Protein 3K4I (pdb70)

Radius of gyration: 25.38 Å; Cα contacts (8 Å, |Δi|>4): 1474; chains: 3; bounding box: 46×67×67 Å

InterPro domains:
  IPR005493 Ribonuclease E inhibitor RraA/RraA-like protein [PF03737] (23-178)
  IPR005493 Ribonuclease E inhibitor RraA/RraA-like protein [cd16841] (24-179)
  IPR036704 Ribonuclease E inhibitor RraA/RraA-like superfamily [SSF89562] (20-188)

Nearest PDB structures (foldseek):
  3k4i-assembly1_B  TM=1.005E+00  e=8.942E-43  Pseudomonas syringae pv. tomato
  3k4i-assembly1_C  TM=9.958E-01  e=3.656E-40  Pseudomonas syringae pv. tomato
  3noj-assembly1_A  TM=9.032E-01  e=1.576E-15  Pseudomonas putida F1
  1j3l-assembly1_A  TM=8.193E-01  e=3.405E-11  Thermus thermophilus
  1vi4-assembly1_A  TM=7.945E-01  e=2.611E-09  Vibrio cholerae

Sequence (603 aa):
FEYTPIAQSVLDECEHLDTASLSDALDSLGIDGGLPGIASQVPGTRCVGIAFTVQYQPVNYIDQVPSGSVIVSSNSGRHDCTVWGDITHFALANGIKGTVIDGVARDIDTVINCNYPLFSRGRFQSAKNRTQLKAVQVPLVIDGITIQPGDLVCDGSGCVVVPQQLAAEVVLRARAVEQTERRIIEAISSGSTLEQARYTPIAQSVLDECEHLDTASLSDALDSLGIDGGLPGIASQVPGTRCVGIAFTVQYQPVNYIDQVPSGSVIVSSNSGRHDCTVWGDITHFALANGIKGTVIDGVARDIDTVINNCNYPLFSRGRFQSAKNRTQLKAVQVPLVIDGITIQPGDLVCDGSGCVVVPQQLAAEVVLRARAVEQTERRIIEAISSGSTLEQARSLSVPFEYTPIAQSVLDECEHLDTASLSDALDSLGIDGGLPGIASQVPGTRCVGIAFTVQYQPVDASANYIDQVPSGSVIVSSNSGRHDCTVWGDITHFALANGIKGTVIDGVARDIDTVINNCNYPLFSRGRFQSAKNRTQLKAVQVPLVIDGITIQPGDLVCDGSGCVVVPQQLAAEVVLRARAVEQTERRIIEAISSGSTLEQARTY

Foldseek 3Di:
DDQAADDVVLQVLCAPFDPVLLQVLCVVVVDGFFFPLFAWLAPPDKFKAFEKEWEKAWPPPVVVDAARYEYEYEDPLEAAAADEEQVCVSCVVHNHQAYTYSHEHENSVNCNVNVGGYTYNYYDHHCVNTMGTDDIQCWDAGPNDIAGGGWIMADRVGDTTHGNVCSSVSSVSSVVVVVLVVQLVVCVVVPHDSVVSD/DDAADVVLQVLCVPFDPVLLQVLCVVVVHGWFQPLWAWLAAPAKFKAFEKEWEKFFPPPLVVDAARYEYEYEPPLDEPAADEEQVCVSCVVHNHQAYTYSYEHENSVNCNVNSGGYIYNYYDHHCVNTMGTDDIQCWDAGPNDIAGGGWIIAHRVHGTTHGRVCSNSSSVSSVVVVVLVVQLVVCVVVPDDSVRSD/DDPDDDDQFADDVVLQVLQVPFDPVLLQVLCVVVVDGFFQPLFAWLAPPDKFKAFEKEWEKAFDDPCVVCVVVDAARYEYEYEDPLEAPAADEAQVCVSCVVHNHQAYTYSYEHENSVNCNVNVGGYIYNYYDHHCVNGMGTDDIQDWDAHPNDIAGGGWIMADRVHDTTHGNVCSSVSSVSSVVVVVLVVQLVVQVVVPDDSVRSVCD

CATH classification: 3.50.30.40 (+1 more: 1.20.5.3070)

Secondary structure (DSSP, 8-state):
-------HHHHHHHTT--HHHHHHHHHHTT---B-TT-EE-STT--B--EEEEEEEEE--GGGGPPTTEEEEEE-TT-SSSBS-----HHHHHHT--EEEEESBBS-HHHHHHTT--EEES-B---STTTEEEEEESS-EEETTEEE-TT---EETTEEB---GGGHHHHHHHHHHHHHHHHHHHHHHHTT--HHHH-/-----HHHHHHHTT--HHHHHHHHHHTT---B-TT-EE-STT--B--EEEEEEEEE--GGGGPPTTEEEEEE-TT-SSSBS-----HHHHHTT--EEEEESBBS-HHHHHHTT--EEES-B---STTTEEEEEESS-EEETTEEE-TT---EETTEEB---GGGHHHHHHHHHHHHHHHHHHHHHHHTT--HHHH-/--SS--------HHHHHHGGG--HHHHHHHHHTTT---B-TT-EE-STT--B--EEEEEEEE------GGGGGPPTTEEEEEESTT-SSSBS-----HHHHHTT--EEEEESBBS-HHHHHHTT--EEES-B---STTT-EEEEESS-EEETTEEE-TT---EETTEEB---GGGHHHHHHHHHHHHHHHHHHHHHHTTT--HHHH---

Structure (mmCIF, N/CA/C/O backbone):
data_3K4I
#
_entry.id   3K4I
#
_cell.length_a   34.442
_cell.length_b   124.857
_cell.length_c   66.912
_cell.angle_alpha   90.000
_cell.angle_beta   97.990
_cell.angle_gamma   90.000
#
_symmetry.space_group_name_H-M   'P 1 21 1'
#
loop_
_entity.id
_entity.type
_entity.pdbx_description
1 polymer 'uncharacterized protein'
2 non-polymer 'CHLORIDE ION'
3 non-polymer 'MAGNESIUM ION'
4 water water
#
loop_
_atom_site.group_PDB
_atom_site.id
_atom_site.type_symbol
_atom_site.label_atom_id
_atom_site.label_alt_id
_atom_site.label_comp_id
_atom_site.label_asym_id
_atom_site.label_entity_id
_atom_site.label_seq_id
_atom_site.pdbx_PDB_ins_code
_atom_site.Cartn_x
_atom_site.Cartn_y
_atom_site.Cartn_z
_atom_site.occupancy
_atom_site.B_iso_or_equiv
_atom_site.auth_seq_id
_atom_site.auth_comp_id
_atom_site.auth_asym_id
_atom_site.auth_atom_id
_atom_site.pdbx_PDB_model_num
ATOM 1 N N . PHE A 1 7 ? 34.550 55.169 76.824 1.00 23.22 7 PHE A N 1
ATOM 2 C CA . PHE A 1 7 ? 33.246 55.321 76.110 1.00 22.59 7 PHE A CA 1
ATOM 3 C C . PHE A 1 7 ? 32.123 54.589 76.850 1.00 22.76 7 PHE A C 1
ATOM 4 O O . PHE A 1 7 ? 32.343 53.510 77.418 1.00 23.25 7 PHE A O 1
ATOM 12 N N . GLU A 1 8 ? 30.921 55.175 76.840 1.00 22.22 8 GLU A N 1
ATOM 13 C CA . GLU A 1 8 ? 29.730 54.466 77.282 1.00 22.05 8 GLU A CA 1
ATOM 14 C C . GLU A 1 8 ? 28.491 54.890 76.493 1.00 20.20 8 GLU A C 1
ATOM 15 O O . GLU A 1 8 ? 28.257 56.084 76.253 1.00 18.97 8 GLU A O 1
ATOM 21 N N . TYR A 1 9 ? 27.702 53.900 76.090 1.00 19.20 9 TYR A N 1
ATOM 22 C CA . TYR A 1 9 ? 26.397 54.192 75.505 1.00 18.30 9 TYR A CA 1
ATOM 23 C C . TYR A 1 9 ? 25.569 54.940 76.529 1.00 16.45 9 TYR A C 1
ATOM 24 O O . TYR A 1 9 ? 25.434 54.507 77.686 1.00 16.77 9 TYR A O 1
ATOM 33 N N . THR A 1 10 ? 25.054 56.084 76.097 1.00 14.30 10 THR A N 1
ATOM 34 C CA . THR A 1 10 ? 24.393 57.046 76.969 1.00 13.12 10 THR A CA 1
ATOM 35 C C . THR A 1 10 ? 23.085 57.454 76.329 1.00 12.71 10 THR A C 1
ATOM 36 O O . THR A 1 10 ? 23.089 58.063 75.248 1.00 13.73 10 THR A O 1
ATOM 40 N N . PRO A 1 11 ? 21.951 57.125 76.975 1.00 12.11 11 PRO A N 1
ATOM 41 C CA . PRO A 1 11 ? 20.689 57.603 76.403 1.00 12.37 11 PRO A CA 1
ATOM 42 C C . PRO A 1 11 ? 20.545 59.111 76.610 1.00 12.14 11 PRO A C 1
ATOM 43 O O . PRO A 1 11 ? 21.175 59.688 77.526 1.00 12.84 11 PRO A O 1
ATOM 47 N N . ILE A 1 12 ? 19.753 59.746 75.751 1.00 10.60 12 ILE A N 1
ATOM 48 C CA . ILE A 1 12 ? 19.566 61.183 75.824 1.00 10.12 12 ILE A CA 1
ATOM 49 C C . ILE A 1 12 ? 18.079 61.459 76.036 1.00 10.57 12 ILE A C 1
ATOM 50 O O . ILE A 1 12 ? 17.237 61.017 75.255 1.00 10.99 12 ILE A O 1
ATOM 55 N N . ALA A 1 13 ? 17.767 62.195 77.089 1.00 10.84 13 ALA A N 1
ATOM 56 C CA . ALA A 1 13 ? 16.379 62.549 77.385 1.00 9.54 13 ALA A CA 1
ATOM 57 C C . ALA A 1 13 ? 15.695 63.281 76.250 1.00 9.12 13 ALA A C 1
ATOM 58 O O . ALA A 1 13 ? 16.281 64.134 75.571 1.00 7.23 13 ALA A O 1
ATOM 60 N N . GLN A 1 14 ? 14.418 62.947 76.057 1.00 10.60 14 GLN A N 1
ATOM 61 C CA . GLN A 1 14 ? 13.626 63.605 75.035 1.00 11.04 14 GLN A CA 1
ATOM 62 C C . GLN A 1 14 ? 13.628 65.113 75.228 1.00 9.99 14 GLN A C 1
ATOM 63 O O . GLN A 1 14 ? 13.695 65.855 74.265 1.00 10.29 14 GLN A O 1
ATOM 69 N N . SER A 1 15 ? 13.614 65.582 76.475 1.00 10.09 15 SER A N 1
ATOM 70 C CA . SER A 1 15 ? 13.590 67.024 76.673 1.00 10.86 15 SER A CA 1
ATOM 71 C C . SER A 1 15 ? 14.872 67.711 76.177 1.00 10.97 15 SER A C 1
ATOM 72 O O . SER A 1 15 ? 14.813 68.840 75.714 1.00 12.31 15 SER A O 1
ATOM 75 N N . VAL A 1 16 ? 16.006 67.017 76.242 1.00 11.71 16 VAL A N 1
ATOM 76 C CA . VAL A 1 16 ? 17.260 67.500 75.628 1.00 10.50 16 VAL A CA 1
ATOM 77 C C . VAL A 1 16 ? 17.161 67.583 74.095 1.00 10.44 16 VAL A C 1
ATOM 78 O O . VAL A 1 16 ? 17.495 68.611 73.497 1.00 9.86 16 VAL A O 1
ATOM 82 N N . LEU A 1 17 ? 16.684 66.516 73.451 1.00 11.43 17 LEU A N 1
ATOM 83 C CA . LEU A 1 17 ? 16.344 66.569 72.013 1.00 12.77 17 LEU A CA 1
ATOM 84 C C . LEU A 1 17 ? 15.372 67.711 71.645 1.00 13.49 17 LEU A C 1
ATOM 85 O O . LEU A 1 17 ? 15.581 68.422 70.653 1.00 14.08 17 LEU A O 1
ATOM 90 N N . ASP A 1 18 ? 14.321 67.908 72.439 1.00 13.79 18 ASP A N 1
ATOM 91 C CA . ASP A 1 18 ? 13.376 68.981 72.158 1.00 15.10 18 ASP A CA 1
ATOM 92 C C . ASP A 1 18 ? 14.047 70.344 72.288 1.00 15.34 18 ASP A C 1
ATOM 93 O O . ASP A 1 18 ? 13.839 71.236 71.471 1.00 15.21 18 ASP A O 1
ATOM 98 N N . GLU A 1 19 ? 14.864 70.510 73.321 1.00 16.04 19 GLU A N 1
ATOM 99 C CA . GLU A 1 19 ? 15.596 71.764 73.483 1.00 17.44 19 GLU A CA 1
ATOM 100 C C . GLU A 1 19 ? 16.596 72.014 72.346 1.00 17.58 19 GLU A C 1
ATOM 101 O O . GLU A 1 19 ? 16.938 73.164 72.027 1.00 18.14 19 GLU A O 1
ATOM 107 N N . CYS A 1 20 ? 17.030 70.933 71.716 1.00 16.56 20 CYS A N 1
ATOM 108 C CA . CYS A 1 20 ? 18.028 71.017 70.665 1.00 17.08 20 CYS A CA 1
ATOM 109 C C . CYS A 1 20 ? 17.311 71.325 69.346 1.00 18.01 20 CYS A C 1
ATOM 110 O O . CYS A 1 20 ? 17.919 71.811 68.392 1.00 17.72 20 CYS A O 1
ATOM 113 N N . GLU A 1 21 ? 15.996 71.106 69.329 1.00 19.33 21 GLU A N 1
ATOM 114 C CA . GLU A 1 21 ? 15.178 71.224 68.119 1.00 21.61 21 GLU A CA 1
ATOM 115 C C . GLU A 1 21 ? 15.475 72.450 67.274 1.00 22.37 21 GLU A C 1
ATOM 116 O O . GLU A 1 21 ? 15.583 72.323 66.064 1.00 24.26 21 GLU A O 1
ATOM 122 N N . HIS A 1 22 ? 15.594 73.623 67.888 1.00 22.13 22 HIS A N 1
ATOM 123 C CA . HIS A 1 22 ? 15.844 74.849 67.116 1.00 22.90 22 HIS A CA 1
ATOM 124 C C . HIS A 1 22 ? 17.300 75.362 67.089 1.00 21.59 22 HIS A C 1
ATOM 125 O O . HIS A 1 22 ? 17.595 76.358 66.408 1.00 21.92 22 HIS A O 1
ATOM 132 N N . LEU A 1 23 ? 18.205 74.688 67.795 1.00 19.45 23 LEU A N 1
ATOM 133 C CA . LEU A 1 23 ? 19.584 75.164 67.907 1.00 17.05 23 LEU A CA 1
ATOM 134 C C . LEU A 1 23 ? 20.379 75.050 66.597 1.00 16.06 23 LEU A C 1
ATOM 135 O O . LEU A 1 23 ? 20.362 74.021 65.922 1.00 16.34 23 LEU A O 1
ATOM 140 N N . ASP A 1 24 ? 21.091 76.107 66.249 1.00 14.64 24 ASP A N 1
ATOM 141 C CA . ASP A 1 24 ? 21.915 76.078 65.039 1.00 13.96 24 ASP A CA 1
ATOM 142 C C . ASP A 1 24 ? 23.155 75.218 65.254 1.00 12.06 24 ASP A C 1
ATOM 143 O O . ASP A 1 24 ? 23.639 75.088 66.381 1.00 11.35 24 ASP A O 1
ATOM 148 N N . THR A 1 25 ? 23.651 74.653 64.158 1.00 10.50 25 THR A N 1
ATOM 149 C CA . THR A 1 25 ? 24.886 73.859 64.191 1.00 9.37 25 THR A CA 1
ATOM 150 C C . THR A 1 25 ? 26.065 74.701 64.670 1.00 8.98 25 THR A C 1
ATOM 151 O O . THR A 1 25 ? 26.958 74.174 65.310 1.00 8.71 25 THR A O 1
ATOM 155 N N . ALA A 1 26 ? 26.082 76.000 64.363 1.00 9.79 26 ALA A N 1
ATOM 156 C CA . ALA A 1 26 ? 27.176 76.866 64.853 1.00 10.01 26 ALA A CA 1
ATOM 157 C C . ALA A 1 26 ? 27.255 76.864 66.389 1.00 9.01 26 ALA A C 1
ATOM 158 O O . ALA A 1 26 ? 28.347 76.816 66.975 1.00 8.75 26 ALA A O 1
ATOM 160 N N . SER A 1 27 ? 26.098 76.928 67.035 1.00 8.40 27 SER A N 1
ATOM 161 C CA . SER A 1 27 ? 26.020 76.967 68.495 1.00 8.05 27 SER A CA 1
ATOM 162 C C . SER A 1 27 ? 26.504 75.640 69.093 1.00 7.98 27 SER A C 1
ATOM 163 O O . SER A 1 27 ? 27.210 75.614 70.119 1.00 6.37 27 SER A O 1
ATOM 166 N N . LEU A 1 28 ? 26.112 74.537 68.464 1.00 8.38 28 LEU A N 1
ATOM 167 C CA . LEU A 1 28 ? 26.538 73.225 68.944 1.00 8.66 28 LEU A CA 1
ATOM 168 C C . LEU A 1 28 ? 28.050 73.033 68.749 1.00 8.56 28 LEU A C 1
ATOM 169 O O . LEU A 1 28 ? 28.729 72.478 69.610 1.00 8.25 28 LEU A O 1
ATOM 174 N N . SER A 1 29 ? 28.575 73.511 67.635 1.00 7.64 29 SER A N 1
ATOM 175 C CA . SER A 1 29 ? 30.024 73.419 67.385 1.00 8.11 29 SER A CA 1
ATOM 176 C C . SER A 1 29 ? 30.788 74.264 68.388 1.00 7.86 29 SER A C 1
ATOM 177 O O . SER A 1 29 ? 31.845 73.829 68.889 1.00 9.09 29 SER A O 1
ATOM 180 N N . ASP A 1 30 ? 30.274 75.463 68.701 1.00 7.87 30 ASP A N 1
ATOM 181 C CA . ASP A 1 30 ? 30.949 76.359 69.678 1.00 7.61 30 ASP A CA 1
ATOM 182 C C . ASP A 1 30 ? 30.985 75.720 71.068 1.00 8.02 30 ASP A C 1
ATOM 183 O O . ASP A 1 30 ? 31.978 75.813 71.799 1.00 6.51 30 ASP A O 1
ATOM 188 N N . ALA A 1 31 ? 29.888 75.060 71.427 1.00 7.64 31 ALA A N 1
ATOM 189 C CA . ALA A 1 31 ? 29.790 74.333 72.682 1.00 8.08 31 ALA A CA 1
ATOM 190 C C . ALA A 1 31 ? 30.773 73.177 72.714 1.00 8.57 31 ALA A C 1
ATOM 191 O O . ALA A 1 31 ? 31.495 72.979 73.703 1.00 9.31 31 ALA A O 1
ATOM 193 N N . LEU A 1 32 ? 30.804 72.411 71.633 1.00 9.25 32 LEU A N 1
ATOM 194 C CA . LEU A 1 32 ? 31.773 71.327 71.514 1.00 10.35 32 LEU A CA 1
ATOM 195 C C . LEU A 1 32 ? 33.194 71.823 71.645 1.00 10.65 32 LEU A C 1
ATOM 196 O O . LEU A 1 32 ? 33.998 71.208 72.356 1.00 10.99 32 LEU A O 1
ATOM 201 N N . ASP A 1 33 ? 33.508 72.929 70.970 1.00 11.28 33 ASP A N 1
ATOM 202 C CA . ASP A 1 33 ? 34.841 73.524 71.058 1.00 12.60 33 ASP A CA 1
ATOM 203 C C . ASP A 1 33 ? 35.241 73.829 72.499 1.00 12.55 33 ASP A C 1
ATOM 204 O O . ASP A 1 33 ? 36.426 73.680 72.873 1.00 13.28 33 ASP A O 1
ATOM 209 N N . SER A 1 34 ? 34.265 74.262 73.297 1.00 11.87 34 SER A N 1
ATOM 210 C CA . SER A 1 34 ? 34.518 74.593 74.702 1.00 13.83 34 SER A CA 1
ATOM 211 C C . SER A 1 34 ? 34.956 73.373 75.506 1.00 14.21 34 SER A C 1
ATOM 212 O O . SER A 1 34 ? 35.578 73.512 76.559 1.00 14.70 34 SER A O 1
ATOM 215 N N . LEU A 1 35 ? 34.630 72.191 74.983 1.00 14.31 35 LEU A N 1
ATOM 216 C CA . LEU A 1 35 ? 35.078 70.913 75.543 1.00 15.27 35 LEU A CA 1
ATOM 217 C C . LEU A 1 35 ? 36.294 70.321 74.826 1.00 16.09 35 LEU A C 1
ATOM 218 O O . LEU A 1 35 ? 36.721 69.220 75.157 1.00 16.67 35 LEU A O 1
ATOM 223 N N . GLY A 1 36 ? 36.841 71.057 73.858 1.00 16.02 36 GLY A N 1
ATOM 224 C CA . GLY A 1 36 ? 37.995 70.624 73.053 1.00 15.93 36 GLY A CA 1
ATOM 225 C C . GLY A 1 36 ? 37.681 69.605 71.973 1.00 15.65 36 GLY A C 1
ATOM 226 O O . GLY A 1 36 ? 38.557 68.848 71.550 1.00 16.61 36 GLY A O 1
ATOM 227 N N . ILE A 1 37 ? 36.430 69.578 71.513 1.00 14.16 37 ILE A N 1
ATOM 228 C CA . ILE A 1 37 ? 35.983 68.559 70.569 1.00 13.60 37 ILE A CA 1
ATOM 229 C C . ILE A 1 37 ? 35.590 69.184 69.211 1.00 12.88 37 ILE A C 1
ATOM 230 O O . ILE A 1 37 ? 34.882 70.205 69.171 1.00 13.48 37 ILE A O 1
ATOM 235 N N . ASP A 1 38 ? 36.113 68.599 68.129 1.00 11.51 38 ASP A N 1
ATOM 236 C CA . ASP A 1 38 ? 35.701 68.909 66.739 1.00 11.90 38 ASP A CA 1
ATOM 237 C C . ASP A 1 38 ? 34.497 68.044 66.383 1.00 11.29 38 ASP A C 1
ATOM 238 O O . ASP A 1 38 ? 34.565 66.816 66.508 1.00 11.28 38 ASP A O 1
ATOM 243 N N . GLY A 1 39 ? 33.415 68.662 65.913 1.00 9.67 39 GLY A N 1
ATOM 244 C CA . GLY A 1 39 ? 32.244 67.866 65.525 1.00 10.01 39 GLY A CA 1
ATOM 245 C C . GLY A 1 39 ? 31.776 67.989 64.081 1.00 10.59 39 GLY A C 1
ATOM 246 O O . GLY A 1 39 ? 30.889 67.252 63.655 1.00 10.81 39 GLY A O 1
ATOM 247 N N . GLY A 1 40 ? 32.338 68.942 63.341 1.00 10.92 40 GLY A N 1
ATOM 248 C CA . GLY A 1 40 ? 31.854 69.241 62.007 1.00 10.21 40 GLY A CA 1
ATOM 249 C C . GLY A 1 40 ? 32.271 68.197 60.991 1.00 9.35 40 GLY A C 1
ATOM 250 O O . GLY A 1 40 ? 33.367 67.673 61.055 1.00 9.35 40 GLY A O 1
ATOM 251 N N . LEU A 1 41 ? 31.404 67.942 60.023 1.00 8.26 41 LEU A N 1
ATOM 252 C CA . LEU A 1 41 ? 31.697 67.030 58.904 1.00 8.47 41 LEU A CA 1
ATOM 253 C C . LEU A 1 41 ? 31.809 67.815 57.602 1.00 8.76 41 LEU A C 1
ATOM 254 O O . LEU A 1 41 ? 30.819 67.965 56.845 1.00 7.40 41 LEU A O 1
ATOM 259 N N . PRO A 1 42 ? 33.009 68.327 57.313 1.00 9.40 42 PRO A N 1
ATOM 260 C CA . PRO A 1 42 ? 33.141 69.190 56.140 1.00 11.08 42 PRO A CA 1
ATOM 261 C C . PRO A 1 42 ? 32.774 68.497 54.830 1.00 11.86 42 PRO A C 1
ATOM 262 O O . PRO A 1 42 ? 33.057 67.303 54.630 1.00 12.33 42 PRO A O 1
ATOM 266 N N . GLY A 1 43 ? 32.079 69.227 53.965 1.00 12.10 43 GLY A N 1
ATOM 267 C CA . GLY A 1 43 ? 31.706 68.654 52.669 1.00 12.19 43 GLY A CA 1
ATOM 268 C C . GLY A 1 43 ? 30.374 67.922 52.653 1.00 13.25 43 GLY A C 1
ATOM 269 O O . GLY A 1 43 ? 29.831 67.675 51.572 1.00 13.30 43 GLY A O 1
ATOM 270 N N . ILE A 1 44 ? 29.857 67.551 53.830 1.00 12.08 44 ILE A N 1
ATOM 271 C CA . ILE A 1 44 ? 28.515 66.948 53.902 1.00 11.99 44 ILE A CA 1
ATOM 272 C C . ILE A 1 44 ? 27.465 68.052 53.936 1.00 11.94 44 ILE A C 1
ATOM 273 O O . ILE A 1 44 ? 27.132 68.562 54.999 1.00 12.70 44 ILE A O 1
ATOM 278 N N . ALA A 1 45 ? 26.919 68.370 52.769 1.00 9.84 45 ALA A N 1
ATOM 279 C CA . ALA A 1 45 ? 26.141 69.592 52.577 1.00 8.53 45 ALA A CA 1
ATOM 280 C C . ALA A 1 45 ? 24.648 69.327 52.570 1.00 8.03 45 ALA A C 1
ATOM 281 O O . ALA A 1 45 ? 24.207 68.284 52.113 1.00 6.57 45 ALA A O 1
ATOM 283 N N . SER A 1 46 ? 23.884 70.304 53.046 1.00 6.95 46 SER A N 1
ATOM 284 C CA . SER A 1 46 ? 22.434 70.219 52.992 1.00 7.35 46 SER A CA 1
ATOM 285 C C . SER A 1 46 ? 21.990 70.179 51.538 1.00 8.31 46 SER A C 1
ATOM 286 O O . SER A 1 46 ? 22.449 70.995 50.718 1.00 8.65 46 SER A O 1
ATOM 289 N N . GLN A 1 47 ? 21.110 69.232 51.226 1.00 8.35 47 GLN A N 1
ATOM 290 C CA . GLN A 1 47 ? 20.639 69.058 49.848 1.00 7.42 47 GLN A CA 1
ATOM 291 C C . GLN A 1 47 ? 19.233 69.576 49.630 1.00 7.12 47 GLN A C 1
ATOM 292 O O . GLN A 1 47 ? 18.796 69.686 48.487 1.00 7.49 47 GLN A O 1
ATOM 298 N N . VAL A 1 48 ? 18.531 69.899 50.714 1.00 7.03 48 VAL A N 1
ATOM 299 C CA . VAL A 1 48 ? 17.112 70.322 50.618 1.00 6.94 48 VAL A CA 1
ATOM 300 C C . VAL A 1 48 ? 17.030 71.682 51.325 1.00 7.36 48 VAL A C 1
ATOM 301 O O . VAL A 1 48 ? 17.004 71.748 52.557 1.00 8.32 48 VAL A O 1
ATOM 305 N N . PRO A 1 49 ? 17.054 72.774 50.555 1.00 8.62 49 PRO A N 1
ATOM 306 C CA . PRO A 1 49 ? 16.965 74.094 51.172 1.00 9.40 49 PRO A CA 1
ATOM 307 C C . PRO A 1 49 ? 15.923 74.209 52.280 1.00 9.85 49 PRO A C 1
ATOM 308 O O . PRO A 1 49 ? 14.779 73.755 52.125 1.00 9.66 49 PRO A O 1
ATOM 312 N N . GLY A 1 50 ? 16.330 74.830 53.390 1.00 10.52 50 GLY A N 1
ATOM 313 C CA . GLY A 1 50 ? 15.434 75.162 54.495 1.00 10.85 50 GLY A CA 1
ATOM 314 C C . GLY A 1 50 ? 15.152 74.038 55.480 1.00 10.41 50 GLY A C 1
ATOM 315 O O . GLY A 1 50 ? 14.302 74.177 56.374 1.00 9.52 50 GLY A O 1
ATOM 316 N N . THR A 1 51 ? 15.838 72.908 55.320 1.00 8.91 51 THR A N 1
ATOM 317 C CA . THR A 1 51 ? 15.583 71.779 56.205 1.00 7.94 51 THR A CA 1
ATOM 318 C C . THR A 1 51 ? 16.662 71.684 57.293 1.00 8.43 51 THR A C 1
ATOM 319 O O . THR A 1 51 ? 17.730 72.280 57.197 1.00 8.68 51 THR A O 1
ATOM 323 N N . ARG A 1 52 ? 16.340 70.912 58.318 1.00 9.11 52 ARG A N 1
ATOM 324 C CA . ARG A 1 52 ? 17.244 70.656 59.442 1.00 9.09 52 ARG A CA 1
ATOM 325 C C . ARG A 1 52 ? 16.771 69.407 60.143 1.00 8.44 52 ARG A C 1
ATOM 326 O O . ARG A 1 52 ? 15.595 69.005 60.025 1.00 9.53 52 ARG A O 1
ATOM 334 N N . CYS A 1 53 ? 17.660 68.792 60.906 1.00 7.58 53 CYS A N 1
ATOM 335 C CA . CYS A 1 53 ? 17.223 67.674 61.734 1.00 7.73 53 CYS A CA 1
ATOM 336 C C . CYS A 1 53 ? 18.034 67.542 62.981 1.00 7.87 53 CYS A C 1
ATOM 337 O O . CYS A 1 53 ? 19.178 68.004 63.032 1.00 8.24 53 CYS A O 1
ATOM 340 N N . VAL A 1 54 ? 17.428 66.898 63.969 1.00 7.71 54 VAL A N 1
ATOM 341 C CA . VAL A 1 54 ? 18.087 66.568 65.225 1.00 8.09 54 VAL A CA 1
ATOM 342 C C . VAL A 1 54 ? 17.663 65.132 65.506 1.00 8.21 54 VAL A C 1
ATOM 343 O O . VAL A 1 54 ? 16.467 64.776 65.413 1.00 9.45 54 VAL A O 1
ATOM 347 N N . GLY A 1 55 ? 18.626 64.290 65.869 1.00 4.95 55 GLY A N 1
ATOM 348 C CA . GLY A 1 55 ? 18.261 62.942 66.287 1.00 5.27 55 GLY A CA 1
ATOM 349 C C . GLY A 1 55 ? 19.453 62.095 66.599 1.00 6.07 55 GLY A C 1
ATOM 350 O O . GLY A 1 55 ? 20.585 62.608 66.606 1.00 7.73 55 GLY A O 1
ATOM 351 N N . ILE A 1 56 ? 19.185 60.809 66.812 1.00 5.40 56 ILE A N 1
ATOM 352 C CA . ILE A 1 56 ? 20.184 59.866 67.322 1.00 7.31 56 ILE A CA 1
ATOM 353 C C . ILE A 1 56 ? 20.797 59.098 66.170 1.00 7.65 56 ILE A C 1
ATOM 354 O O . ILE A 1 56 ? 20.100 58.517 65.375 1.00 8.30 56 ILE A O 1
ATOM 359 N N . ALA A 1 57 ? 22.130 59.070 66.094 1.00 6.55 57 ALA A N 1
ATOM 360 C CA . ALA A 1 57 ? 22.774 58.430 64.972 1.00 6.12 57 ALA A CA 1
ATOM 361 C C . ALA A 1 57 ? 22.508 56.923 64.956 1.00 5.25 57 ALA A C 1
ATOM 362 O O . ALA A 1 57 ? 22.769 56.227 65.931 1.00 6.53 57 ALA A O 1
ATOM 364 N N . PHE A 1 58 ? 21.984 56.456 63.833 1.00 4.70 58 PHE A N 1
ATOM 365 C CA . PHE A 1 58 ? 21.963 55.046 63.481 1.00 3.84 58 PHE A CA 1
ATOM 366 C C . PHE A 1 58 ? 22.924 54.906 62.319 1.00 5.68 58 PHE A C 1
ATOM 367 O O . PHE A 1 58 ? 22.716 55.482 61.231 1.00 6.61 58 PHE A O 1
ATOM 375 N N . THR A 1 59 ? 24.001 54.159 62.525 1.00 4.71 59 THR A N 1
ATOM 376 C CA . THR A 1 59 ? 25.071 54.133 61.550 1.00 4.25 59 THR A CA 1
ATOM 377 C C . THR A 1 59 ? 24.968 52.967 60.574 1.00 4.42 59 THR A C 1
ATOM 378 O O . THR A 1 59 ? 24.570 51.861 60.929 1.00 4.96 59 THR A O 1
ATOM 382 N N . VAL A 1 60 ? 25.375 53.226 59.343 1.00 4.87 60 VAL A N 1
ATOM 383 C CA . VAL A 1 60 ? 25.332 52.227 58.278 1.00 5.38 60 VAL A CA 1
ATOM 384 C C . VAL A 1 60 ? 26.627 52.343 57.482 1.00 5.66 60 VAL A C 1
ATOM 385 O O . VAL A 1 60 ? 26.938 53.410 56.999 1.00 6.10 60 VAL A O 1
ATOM 389 N N . GLN A 1 61 ? 27.368 51.243 57.377 1.00 5.56 61 GLN A N 1
ATOM 390 C CA . GLN A 1 61 ? 28.614 51.221 56.629 1.00 5.73 61 GLN A CA 1
ATOM 391 C C . GLN A 1 61 ? 28.435 50.369 55.380 1.00 4.90 61 GLN A C 1
ATOM 392 O O . GLN A 1 61 ? 28.087 49.17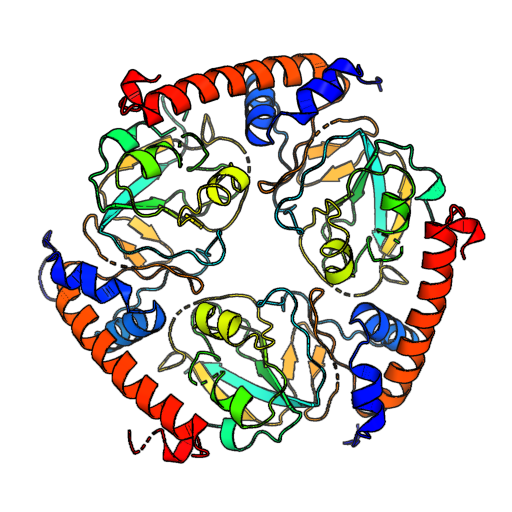9 55.462 1.00 5.35 61 GLN A O 1
ATOM 398 N N . TYR A 1 62 ? 28.726 50.964 54.231 1.00 5.01 62 TYR A N 1
ATOM 399 C CA . TYR A 1 62 ? 28.797 50.229 52.966 1.00 5.76 62 TYR A CA 1
ATOM 400 C C . TYR A 1 62 ? 30.225 49.913 52.577 1.00 5.70 62 TYR A C 1
ATOM 401 O O . TYR A 1 62 ? 31.170 50.525 53.069 1.00 6.81 62 TYR A O 1
ATOM 410 N N . GLN A 1 63 ? 30.380 48.948 51.680 1.00 5.77 63 GLN A N 1
ATOM 411 C CA . GLN A 1 63 ? 31.703 48.625 51.153 1.00 6.01 63 GLN A CA 1
ATOM 412 C C . GLN A 1 63 ? 31.598 48.222 49.676 1.00 6.47 63 GLN A C 1
ATOM 413 O O . GLN A 1 63 ? 30.491 47.895 49.190 1.00 5.64 63 GLN A O 1
ATOM 419 N N . PRO A 1 64 ? 32.732 48.235 48.951 1.00 7.22 64 PRO A N 1
ATOM 420 C CA . PRO A 1 64 ? 32.582 47.882 47.541 1.00 8.36 64 PRO A CA 1
ATOM 421 C C . PRO A 1 64 ? 32.123 46.438 47.366 1.00 9.52 64 PRO A C 1
ATOM 422 O O . PRO A 1 64 ? 32.260 45.620 48.271 1.00 8.84 64 PRO A O 1
ATOM 426 N N . VAL A 1 65 ? 31.516 46.147 46.225 1.00 11.38 65 VAL A N 1
ATOM 427 C CA . VAL A 1 65 ? 31.111 44.782 45.924 1.00 14.03 65 VAL A CA 1
ATOM 428 C C . VAL A 1 65 ? 32.365 43.966 45.610 1.00 15.88 65 VAL A C 1
ATOM 429 O O . VAL A 1 65 ? 32.531 42.846 46.106 1.00 17.44 65 VAL A O 1
ATOM 433 N N . ASN A 1 76 ? 15.952 46.009 53.296 1.00 24.18 76 ASN A N 1
ATOM 434 C CA . ASN A 1 76 ? 17.319 46.068 53.843 1.00 22.58 76 ASN A CA 1
ATOM 435 C C . ASN A 1 76 ? 17.351 46.494 55.322 1.00 20.43 76 ASN A C 1
ATOM 436 O O . ASN A 1 76 ? 16.403 46.232 56.080 1.00 21.88 76 ASN A O 1
ATOM 441 N N . TYR A 1 77 ? 18.420 47.177 55.710 1.00 16.66 77 TYR A N 1
ATOM 442 C CA . TYR A 1 77 ? 18.662 47.558 57.103 1.00 13.37 77 TYR A CA 1
ATOM 443 C C . TYR A 1 77 ? 17.580 48.459 57.722 1.00 11.01 77 TYR A C 1
ATOM 444 O O . TYR A 1 77 ? 17.455 48.536 58.953 1.00 10.53 77 TYR A O 1
ATOM 453 N N . ILE A 1 78 ? 16.848 49.173 56.878 1.00 10.44 78 ILE A N 1
ATOM 454 C CA . ILE A 1 78 ? 16.064 50.326 57.371 1.00 9.99 78 ILE A CA 1
ATOM 455 C C . ILE A 1 78 ? 14.930 49.905 58.326 1.00 9.21 78 ILE A C 1
ATOM 456 O O . ILE A 1 78 ? 14.508 50.691 59.174 1.00 8.40 78 ILE A O 1
ATOM 461 N N . ASP A 1 79 ? 14.506 48.646 58.234 1.00 9.54 79 ASP A N 1
ATOM 462 C CA . ASP A 1 79 ? 13.481 48.133 59.144 1.00 10.70 79 ASP A CA 1
ATOM 463 C C . ASP A 1 79 ? 13.923 48.123 60.600 1.00 10.39 79 ASP A C 1
ATOM 464 O O . ASP A 1 79 ? 13.086 48.093 61.517 1.00 10.20 79 ASP A O 1
ATOM 469 N N . GLN A 1 80 ? 15.240 48.135 60.800 1.00 9.83 80 GLN A N 1
ATOM 470 C CA . GLN A 1 80 ? 15.829 48.137 62.131 1.00 10.85 80 GLN A CA 1
ATOM 471 C C . GLN A 1 80 ? 16.063 49.528 62.730 1.00 9.85 80 GLN A C 1
ATOM 472 O O . GLN A 1 80 ? 16.477 49.626 63.894 1.00 9.36 80 GLN A O 1
ATOM 478 N N . VAL A 1 81 ? 15.789 50.594 61.974 1.00 7.76 81 VAL A N 1
ATOM 479 C CA . VAL A 1 81 ? 16.095 51.939 62.456 1.00 8.06 81 VAL A CA 1
ATOM 480 C C . VAL A 1 81 ? 14.966 52.476 63.367 1.00 9.22 81 VAL A C 1
ATOM 481 O O . VAL A 1 81 ? 13.815 52.601 62.919 1.00 8.89 81 VAL A O 1
ATOM 485 N N . PRO A 1 82 ? 15.278 52.778 64.641 1.00 9.71 82 PRO A N 1
ATOM 486 C CA . PRO A 1 82 ? 14.252 53.295 65.556 1.00 10.38 82 PRO A CA 1
ATOM 487 C C . PRO A 1 82 ? 13.758 54.675 65.165 1.00 10.63 82 PRO A C 1
ATOM 488 O O . PRO A 1 82 ? 14.524 55.483 64.650 1.00 9.39 82 PRO A O 1
ATOM 492 N N . SER A 1 83 ? 12.474 54.949 65.408 1.00 11.06 83 SER A N 1
ATOM 493 C CA . SER A 1 83 ? 11.972 56.323 65.313 1.00 10.94 83 SER A CA 1
ATOM 494 C C . SER A 1 83 ? 12.893 57.280 66.085 1.00 10.12 83 SER A C 1
ATOM 495 O O . SER A 1 83 ? 13.397 56.935 67.158 1.00 10.54 83 SER A O 1
ATOM 498 N N . GLY A 1 84 ? 13.097 58.472 65.535 1.00 8.45 84 GLY A N 1
ATOM 499 C CA . GLY A 1 84 ? 13.906 59.501 66.189 1.00 7.95 84 GLY A CA 1
ATOM 500 C C . GLY A 1 84 ? 15.352 59.456 65.762 1.00 7.42 84 GLY A C 1
ATOM 501 O O . GLY A 1 84 ? 16.157 60.331 66.144 1.00 9.05 84 GLY A O 1
ATOM 502 N N . SER A 1 85 ? 15.685 58.461 64.951 1.00 6.02 85 SER A N 1
ATOM 503 C CA . SER A 1 85 ? 17.039 58.335 64.418 1.00 5.62 85 SER A CA 1
ATOM 504 C C . SER A 1 85 ? 17.354 59.344 63.324 1.00 5.94 85 SER A C 1
ATOM 505 O O . SER A 1 85 ? 16.481 59.793 62.583 1.00 7.46 85 SER A O 1
ATOM 508 N N . VAL A 1 86 ? 18.641 59.678 63.231 1.00 4.30 86 VAL A N 1
ATOM 509 C CA . VAL A 1 86 ? 19.203 60.257 62.012 1.00 5.61 86 VAL A CA 1
ATOM 510 C C . VAL A 1 86 ? 20.104 59.161 61.455 1.00 6.42 86 VAL A C 1
ATOM 511 O O . VAL A 1 86 ? 21.033 58.682 62.155 1.00 7.50 86 VAL A O 1
ATOM 515 N N . ILE A 1 87 ? 19.809 58.711 60.244 1.00 4.74 87 ILE A N 1
ATOM 516 C CA . ILE A 1 87 ? 20.635 57.676 59.616 1.00 4.56 87 ILE A CA 1
ATOM 517 C C . ILE A 1 87 ? 21.924 58.317 59.112 1.00 4.89 87 ILE A C 1
ATOM 518 O O . ILE A 1 87 ? 21.902 59.340 58.410 1.00 5.25 87 ILE A O 1
ATOM 523 N N . VAL A 1 88 ? 23.059 57.737 59.500 1.00 5.38 88 VAL A N 1
ATOM 524 C CA . VAL A 1 88 ? 24.342 58.226 59.018 1.00 3.97 88 VAL A CA 1
ATOM 525 C C . VAL A 1 88 ? 24.953 57.090 58.191 1.00 4.22 88 VAL A C 1
ATOM 526 O O . VAL A 1 88 ? 25.304 56.036 58.734 1.00 5.67 88 VAL A O 1
ATOM 530 N N . SER A 1 89 ? 25.022 57.294 56.878 1.00 3.90 89 SER A N 1
ATOM 531 C CA . SER A 1 89 ? 25.495 56.263 55.952 1.00 4.87 89 SER A CA 1
ATOM 532 C C . SER A 1 89 ? 26.860 56.594 55.365 1.00 6.43 89 SER A C 1
ATOM 533 O O . SER A 1 89 ? 27.083 57.658 54.788 1.00 6.71 89 SER A O 1
ATOM 536 N N . SER A 1 90 ? 27.798 55.669 55.541 1.00 7.06 90 SER A N 1
ATOM 537 C CA . SER A 1 90 ? 29.134 55.858 55.052 1.00 6.07 90 SER A CA 1
ATOM 538 C C . SER A 1 90 ? 29.326 55.029 53.795 1.00 4.13 90 SER A C 1
ATOM 539 O O . SER A 1 90 ? 29.112 53.818 53.811 1.00 5.13 90 SER A O 1
ATOM 542 N N . ASN A 1 91 ? 29.747 55.676 52.714 1.00 3.75 91 ASN A N 1
ATOM 543 C CA . ASN A 1 91 ? 29.922 54.989 51.435 1.00 4.32 91 ASN A CA 1
ATOM 544 C C . ASN A 1 91 ? 31.197 55.433 50.788 1.00 4.64 91 ASN A C 1
ATOM 545 O O . ASN A 1 91 ? 31.239 55.654 49.572 1.00 6.77 91 ASN A O 1
ATOM 550 N N . SER A 1 92 ? 32.237 55.567 51.616 1.00 6.97 92 SER A N 1
ATOM 551 C CA . SER A 1 92 ? 33.569 55.941 51.132 1.00 8.02 92 SER A CA 1
ATOM 552 C C . SER A 1 92 ? 33.604 57.221 50.243 1.00 8.52 92 SER A C 1
ATOM 553 O O . SER A 1 92 ? 34.524 57.411 49.405 1.00 8.66 92 SER A O 1
ATOM 556 N N . GLY A 1 93 ? 32.611 58.100 50.425 1.00 7.93 93 GLY A N 1
ATOM 557 C CA . GLY A 1 93 ? 32.567 59.382 49.709 1.00 7.71 93 GLY A CA 1
ATOM 558 C C . GLY A 1 93 ? 32.362 59.188 48.217 1.00 8.34 93 GLY A C 1
ATOM 559 O O . GLY A 1 93 ? 32.642 60.086 47.403 1.00 9.37 93 GLY A O 1
ATOM 560 N N . ARG A 1 94 ? 31.876 58.015 47.842 1.00 7.83 94 ARG A N 1
ATOM 561 C CA . ARG A 1 94 ? 31.717 57.653 46.432 1.00 8.54 94 ARG A CA 1
ATOM 562 C C . ARG A 1 94 ? 30.703 58.522 45.694 1.00 8.92 94 ARG A C 1
ATOM 563 O O . ARG A 1 94 ? 29.732 58.948 46.258 1.00 9.26 94 ARG A O 1
ATOM 571 N N . HIS A 1 95 ? 30.992 58.793 44.432 1.00 10.81 95 HIS A N 1
ATOM 572 C CA . HIS A 1 95 ? 30.144 59.638 43.612 1.00 11.51 95 HIS A CA 1
ATOM 573 C C . HIS A 1 95 ? 29.512 58.842 42.462 1.00 11.87 95 HIS A C 1
ATOM 574 O O . HIS A 1 95 ? 28.802 59.418 41.652 1.00 13.61 95 HIS A O 1
ATOM 581 N N . ASP A 1 96 ? 29.774 57.540 42.399 1.00 10.28 96 ASP A N 1
ATOM 582 C CA . ASP A 1 96 ? 29.359 56.697 41.266 1.00 10.06 96 ASP A CA 1
ATOM 583 C C . ASP A 1 96 ? 28.085 55.878 41.536 1.00 9.47 96 ASP A C 1
ATOM 584 O O . ASP A 1 96 ? 27.568 55.213 40.646 1.00 8.95 96 ASP A O 1
ATOM 589 N N . CYS A 1 97 ? 27.593 55.944 42.767 1.00 8.35 97 CYS A N 1
ATOM 590 C CA . CYS A 1 97 ? 26.395 55.186 43.174 1.00 7.05 97 CYS A CA 1
ATOM 591 C C . CYS A 1 97 ? 25.796 55.886 44.382 1.00 6.96 97 CYS A C 1
ATOM 592 O O . CYS A 1 97 ? 26.479 56.672 45.051 1.00 7.43 97 CYS A O 1
ATOM 595 N N . THR A 1 98 ? 24.512 55.636 44.624 1.00 6.90 98 THR A N 1
ATOM 596 C CA . THR A 1 98 ? 23.747 56.361 45.647 1.00 6.12 98 THR A CA 1
ATOM 597 C C . THR A 1 98 ? 23.259 55.363 46.712 1.00 6.26 98 THR A C 1
ATOM 598 O O . THR A 1 98 ? 23.019 54.190 46.399 1.00 6.72 98 THR A O 1
ATOM 602 N N . VAL A 1 99 ? 23.128 55.835 47.952 1.00 6.79 99 VAL A N 1
ATOM 603 C CA . VAL A 1 99 ? 22.673 54.996 49.085 1.00 6.31 99 VAL A CA 1
ATOM 604 C C . VAL A 1 99 ? 21.410 55.578 49.763 1.00 6.55 99 VAL A C 1
ATOM 605 O O . VAL A 1 99 ? 21.105 55.283 50.917 1.00 6.78 99 VAL A O 1
ATOM 609 N N . TRP A 1 100 ? 20.660 56.394 49.010 1.00 6.29 100 TRP A N 1
ATOM 610 C CA . TRP A 1 100 ? 19.376 56.938 49.489 1.00 5.36 100 TRP A CA 1
ATOM 611 C C . TRP A 1 100 ? 18.600 57.336 48.287 1.00 5.81 100 TRP A C 1
ATOM 612 O O . TRP A 1 100 ? 19.167 57.913 47.359 1.00 5.82 100 TRP A O 1
ATOM 623 N N . GLY A 1 101 ? 17.278 57.116 48.325 1.00 5.72 101 GLY A N 1
ATOM 624 C CA . GLY A 1 101 ? 16.482 57.542 47.208 1.00 4.67 101 GLY A CA 1
ATOM 625 C C . GLY A 1 101 ? 15.017 57.570 47.635 1.00 5.02 101 GLY A C 1
ATOM 626 O O . GLY A 1 101 ? 14.708 57.706 48.821 1.00 6.15 101 GLY A O 1
ATOM 627 N N . ASP A 1 102 ? 14.121 57.425 46.666 1.00 6.08 102 ASP A N 1
ATOM 628 C CA . ASP A 1 102 ? 12.711 57.709 46.940 1.00 6.52 102 ASP A CA 1
ATOM 629 C C . ASP A 1 102 ? 12.024 56.741 47.897 1.00 6.14 102 ASP A C 1
ATOM 630 O O . ASP A 1 102 ? 11.288 57.170 48.776 1.00 5.10 102 ASP A O 1
ATOM 635 N N . ILE A 1 103 ? 12.311 55.453 47.745 1.00 7.01 103 ILE A N 1
ATOM 636 C CA . ILE A 1 103 ? 11.703 54.414 48.586 1.00 7.32 103 ILE A CA 1
ATOM 637 C C . ILE A 1 103 ? 12.098 54.668 50.044 1.00 6.37 103 ILE A C 1
ATOM 638 O O . ILE A 1 103 ? 11.252 54.702 50.942 1.00 5.92 103 ILE A O 1
ATOM 651 N N . THR A 1 105 ? 13.095 57.453 51.418 1.00 4.34 105 THR A N 1
ATOM 652 C CA . THR A 1 105 ? 12.537 58.711 51.876 1.00 3.85 105 THR A CA 1
ATOM 653 C C . THR A 1 105 ? 11.123 58.519 52.389 1.00 5.26 105 THR A C 1
ATOM 654 O O . THR A 1 105 ? 10.806 58.931 53.510 1.00 4.64 105 THR A O 1
ATOM 658 N N . HIS A 1 106 ? 10.314 57.844 51.586 1.00 5.93 106 HIS A N 1
ATOM 659 C CA . HIS A 1 106 ? 8.925 57.552 51.985 1.00 6.76 106 HIS A CA 1
ATOM 660 C C . HIS A 1 106 ? 8.882 56.623 53.193 1.00 5.47 106 HIS A C 1
ATOM 661 O O . HIS A 1 106 ? 8.017 56.790 54.072 1.00 5.53 106 HIS A O 1
ATOM 668 N N . PHE A 1 107 ? 9.848 55.700 53.282 1.00 5.37 107 PHE A N 1
ATOM 669 C CA . PHE A 1 107 ? 9.995 54.896 54.513 1.00 5.63 107 PHE A CA 1
ATOM 670 C C . PHE A 1 107 ? 10.262 55.772 55.764 1.00 4.67 107 PHE A C 1
ATOM 671 O O . PHE A 1 107 ? 9.645 55.625 56.848 1.00 2.61 107 PHE A O 1
ATOM 679 N N . ALA A 1 108 ? 11.226 56.672 55.650 1.00 4.58 108 ALA A N 1
ATOM 680 C CA . ALA A 1 108 ? 11.568 57.524 56.780 1.00 6.45 108 ALA A CA 1
ATOM 681 C C . ALA A 1 108 ? 10.383 58.379 57.217 1.00 6.98 108 ALA A C 1
ATOM 682 O O . ALA A 1 108 ? 10.100 58.512 58.414 1.00 6.73 108 ALA A O 1
ATOM 684 N N . LEU A 1 109 ? 9.632 58.885 56.254 1.00 7.23 109 LEU A N 1
ATOM 685 C CA . LEU A 1 109 ? 8.479 59.714 56.606 1.00 8.96 109 LEU A CA 1
ATOM 686 C C . LEU A 1 109 ? 7.379 58.905 57.325 1.00 9.43 109 LEU A C 1
ATOM 687 O O . LEU A 1 109 ? 6.603 59.473 58.111 1.00 10.12 109 LEU A O 1
ATOM 692 N N . ALA A 1 110 ? 7.299 57.602 57.044 1.00 8.58 110 ALA A N 1
ATOM 693 C CA . ALA A 1 110 ? 6.259 56.737 57.660 1.00 7.98 110 ALA A CA 1
ATOM 694 C C . ALA A 1 110 ? 6.691 56.143 59.013 1.00 8.60 110 ALA A C 1
ATOM 695 O O . ALA A 1 110 ? 5.897 55.530 59.737 1.00 8.77 110 ALA A O 1
ATOM 697 N N . ASN A 1 111 ? 7.969 56.304 59.349 1.00 8.16 111 ASN A N 1
ATOM 698 C CA . ASN A 1 111 ? 8.547 55.557 60.469 1.00 8.65 111 ASN A CA 1
ATOM 699 C C . ASN A 1 111 ? 9.354 56.425 61.432 1.00 9.56 111 ASN A C 1
ATOM 700 O O . ASN A 1 111 ? 10.158 55.935 62.244 1.00 10.45 111 ASN A O 1
ATOM 705 N N . GLY A 1 112 ? 9.138 57.732 61.333 1.00 8.38 112 GLY A N 1
ATOM 706 C CA . GLY A 1 112 ? 9.666 58.661 62.322 1.00 7.87 112 GLY A CA 1
ATOM 707 C C . GLY A 1 112 ? 11.164 58.842 62.260 1.00 8.28 112 GLY A C 1
ATOM 708 O O . GLY A 1 112 ? 11.769 59.257 63.238 1.00 8.61 112 GLY A O 1
ATOM 709 N N . ILE A 1 113 ? 11.746 58.573 61.099 1.00 6.86 113 ILE A N 1
ATOM 710 C CA . ILE A 1 113 ? 13.174 58.855 60.877 1.00 6.92 113 ILE A CA 1
ATOM 711 C C . ILE A 1 113 ? 13.342 60.339 60.484 1.00 7.67 113 ILE A C 1
ATOM 712 O O . ILE A 1 113 ? 12.619 60.864 59.593 1.00 7.64 113 ILE A O 1
ATOM 717 N N . LYS A 1 114 ? 14.262 61.006 61.190 1.00 6.75 114 LYS A N 1
ATOM 718 C CA . LYS A 1 114 ? 14.418 62.469 61.197 1.00 8.03 114 LYS A CA 1
ATOM 719 C C . LYS A 1 114 ? 15.279 63.048 60.080 1.00 7.27 114 LYS A C 1
ATOM 720 O O . LYS A 1 114 ? 15.131 64.222 59.722 1.00 6.77 114 LYS A O 1
ATOM 726 N N . GLY A 1 115 ? 16.213 62.256 59.553 1.00 6.65 115 GLY A N 1
ATOM 727 C CA . GLY A 1 115 ? 17.015 62.721 58.413 1.00 6.22 115 GLY A CA 1
ATOM 728 C C . GLY A 1 115 ? 18.118 61.715 58.088 1.00 6.20 115 GLY A C 1
ATOM 729 O O . GLY A 1 115 ? 18.280 60.703 58.774 1.00 6.23 115 GLY A O 1
ATOM 730 N N . THR A 1 116 ? 18.826 61.988 57.000 1.00 5.43 116 THR A N 1
ATOM 731 C CA . THR A 1 116 ? 19.878 61.118 56.520 1.00 6.13 116 THR A CA 1
ATOM 732 C C . THR A 1 116 ? 21.107 61.955 56.177 1.00 5.80 116 THR A C 1
ATOM 733 O O . THR A 1 116 ? 20.990 62.980 55.508 1.00 6.59 116 THR A O 1
ATOM 737 N N . VAL A 1 117 ? 22.275 61.487 56.646 1.00 5.23 117 VAL A N 1
ATOM 738 C CA . VAL A 1 117 ? 23.569 62.145 56.471 1.00 5.41 117 VAL A CA 1
ATOM 739 C C . VAL A 1 117 ? 24.420 61.081 55.747 1.00 6.05 117 VAL A C 1
ATOM 740 O O . VAL A 1 117 ? 24.510 59.939 56.200 1.00 6.11 117 VAL A O 1
ATOM 744 N N . ILE A 1 118 ? 24.990 61.441 54.606 1.00 5.45 118 ILE A N 1
ATOM 745 C CA . ILE A 1 118 ? 25.679 60.474 53.733 1.00 4.72 118 ILE A CA 1
ATOM 746 C C . ILE A 1 118 ? 27.081 60.942 53.406 1.00 4.94 118 ILE A C 1
ATOM 747 O O . ILE A 1 118 ? 27.270 62.037 52.846 1.00 5.53 118 ILE A O 1
ATOM 752 N N . ASP A 1 119 ? 28.053 60.091 53.739 1.00 5.60 119 ASP A N 1
ATOM 753 C CA . ASP A 1 119 ? 29.400 60.196 53.181 1.00 5.32 119 ASP A CA 1
ATOM 754 C C . ASP A 1 119 ? 29.400 59.511 51.797 1.00 5.34 119 ASP A C 1
ATOM 755 O O . ASP A 1 119 ? 29.809 58.353 51.643 1.00 6.34 119 ASP A O 1
ATOM 760 N N . GLY A 1 120 ? 28.880 60.247 50.809 1.00 5.17 120 GLY A N 1
ATOM 761 C CA . GLY A 1 120 ? 28.589 59.756 49.458 1.00 5.19 120 GLY A CA 1
ATOM 762 C C . GLY A 1 120 ? 27.396 60.583 48.948 1.00 5.77 120 GLY A C 1
ATOM 763 O O . GLY A 1 120 ? 27.196 61.725 49.373 1.00 6.32 120 GLY A O 1
ATOM 764 N N . VAL A 1 121 ? 26.622 59.992 48.060 1.00 4.49 121 VAL A N 1
ATOM 765 C CA . VAL A 1 121 ? 25.585 60.752 47.327 1.00 5.87 121 VAL A CA 1
ATOM 766 C C . VAL A 1 121 ? 24.240 60.061 47.370 1.00 5.79 121 VAL A C 1
ATOM 767 O O . VAL A 1 121 ? 24.150 58.900 47.707 1.00 6.36 121 VAL A O 1
ATOM 771 N N . ALA A 1 122 ? 23.192 60.814 47.025 1.00 5.95 122 ALA A N 1
ATOM 772 C CA . ALA A 1 122 ? 21.807 60.353 47.060 1.00 4.89 122 ALA A CA 1
ATOM 773 C C . ALA A 1 122 ? 21.150 60.573 45.703 1.00 4.70 122 ALA A C 1
ATOM 774 O O . ALA A 1 122 ? 21.568 61.430 44.944 1.00 5.57 122 ALA A O 1
ATOM 776 N N . ARG A 1 123 ? 20.082 59.820 45.443 1.00 4.58 123 ARG A N 1
ATOM 777 C CA . ARG A 1 123 ? 19.280 60.015 44.234 1.00 4.28 123 ARG A CA 1
ATOM 778 C C . ARG A 1 123 ? 17.863 60.437 44.551 1.00 4.47 123 ARG A C 1
ATOM 779 O O . ARG A 1 123 ? 17.529 60.608 45.698 1.00 4.60 123 ARG A O 1
ATOM 787 N N . ASP A 1 124 ? 17.062 60.614 43.504 1.00 6.22 124 ASP A N 1
ATOM 788 C CA . ASP A 1 124 ? 15.663 61.042 43.644 1.00 7.24 124 ASP A CA 1
ATOM 789 C C . ASP A 1 124 ? 15.529 62.337 44.441 1.00 7.47 124 ASP A C 1
ATOM 790 O O . ASP A 1 124 ? 14.639 62.478 45.294 1.00 7.22 124 ASP A O 1
ATOM 795 N N . ILE A 1 125 ? 16.392 63.293 44.113 1.00 7.63 125 ILE A N 1
ATOM 796 C CA . ILE A 1 125 ? 16.482 64.553 44.820 1.00 8.34 125 ILE A CA 1
ATOM 797 C C . ILE A 1 125 ? 15.186 65.349 44.698 1.00 7.25 125 ILE A C 1
ATOM 798 O O . ILE A 1 125 ? 14.786 66.031 45.637 1.00 7.17 125 ILE A O 1
ATOM 803 N N . ASP A 1 126 ? 14.519 65.223 43.558 1.00 7.35 126 ASP A N 1
ATOM 804 C CA . ASP A 1 126 ? 13.264 65.934 43.359 1.00 10.22 126 ASP A CA 1
ATOM 805 C C . ASP A 1 126 ? 12.178 65.423 44.322 1.00 9.08 126 ASP A C 1
ATOM 806 O O . ASP A 1 126 ? 11.453 66.216 44.897 1.00 9.00 126 ASP A O 1
ATOM 811 N N . THR A 1 127 ? 12.121 64.107 44.539 1.00 8.54 127 THR A N 1
ATOM 812 C CA . THR A 1 127 ? 11.205 63.532 45.546 1.00 8.91 127 THR A CA 1
ATOM 813 C C . THR A 1 127 ? 11.609 63.961 46.947 1.00 7.78 127 THR A C 1
ATOM 814 O O . THR A 1 127 ? 10.767 64.287 47.778 1.00 7.94 127 THR A O 1
ATOM 818 N N . VAL A 1 128 ? 12.915 63.933 47.233 1.00 7.27 128 VAL A N 1
ATOM 819 C CA . VAL A 1 128 ? 13.348 64.292 48.543 1.00 6.37 128 VAL A CA 1
ATOM 820 C C . VAL A 1 128 ? 12.991 65.749 48.854 1.00 7.05 128 VAL A C 1
ATOM 821 O O . VAL A 1 128 ? 12.489 66.048 49.945 1.00 7.83 128 VAL A O 1
ATOM 825 N N . ILE A 1 129 ? 13.207 66.647 47.886 1.00 6.22 129 ILE A N 1
ATOM 826 C CA . ILE A 1 129 ? 12.815 68.040 48.041 1.00 5.95 129 ILE A CA 1
ATOM 827 C C . ILE A 1 129 ? 11.305 68.165 48.238 1.00 6.84 129 ILE A C 1
ATOM 828 O O . ILE A 1 129 ? 10.856 68.917 49.112 1.00 5.60 129 ILE A O 1
ATOM 833 N N . ASN A 1 130 ? 10.533 67.410 47.456 1.00 7.67 130 ASN A N 1
ATOM 834 C CA . ASN A 1 130 ? 9.058 67.521 47.516 1.00 9.78 130 ASN A CA 1
ATOM 835 C C . ASN A 1 130 ? 8.505 67.025 48.852 1.00 9.29 130 ASN A C 1
ATOM 836 O O . ASN A 1 130 ? 7.501 67.554 49.348 1.00 9.79 130 ASN A O 1
ATOM 841 N N . CYS A 1 131 ? 9.152 66.000 49.417 1.00 8.25 131 CYS A N 1
ATOM 842 C CA . CYS A 1 131 ? 8.806 65.454 50.745 1.00 8.03 131 CYS A CA 1
ATOM 843 C C . CYS A 1 131 ? 9.375 66.287 51.899 1.00 7.42 131 CYS A C 1
ATOM 844 O O . CYS A 1 131 ? 9.092 65.992 53.068 1.00 7.09 131 CYS A O 1
ATOM 847 N N . ASN A 1 132 ? 10.162 67.316 51.556 1.00 7.74 132 ASN A N 1
ATOM 848 C CA . ASN A 1 132 ? 10.853 68.187 52.509 1.00 7.74 132 ASN A CA 1
ATOM 849 C C . ASN A 1 132 ? 11.651 67.356 53.527 1.00 7.66 132 ASN A C 1
ATOM 850 O O . ASN A 1 132 ? 11.610 67.633 54.717 1.00 7.55 132 ASN A O 1
ATOM 855 N N . TYR A 1 133 ? 12.341 66.327 53.035 1.00 6.48 133 TYR A N 1
ATOM 856 C CA . TYR A 1 133 ? 13.072 65.418 53.924 1.00 4.75 133 TYR A CA 1
ATOM 857 C C . TYR A 1 133 ? 14.511 65.923 54.146 1.00 5.15 133 TYR A C 1
ATOM 858 O O . TYR A 1 133 ? 15.174 66.288 53.189 1.00 5.74 133 TYR A O 1
ATOM 867 N N . PRO A 1 134 ? 14.960 66.010 55.419 1.00 5.71 134 PRO A N 1
ATOM 868 C CA . PRO A 1 134 ? 16.310 66.576 55.662 1.00 6.43 134 PRO A CA 1
ATOM 869 C C . PRO A 1 134 ? 17.425 65.621 55.240 1.00 7.63 134 PRO A C 1
ATOM 870 O O . PRO A 1 134 ? 17.761 64.658 55.957 1.00 7.82 134 PRO A O 1
ATOM 874 N N . LEU A 1 135 ? 17.978 65.889 54.059 1.00 7.9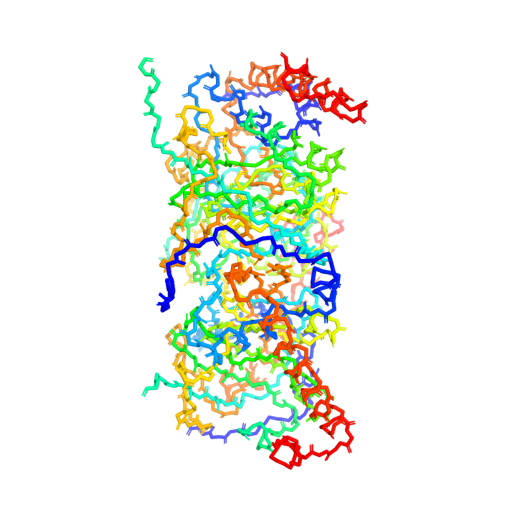4 135 LEU A N 1
ATOM 875 C CA . LEU A 1 135 ? 19.032 65.061 53.492 1.00 8.51 135 LEU A CA 1
ATOM 876 C C . LEU A 1 135 ? 20.346 65.823 53.362 1.00 7.36 135 LEU A C 1
ATOM 877 O O . LEU A 1 135 ? 20.374 66.937 52.817 1.00 7.41 135 LEU A O 1
ATOM 882 N N . PHE A 1 136 ? 21.448 65.227 53.828 1.00 7.27 136 PHE A N 1
ATOM 883 C CA . PHE A 1 136 ? 22.756 65.867 53.779 1.00 7.25 136 PHE A CA 1
ATOM 884 C C . PHE A 1 136 ? 23.749 64.885 53.177 1.00 6.27 136 PHE A C 1
ATOM 885 O O . PHE A 1 136 ? 23.751 63.726 53.540 1.00 6.02 136 PHE A O 1
ATOM 893 N N . SER A 1 137 ? 24.500 65.333 52.175 1.00 5.94 137 SER A N 1
ATOM 894 C CA . SER A 1 137 ? 25.372 64.421 51.429 1.00 5.40 137 SER A CA 1
ATOM 895 C C . SER A 1 137 ? 26.475 65.194 50.702 1.00 6.16 137 SER A C 1
ATOM 896 O O . SER A 1 137 ? 26.501 66.426 50.749 1.00 7.59 137 SER A O 1
ATOM 899 N N . ARG A 1 138 ? 27.336 64.472 49.992 1.00 6.51 138 ARG A N 1
ATOM 900 C CA . ARG A 1 138 ? 28.401 65.102 49.202 1.00 7.80 138 ARG A CA 1
ATOM 901 C C . ARG A 1 138 ? 27.875 65.417 47.792 1.00 8.34 138 ARG A C 1
ATOM 902 O O . ARG A 1 138 ? 28.620 65.782 46.883 1.00 8.17 138 ARG A O 1
ATOM 910 N N . GLY A 1 139 ? 26.571 65.252 47.612 1.00 7.32 139 GLY A N 1
ATOM 911 C CA . GLY A 1 139 ? 25.964 65.549 46.336 1.00 7.11 139 GLY A CA 1
ATOM 912 C C . GLY A 1 139 ? 24.838 64.632 45.893 1.00 6.73 139 GLY A C 1
ATOM 913 O O . GLY A 1 139 ? 24.275 63.867 46.668 1.00 6.86 139 GLY A O 1
ATOM 914 N N . ARG A 1 140 ? 24.603 64.707 44.596 1.00 5.88 140 ARG A N 1
ATOM 915 C CA . ARG A 1 140 ? 23.425 64.139 43.963 1.00 6.54 140 ARG A CA 1
ATOM 916 C C . ARG A 1 140 ? 23.855 63.331 42.742 1.00 6.04 140 ARG A C 1
ATOM 917 O O . ARG A 1 140 ? 24.733 63.749 41.954 1.00 7.49 140 ARG A O 1
ATOM 925 N N . PHE A 1 141 ? 23.246 62.159 42.583 1.00 6.06 141 PHE A N 1
ATOM 926 C CA . PHE A 1 141 ? 23.512 61.327 41.404 1.00 5.72 141 PHE A CA 1
ATOM 927 C C . PHE A 1 141 ? 22.323 60.397 41.219 1.00 5.12 141 PHE A C 1
ATOM 928 O O . PHE A 1 141 ? 21.354 60.526 41.943 1.00 4.41 141 PHE A O 1
ATOM 944 N N . GLN A 1 143 ? 22.721 56.767 39.842 1.00 3.77 143 GLN A N 1
ATOM 945 C CA . GLN A 1 143 ? 23.034 55.341 39.689 1.00 4.40 143 GLN A CA 1
ATOM 946 C C . GLN A 1 143 ? 22.808 54.572 40.973 1.00 4.01 143 GLN A C 1
ATOM 947 O O . GLN A 1 143 ? 23.174 55.021 42.078 1.00 4.73 143 GLN A O 1
ATOM 953 N N . SER A 1 144 ? 22.121 53.443 40.835 1.00 4.73 144 SER A N 1
ATOM 954 C CA . SER A 1 144 ? 21.801 52.579 41.980 1.00 6.16 144 SER A CA 1
ATOM 955 C C . SER A 1 144 ? 23.014 51.982 42.692 1.00 5.82 144 SER A C 1
ATOM 956 O O . SER A 1 144 ? 24.038 51.746 42.069 1.00 6.12 144 SER A O 1
ATOM 959 N N . ALA A 1 145 ? 22.837 51.666 43.974 1.00 7.36 145 ALA A N 1
ATOM 960 C CA . ALA A 1 145 ? 23.831 50.875 44.730 1.00 8.82 145 ALA A CA 1
ATOM 961 C C . ALA A 1 145 ? 24.004 49.458 44.184 1.00 9.53 145 ALA A C 1
ATOM 962 O O . ALA A 1 145 ? 25.060 48.831 44.365 1.00 8.84 145 ALA A O 1
ATOM 964 N N . LYS A 1 146 ? 22.953 48.935 43.551 1.00 9.60 146 LYS A N 1
ATOM 965 C CA . LYS A 1 146 ? 22.969 47.555 43.071 1.00 11.27 146 LYS A CA 1
ATOM 966 C C . LYS A 1 146 ? 24.202 47.257 42.219 1.00 10.15 146 LYS A C 1
ATOM 967 O O . LYS A 1 146 ? 24.511 47.954 41.235 1.00 9.27 146 LYS A O 1
ATOM 973 N N . ASN A 1 147 ? 24.907 46.213 42.637 1.00 10.52 147 ASN A N 1
ATOM 974 C CA . ASN A 1 147 ? 26.100 45.717 41.965 1.00 12.35 147 ASN A CA 1
ATOM 975 C C . ASN A 1 147 ? 27.239 46.742 41.930 1.00 11.60 147 ASN A C 1
ATOM 976 O O . ASN A 1 147 ? 28.162 46.609 41.127 1.00 12.15 147 ASN A O 1
ATOM 981 N N . ARG A 1 148 ? 27.164 47.765 42.791 1.00 9.67 148 ARG A N 1
ATOM 982 C CA . ARG A 1 148 ? 28.231 48.791 42.919 1.00 8.15 148 ARG A CA 1
ATOM 983 C C . ARG A 1 148 ? 28.727 48.906 44.351 1.00 8.69 148 ARG A C 1
ATOM 984 O O . ARG A 1 148 ? 29.943 48.980 44.595 1.00 9.13 148 ARG A O 1
ATOM 992 N N . THR A 1 149 ? 27.800 48.917 45.300 1.00 7.94 149 THR A N 1
ATOM 993 C CA . THR A 1 149 ? 28.209 48.980 46.709 1.00 7.55 149 THR A CA 1
ATOM 994 C C . THR A 1 149 ? 27.288 48.092 47.550 1.00 8.84 149 THR A C 1
ATOM 995 O O . THR A 1 149 ? 26.115 47.852 47.183 1.00 10.01 149 THR A O 1
ATOM 999 N N . GLN A 1 150 ? 27.802 47.563 48.657 1.00 8.33 150 GLN A N 1
ATOM 1000 C CA . GLN A 1 150 ? 26.980 46.626 49.429 1.00 8.01 150 GLN A CA 1
ATOM 1001 C C . GLN A 1 150 ? 27.044 46.956 50.905 1.00 7.60 150 GLN A C 1
ATOM 1002 O O . GLN A 1 150 ? 28.031 47.534 51.376 1.00 7.26 150 GLN A O 1
ATOM 1008 N N . LEU A 1 151 ? 25.979 46.621 51.633 1.00 7.53 151 LEU A N 1
ATOM 1009 C CA . LEU A 1 151 ? 25.970 46.803 53.096 1.00 8.35 151 LEU A CA 1
ATOM 1010 C C . LEU A 1 151 ? 27.035 45.948 53.772 1.00 7.57 151 LEU A C 1
ATOM 1011 O O . LEU A 1 151 ? 27.083 44.741 53.532 1.00 8.67 151 LEU A O 1
ATOM 1016 N N . LYS A 1 152 ? 27.870 46.580 54.612 1.00 7.28 152 LYS A N 1
ATOM 1017 C CA . LYS A 1 152 ? 28.897 45.890 55.373 1.00 7.66 152 LYS A CA 1
ATOM 1018 C C . LYS A 1 152 ? 28.396 45.569 56.781 1.00 7.22 152 LYS A C 1
ATOM 1019 O O . LYS A 1 152 ? 28.432 44.415 57.215 1.00 7.41 152 LYS A O 1
ATOM 1025 N N . ALA A 1 153 ? 27.877 46.585 57.467 1.00 7.50 153 ALA A N 1
ATOM 1026 C CA . ALA A 1 153 ? 27.435 46.450 58.847 1.00 8.73 153 ALA A CA 1
ATOM 1027 C C . ALA A 1 153 ? 26.605 47.669 59.257 1.00 8.11 153 ALA A C 1
ATOM 1028 O O . ALA A 1 153 ? 26.708 48.748 58.639 1.00 8.48 153 ALA A O 1
ATOM 1030 N N . VAL A 1 154 ? 25.768 47.492 60.280 1.00 7.20 154 VAL A N 1
ATOM 1031 C CA . VAL A 1 154 ? 25.072 48.620 60.914 1.00 6.90 154 VAL A CA 1
ATOM 1032 C C . VAL A 1 154 ? 25.440 48.733 62.396 1.00 5.87 154 VAL A C 1
ATOM 1033 O O . VAL A 1 154 ? 25.916 47.767 63.008 1.00 6.17 154 VAL A O 1
ATOM 1037 N N . GLN A 1 155 ? 25.229 49.931 62.950 1.00 5.34 155 GLN A N 1
ATOM 1038 C CA . GLN A 1 155 ? 25.458 50.225 64.364 1.00 6.12 155 GLN A CA 1
ATOM 1039 C C . GLN A 1 155 ? 26.876 49.866 64.735 1.00 6.45 155 GLN A C 1
ATOM 1040 O O . GLN A 1 155 ? 27.114 49.254 65.777 1.00 7.32 155 GLN A O 1
ATOM 1046 N N . VAL A 1 156 ? 27.791 50.234 63.844 1.00 6.45 156 VAL A N 1
ATOM 1047 C CA . VAL A 1 156 ? 29.231 50.189 64.100 1.00 6.79 156 VAL A CA 1
ATOM 1048 C C . VAL A 1 156 ? 29.770 51.619 64.067 1.00 6.69 156 VAL A C 1
ATOM 1049 O O . VAL A 1 156 ? 29.145 52.525 63.519 1.00 6.28 156 VAL A O 1
ATOM 1053 N N . PRO A 1 157 ? 30.946 51.853 64.659 1.00 6.72 157 PRO A N 1
ATOM 1054 C CA . PRO A 1 157 ? 31.553 53.191 64.511 1.00 6.66 157 PRO A CA 1
ATOM 1055 C C . PRO A 1 157 ? 31.933 53.504 63.059 1.00 7.27 157 PRO A C 1
ATOM 1056 O O . PRO A 1 157 ? 32.364 52.604 62.335 1.00 8.88 157 PRO A O 1
ATOM 1060 N N . LEU A 1 158 ? 31.723 54.753 62.648 1.00 6.42 158 LEU A N 1
ATOM 1061 C CA . LEU A 1 158 ? 32.048 55.228 61.314 1.00 6.23 158 LEU A CA 1
ATOM 1062 C C . LEU A 1 158 ? 33.118 56.280 61.478 1.00 6.13 158 LEU A C 1
ATOM 1063 O O . LEU A 1 158 ? 33.247 56.873 62.556 1.00 6.04 158 LEU A O 1
ATOM 1068 N N . VAL A 1 159 ? 33.870 56.498 60.403 1.00 6.98 159 VAL A N 1
ATOM 1069 C CA . VAL A 1 159 ? 34.852 57.581 60.327 1.00 6.76 159 VAL A CA 1
ATOM 1070 C C . VAL A 1 159 ? 34.555 58.390 59.088 1.00 6.53 159 VAL A C 1
ATOM 1071 O O . VAL A 1 159 ? 34.633 57.869 57.965 1.00 5.74 159 VAL A O 1
ATOM 1075 N N . ILE A 1 160 ? 34.186 59.659 59.308 1.00 7.53 160 ILE A N 1
ATOM 1076 C CA . ILE A 1 160 ? 33.916 60.615 58.236 1.00 8.18 160 ILE A CA 1
ATOM 1077 C C . ILE A 1 160 ? 34.728 61.865 58.486 1.00 9.03 160 ILE A C 1
ATOM 1078 O O . ILE A 1 160 ? 34.582 62.494 59.535 1.00 7.78 160 ILE A O 1
ATOM 1083 N N . ASP A 1 161 ? 35.570 62.220 57.516 1.00 10.77 161 ASP A N 1
ATOM 1084 C CA . ASP A 1 161 ? 36.440 63.410 57.653 1.00 12.20 161 ASP A CA 1
ATOM 1085 C C . ASP A 1 161 ? 37.268 63.390 58.958 1.00 12.46 161 ASP A C 1
ATOM 1086 O O . ASP A 1 161 ? 37.405 64.434 59.629 1.00 12.39 161 ASP A O 1
ATOM 1091 N N . GLY A 1 162 ? 37.783 62.217 59.343 1.00 11.52 162 GLY A N 1
ATOM 1092 C CA . GLY A 1 162 ? 38.532 62.090 60.595 1.00 11.55 162 GLY A CA 1
ATOM 1093 C C . GLY A 1 162 ? 37.743 62.120 61.909 1.00 12.15 162 GLY A C 1
ATOM 1094 O O . GLY A 1 162 ? 38.326 62.070 62.993 1.00 13.09 162 GLY A O 1
ATOM 1095 N N . ILE A 1 163 ? 36.415 62.208 61.815 1.00 10.44 163 ILE A N 1
ATOM 1096 C CA . ILE A 1 163 ? 35.520 62.276 62.975 1.00 11.14 163 ILE A CA 1
ATOM 1097 C C . ILE A 1 163 ? 34.885 60.903 63.159 1.00 10.57 163 ILE A C 1
ATOM 1098 O O . ILE A 1 163 ? 34.312 60.347 62.213 1.00 10.88 163 ILE A O 1
ATOM 1103 N N . THR A 1 164 ? 34.990 60.352 64.358 1.00 9.66 164 THR A N 1
ATOM 1104 C CA . THR A 1 164 ? 34.353 59.067 64.614 1.00 10.27 164 THR A CA 1
ATOM 1105 C C . THR A 1 164 ? 32.923 59.308 65.060 1.00 10.55 164 THR A C 1
ATOM 1106 O O . THR A 1 164 ? 32.661 60.185 65.912 1.00 11.32 164 THR A O 1
ATOM 1110 N N . ILE A 1 165 ? 31.992 58.573 64.454 1.00 8.09 165 ILE A N 1
ATOM 1111 C CA . ILE A 1 165 ? 30.591 58.653 64.822 1.00 7.10 165 ILE A CA 1
ATOM 1112 C C . ILE A 1 165 ? 30.158 57.324 65.455 1.00 5.75 165 ILE A C 1
ATOM 1113 O O . ILE A 1 165 ? 30.302 56.266 64.831 1.00 6.59 165 ILE A O 1
ATOM 1118 N N . GLN A 1 166 ? 29.679 57.379 66.701 1.00 6.13 166 GLN A N 1
ATOM 1119 C CA . GLN A 1 166 ? 29.256 56.170 67.403 1.00 6.33 166 GLN A CA 1
ATOM 1120 C C . GLN A 1 166 ? 27.730 56.069 67.279 1.00 6.49 166 GLN A C 1
ATOM 1121 O O . GLN A 1 166 ? 27.052 57.096 67.328 1.00 7.40 166 GLN A O 1
ATOM 1127 N N . PRO A 1 167 ? 27.197 54.845 67.155 1.00 6.49 167 PRO A N 1
ATOM 1128 C CA . PRO A 1 167 ? 25.732 54.744 67.209 1.00 6.65 167 PRO A CA 1
ATOM 1129 C C . PRO A 1 167 ? 25.250 55.326 68.520 1.00 7.08 167 PRO A C 1
ATOM 1130 O O . PRO A 1 167 ? 25.851 55.065 69.551 1.00 7.00 167 PRO A O 1
ATOM 1134 N N . GLY A 1 168 ? 24.151 56.087 68.496 1.00 6.49 168 GLY A N 1
ATOM 1135 C CA . GLY A 1 168 ? 23.694 56.773 69.709 1.00 6.98 168 GLY A CA 1
ATOM 1136 C C . GLY A 1 168 ? 24.152 58.220 69.839 1.00 7.55 168 GLY A C 1
ATOM 1137 O O . GLY A 1 168 ? 23.649 58.950 70.679 1.00 8.28 168 GLY A O 1
ATOM 1138 N N . ASP A 1 169 ? 25.109 58.655 69.016 1.00 8.16 169 ASP A N 1
ATOM 1139 C CA . ASP A 1 169 ? 25.573 60.065 69.065 1.00 6.87 169 ASP A CA 1
ATOM 1140 C C . ASP A 1 169 ? 24.464 61.019 68.627 1.00 7.22 169 ASP A C 1
ATOM 1141 O O . ASP A 1 169 ? 23.537 60.616 67.914 1.00 7.08 169 ASP A O 1
ATOM 1146 N N . LEU A 1 170 ? 24.548 62.265 69.080 1.00 6.96 170 LEU A N 1
ATOM 1147 C CA . LEU A 1 170 ? 23.528 63.261 68.725 1.00 7.53 170 LEU A CA 1
ATOM 1148 C C . LEU A 1 170 ? 23.975 63.952 67.434 1.00 7.99 170 LEU A C 1
ATOM 1149 O O . LEU A 1 170 ? 25.068 64.552 67.367 1.00 8.39 170 LEU A O 1
ATOM 1162 N N . VAL A 1 172 ? 23.123 66.814 64.561 1.00 7.07 172 VAL A N 1
ATOM 1163 C CA . VAL A 1 172 ? 22.361 68.053 64.286 1.00 7.70 172 VAL A CA 1
ATOM 1164 C C . VAL A 1 172 ? 22.847 68.619 62.975 1.00 7.78 172 VAL A C 1
ATOM 1165 O O . VAL A 1 172 ? 24.051 68.885 62.795 1.00 7.55 172 VAL A O 1
ATOM 1169 N N . CYS A 1 173 ? 21.911 68.806 62.053 1.00 8.17 173 CYS A N 1
ATOM 1170 C CA . CYS A 1 173 ? 22.247 69.276 60.723 1.00 7.95 173 CYS A CA 1
ATOM 1171 C C . CYS A 1 173 ? 21.317 70.398 60.269 1.00 7.48 173 CYS A C 1
ATOM 1172 O O . CYS A 1 173 ? 20.136 70.381 60.579 1.00 8.27 173 CYS A O 1
ATOM 1175 N N . ASP A 1 174 ? 21.877 71.360 59.539 1.00 7.32 174 ASP A N 1
ATOM 1176 C CA . ASP A 1 174 ? 21.117 72.475 58.974 1.00 8.70 174 ASP A CA 1
ATOM 1177 C C . ASP A 1 174 ? 21.791 73.006 57.722 1.00 9.19 174 ASP A C 1
ATOM 1178 O O . ASP A 1 174 ? 22.637 72.318 57.137 1.00 8.50 174 ASP A O 1
ATOM 1183 N N . GLY A 1 175 ? 21.478 74.242 57.319 1.00 8.16 175 GLY A N 1
ATOM 1184 C CA . GLY A 1 175 ? 22.042 74.781 56.088 1.00 8.32 175 GLY A CA 1
ATOM 1185 C C . GLY A 1 175 ? 23.563 74.887 56.083 1.00 8.93 175 GLY A C 1
ATOM 1186 O O . GLY A 1 175 ? 24.204 74.913 55.019 1.00 9.08 175 GLY A O 1
ATOM 1187 N N . SER A 1 176 ? 24.123 74.949 57.280 1.00 8.63 176 SER A N 1
ATOM 1188 C CA . SER A 1 176 ? 25.575 75.100 57.446 1.00 9.44 176 SER A CA 1
ATOM 1189 C C . SER A 1 176 ? 26.289 73.747 57.472 1.00 10.21 176 SER A C 1
ATOM 1190 O O . SER A 1 176 ? 27.539 73.680 57.474 1.00 11.86 176 SER A O 1
ATOM 1193 N N . GLY A 1 177 ? 25.512 72.673 57.488 1.00 8.82 177 GLY A N 1
ATOM 1194 C CA . GLY A 1 177 ? 26.084 71.326 57.460 1.00 8.54 177 GLY A CA 1
ATOM 1195 C C . GLY A 1 177 ? 25.725 70.481 58.673 1.00 8.42 177 GLY A C 1
ATOM 1196 O O . GLY A 1 177 ? 24.698 70.707 59.310 1.00 7.99 177 GLY A O 1
ATOM 1197 N N . CYS A 1 178 ? 26.578 69.486 58.967 1.00 7.29 178 CYS A N 1
ATOM 1198 C CA . CYS A 1 178 ? 26.321 68.454 59.971 1.00 7.13 178 CYS A CA 1
ATOM 1199 C C . CYS A 1 178 ? 27.347 68.445 61.095 1.00 7.84 178 CYS A C 1
ATOM 1200 O O . CYS A 1 178 ? 28.565 68.489 60.839 1.00 8.40 178 CYS A O 1
ATOM 1203 N N . VAL A 1 179 ? 26.830 68.317 62.318 1.00 8.05 179 VAL A N 1
ATOM 1204 C CA . VAL A 1 179 ? 27.664 68.256 63.529 1.00 7.17 179 VAL A CA 1
ATOM 1205 C C . VAL A 1 179 ? 27.402 66.944 64.280 1.00 7.20 179 VAL A C 1
ATOM 1206 O O . VAL A 1 179 ? 26.222 66.531 64.438 1.00 8.04 179 VAL A O 1
ATOM 1210 N N . VAL A 1 180 ? 28.490 66.287 64.720 1.00 5.43 180 VAL A N 1
ATOM 1211 C CA . VAL A 1 180 ? 28.430 65.049 65.519 1.00 6.57 180 VAL A CA 1
ATOM 1212 C C . VAL A 1 180 ? 28.713 65.405 66.974 1.00 7.37 180 VAL A C 1
ATOM 1213 O O . VAL A 1 180 ? 29.778 65.956 67.269 1.00 8.82 180 VAL A O 1
ATOM 1217 N N . VAL A 1 181 ? 27.751 65.125 67.854 1.00 6.04 181 VAL A N 1
ATOM 1218 C CA . VAL A 1 181 ? 27.878 65.387 69.287 1.00 6.78 181 VAL A CA 1
ATOM 1219 C C . VAL A 1 181 ? 27.982 64.070 70.051 1.00 5.85 181 VAL A C 1
ATOM 1220 O O . VAL A 1 181 ? 27.033 63.275 70.068 1.00 5.69 181 VAL A O 1
ATOM 1224 N N . PRO A 1 182 ? 29.151 63.809 70.691 1.00 7.06 182 PRO A N 1
ATOM 1225 C CA . PRO A 1 182 ? 29.285 62.520 71.357 1.00 7.40 182 PRO A CA 1
ATOM 1226 C C . PRO A 1 182 ? 28.230 62.370 72.436 1.00 7.42 182 PRO A C 1
ATOM 1227 O O . PRO A 1 182 ? 28.008 63.298 73.243 1.00 7.69 182 PRO A O 1
ATOM 1231 N N . GLN A 1 183 ? 27.574 61.214 72.447 1.00 7.70 183 GLN A N 1
ATOM 1232 C CA . GLN A 1 183 ? 26.413 61.010 73.316 1.00 7.65 183 GLN A CA 1
ATOM 1233 C C . GLN A 1 183 ? 26.694 61.253 74.804 1.00 7.95 183 GLN A C 1
ATOM 1234 O O . GLN A 1 183 ? 25.822 61.715 75.510 1.00 7.56 183 GLN A O 1
ATOM 1240 N N . GLN A 1 184 ? 27.900 60.932 75.285 1.00 8.65 184 GLN A N 1
ATOM 1241 C CA . GLN A 1 184 ? 28.184 61.174 76.687 1.00 9.20 184 GLN A CA 1
ATOM 1242 C C . GLN A 1 184 ? 28.253 62.648 77.059 1.00 9.36 184 GLN A C 1
ATOM 1243 O O . GLN A 1 184 ? 28.106 62.989 78.241 1.00 10.74 184 GLN A O 1
ATOM 1249 N N . LEU A 1 185 ? 28.491 63.505 76.074 1.00 8.22 185 LEU A N 1
ATOM 1250 C CA . LEU A 1 185 ? 28.579 64.940 76.309 1.00 8.57 185 LEU A CA 1
ATOM 1251 C C . LEU A 1 185 ? 27.340 65.682 75.827 1.00 6.76 185 LEU A C 1
ATOM 1252 O O . LEU A 1 185 ? 27.239 66.933 75.902 1.00 5.73 185 LEU A O 1
ATOM 1257 N N . ALA A 1 186 ? 26.368 64.925 75.333 1.00 6.65 186 ALA A N 1
ATOM 1258 C CA . ALA A 1 186 ? 25.272 65.578 74.587 1.00 6.50 186 ALA A CA 1
ATOM 1259 C C . ALA A 1 186 ? 24.465 66.586 75.415 1.00 5.36 186 ALA A C 1
ATOM 1260 O O . ALA A 1 186 ? 24.185 67.693 74.954 1.00 4.85 186 ALA A O 1
ATOM 1262 N N . ALA A 1 187 ? 24.087 66.206 76.631 1.00 5.53 187 ALA A N 1
ATOM 1263 C CA . ALA A 1 187 ? 23.290 67.075 77.473 1.00 6.24 187 ALA A CA 1
ATOM 1264 C C . ALA A 1 187 ? 24.077 68.343 77.806 1.00 6.56 187 ALA A C 1
ATOM 1265 O O . ALA A 1 187 ? 23.540 69.452 77.707 1.00 6.93 187 ALA A O 1
ATOM 1267 N N . GLU A 1 188 ? 25.373 68.175 78.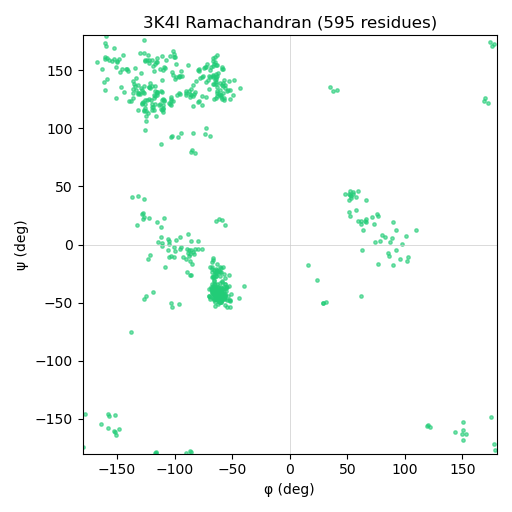112 1.00 6.38 188 GLU A N 1
ATOM 1268 C CA . GLU A 1 188 ? 26.212 69.329 78.421 1.00 6.58 188 GLU A CA 1
ATOM 1269 C C . GLU A 1 188 ? 26.325 70.280 77.199 1.00 6.33 188 GLU A C 1
ATOM 1270 O O . GLU A 1 188 ? 26.161 71.497 77.322 1.00 6.45 188 GLU A O 1
ATOM 1276 N N . VAL A 1 189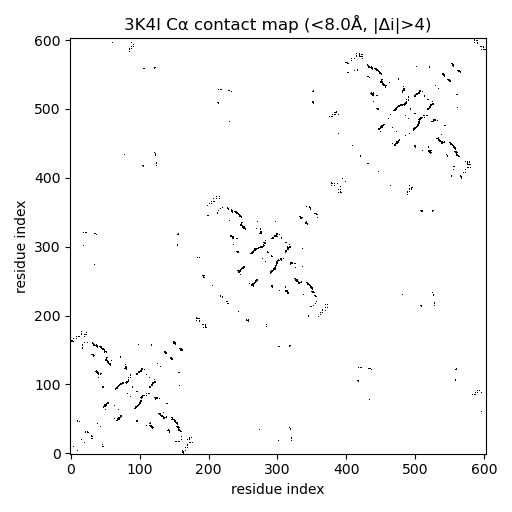 ? 26.592 69.715 76.034 1.00 6.00 189 VAL A N 1
ATOM 1277 C CA . VAL A 1 189 ? 26.757 70.481 74.812 1.00 6.07 189 VAL A CA 1
ATOM 1278 C C . VAL A 1 189 ? 25.479 71.248 74.448 1.00 5.23 189 VAL A C 1
ATOM 1279 O O . VAL A 1 189 ? 25.518 72.409 74.073 1.00 6.12 189 VAL A O 1
ATOM 1283 N N . VAL A 1 190 ? 24.339 70.602 74.598 1.00 4.43 190 VAL A N 1
ATOM 1284 C CA . VAL A 1 190 ? 23.092 71.294 74.317 1.00 5.04 190 VAL A CA 1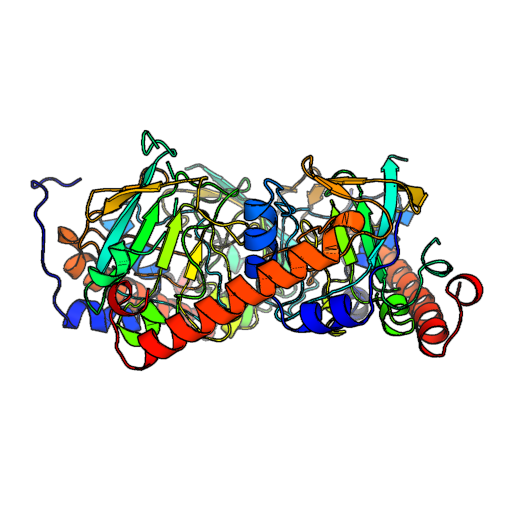
ATOM 1285 C C . VAL A 1 190 ? 22.894 72.464 75.285 1.00 6.92 190 VAL A C 1
ATOM 1286 O O . VAL A 1 190 ? 22.585 73.557 74.845 1.00 7.49 190 VAL A O 1
ATOM 1290 N N . LEU A 1 191 ? 23.151 72.270 76.580 1.00 6.75 191 LEU A N 1
ATOM 1291 C CA . LEU A 1 191 ? 22.959 73.377 77.510 1.00 7.55 191 LEU A CA 1
ATOM 1292 C C . LEU A 1 191 ? 23.899 74.550 77.160 1.00 8.12 191 LEU A C 1
ATOM 1293 O O . LEU A 1 191 ? 23.493 75.719 77.185 1.00 7.82 191 LEU A O 1
ATOM 1298 N N . ARG A 1 192 ? 25.163 74.235 76.861 1.00 7.62 192 ARG A N 1
ATOM 1299 C CA . ARG A 1 192 ? 26.143 75.276 76.507 1.00 8.31 192 ARG A CA 1
ATOM 1300 C C . ARG A 1 192 ? 25.769 75.966 75.194 1.00 9.07 192 ARG A C 1
ATOM 1301 O O . ARG A 1 192 ? 25.910 77.186 75.069 1.00 10.09 192 ARG A O 1
ATOM 1309 N N . ALA A 1 193 ? 25.287 75.188 74.232 1.00 7.81 193 ALA A N 1
ATOM 1310 C CA . ALA A 1 193 ? 24.878 75.740 72.938 1.00 7.06 193 ALA A CA 1
ATOM 1311 C C . ALA A 1 193 ? 23.724 76.739 73.116 1.00 7.36 193 ALA A C 1
ATOM 1312 O O . ALA A 1 193 ? 23.713 77.783 72.468 1.00 7.30 193 ALA A O 1
ATOM 1314 N N . ARG A 1 194 ? 22.781 76.420 74.009 1.00 7.60 194 ARG A N 1
ATOM 1315 C CA . ARG A 1 194 ? 21.656 77.320 74.310 1.00 9.74 194 ARG A CA 1
ATOM 1316 C C . ARG A 1 194 ? 22.181 78.621 74.893 1.00 9.61 194 ARG A C 1
ATOM 1317 O O . ARG A 1 194 ? 21.685 79.695 74.537 1.00 9.56 194 ARG A O 1
ATOM 1325 N N . ALA A 1 195 ? 23.197 78.503 75.763 1.00 9.55 195 ALA A N 1
ATOM 1326 C CA . ALA A 1 195 ? 23.869 79.666 76.360 1.00 10.67 195 ALA A CA 1
ATOM 1327 C C . ALA A 1 195 ? 24.520 80.529 75.293 1.00 11.01 195 ALA A C 1
ATOM 1328 O O . ALA A 1 195 ? 24.391 81.758 75.322 1.00 12.35 195 ALA A O 1
ATOM 1330 N N . VAL A 1 196 ? 25.249 79.894 74.374 1.00 10.33 196 VAL A N 1
ATOM 1331 C CA . VAL A 1 196 ? 25.817 80.597 73.215 1.00 10.00 196 VAL A CA 1
ATOM 1332 C C . VAL A 1 196 ? 24.767 81.410 72.433 1.00 10.87 196 VAL A C 1
ATOM 1333 O O . VAL A 1 196 ? 24.990 82.577 72.115 1.00 11.67 196 VAL A O 1
ATOM 1337 N N . GLU A 1 197 ? 23.623 80.806 72.135 1.00 11.40 197 GLU A N 1
ATOM 1338 C CA . GLU A 1 197 ? 22.609 81.500 71.332 1.00 12.61 197 GLU A CA 1
ATOM 1339 C C . GLU A 1 197 ? 21.983 82.672 72.080 1.00 13.36 197 GLU A C 1
ATOM 1340 O O . GLU A 1 197 ? 21.658 83.693 71.484 1.00 14.14 197 GLU A O 1
ATOM 1346 N N . GLN A 1 198 ? 21.795 82.505 73.388 1.00 14.36 198 GLN A N 1
ATOM 1347 C CA . GLN A 1 198 ? 21.195 83.543 74.218 1.00 15.98 198 GLN A CA 1
ATOM 1348 C C . GLN A 1 198 ? 22.143 84.735 74.267 1.00 15.51 198 GLN A C 1
ATOM 1349 O O . GLN A 1 198 ? 21.715 85.868 74.099 1.00 15.34 198 GLN A O 1
ATOM 1355 N N . THR A 1 199 ? 23.430 84.463 74.487 1.00 15.34 199 THR A N 1
ATOM 1356 C CA . THR A 1 199 ? 24.470 85.500 74.443 1.00 15.47 199 THR A CA 1
ATOM 1357 C C . THR A 1 199 ? 24.483 86.243 73.102 1.00 15.32 199 THR A C 1
ATOM 1358 O O . THR A 1 199 ? 24.531 87.491 73.060 1.00 15.50 199 THR A O 1
ATOM 1362 N N . GLU A 1 200 ? 24.434 85.481 72.012 1.00 14.71 200 GLU A N 1
ATOM 1363 C CA . GLU A 1 200 ? 24.451 86.043 70.670 1.00 16.31 200 GLU A CA 1
ATOM 1364 C C . GLU A 1 200 ? 23.198 86.841 70.361 1.00 17.03 200 GLU A C 1
ATOM 1365 O O . GLU A 1 200 ? 23.269 87.852 69.653 1.00 16.42 200 GLU A O 1
ATOM 1371 N N . ARG A 1 201 ? 22.056 86.389 70.883 1.00 18.32 201 ARG A N 1
ATOM 1372 C CA . ARG A 1 201 ? 20.794 87.132 70.714 1.00 19.74 201 ARG A CA 1
ATOM 1373 C C . ARG A 1 201 ? 20.913 88.543 71.273 1.00 19.28 201 ARG A C 1
ATOM 1374 O O . ARG A 1 201 ? 20.463 89.503 70.647 1.00 19.71 201 ARG A O 1
ATOM 1382 N N . ARG A 1 202 ? 21.533 88.671 72.441 1.00 18.49 202 ARG A N 1
ATOM 1383 C CA . ARG A 1 202 ? 21.700 89.984 73.072 1.00 18.16 202 ARG A CA 1
ATOM 1384 C C . ARG A 1 202 ? 22.613 90.884 72.251 1.00 16.33 202 ARG A C 1
ATOM 1385 O O . ARG A 1 202 ? 22.389 92.096 72.161 1.00 15.61 202 ARG A O 1
ATOM 1393 N N . ILE A 1 203 ? 23.639 90.281 71.644 1.00 15.61 203 ILE A N 1
ATOM 1394 C CA . ILE A 1 203 ? 24.571 91.025 70.807 1.00 15.45 203 ILE A CA 1
ATOM 1395 C C . ILE A 1 203 ? 23.886 91.487 69.530 1.00 15.17 203 ILE A C 1
ATOM 1396 O O . ILE A 1 203 ? 24.008 92.656 69.149 1.00 14.93 203 ILE A O 1
ATOM 1401 N N . ILE A 1 204 ? 23.157 90.575 68.889 1.00 14.79 204 ILE A N 1
ATOM 1402 C CA . ILE A 1 204 ? 22.473 90.872 67.623 1.00 16.24 204 ILE A CA 1
ATOM 1403 C C . ILE A 1 204 ? 21.446 91.987 67.818 1.00 16.95 204 ILE A C 1
ATOM 1404 O O . ILE A 1 204 ? 21.295 92.871 66.958 1.00 16.20 204 ILE A O 1
ATOM 1409 N N . GLU A 1 205 ? 20.760 91.955 68.959 1.00 17.78 205 GLU A N 1
ATOM 1410 C CA . GLU A 1 205 ? 19.728 92.959 69.240 1.00 19.27 205 GLU A CA 1
ATOM 1411 C C . GLU A 1 205 ? 20.322 94.338 69.501 1.00 18.84 205 GLU A C 1
ATOM 1412 O O . GLU A 1 205 ? 19.763 95.340 69.069 1.00 19.55 205 GLU A O 1
ATOM 1418 N N . ALA A 1 206 ? 21.459 94.379 70.189 1.00 18.23 206 ALA A N 1
ATOM 1419 C CA . ALA A 1 206 ? 22.231 95.613 70.349 1.00 18.00 206 ALA A CA 1
ATOM 1420 C C . ALA A 1 206 ? 22.685 96.176 68.992 1.00 18.25 206 ALA A C 1
ATOM 1421 O O . ALA A 1 206 ? 22.557 97.381 68.722 1.00 17.98 206 ALA A O 1
ATOM 1423 N N . ILE A 1 207 ? 23.218 95.294 68.148 1.00 18.25 207 ILE A N 1
ATOM 1424 C CA . ILE A 1 207 ? 23.674 95.662 66.804 1.00 18.31 207 ILE A CA 1
ATOM 1425 C C . ILE A 1 207 ? 22.527 96.217 65.957 1.00 19.20 207 ILE A C 1
ATOM 1426 O O . ILE A 1 207 ? 22.679 97.247 65.299 1.00 18.65 207 ILE A O 1
ATOM 1431 N N . SER A 1 208 ? 21.383 95.537 65.996 1.00 20.73 208 SER A N 1
ATOM 1432 C CA . SER A 1 208 ? 20.256 95.865 65.126 1.00 22.21 208 SER A CA 1
ATOM 1433 C C . SER A 1 208 ? 19.630 97.217 65.469 1.00 23.35 208 SER A C 1
ATOM 1434 O O . SER A 1 208 ? 19.003 97.843 64.616 1.00 24.37 208 SER A O 1
ATOM 1437 N N . SER A 1 209 ? 19.814 97.661 66.710 1.00 23.77 209 SER A N 1
ATOM 1438 C CA . SER A 1 209 ? 19.317 98.965 67.154 1.00 23.96 209 SER A CA 1
ATOM 1439 C C . SER A 1 209 ? 20.371 100.081 67.077 1.00 23.70 209 SER A C 1
ATOM 1440 O O . SER A 1 209 ? 20.125 101.209 67.514 1.00 24.51 209 SER A O 1
ATOM 1443 N N . GLY A 1 210 ? 21.536 99.770 66.513 1.00 22.85 210 GLY A N 1
ATOM 1444 C CA . GLY A 1 210 ? 22.523 100.797 66.172 1.00 22.40 210 GLY A CA 1
ATOM 1445 C C . GLY A 1 210 ? 23.798 100.838 66.998 1.00 21.55 210 GLY A C 1
ATOM 1446 O O . GLY A 1 210 ? 24.554 101.801 66.920 1.00 21.89 210 GLY A O 1
ATOM 1447 N N . SER A 1 211 ? 24.051 99.798 67.786 1.00 20.31 211 SER A N 1
ATOM 1448 C CA . SER A 1 211 ? 25.265 99.746 68.597 1.00 19.38 211 SER A CA 1
ATOM 1449 C C . SER A 1 211 ? 26.466 99.311 67.755 1.00 18.57 211 SER A C 1
ATOM 1450 O O . SER A 1 211 ? 26.309 98.586 66.788 1.00 18.12 211 SER A O 1
ATOM 1453 N N . THR A 1 212 ? 27.663 99.776 68.109 1.00 18.40 212 THR A N 1
ATOM 1454 C CA . THR A 1 212 ? 28.892 99.222 67.533 1.00 18.66 212 THR A CA 1
ATOM 1455 C C . THR A 1 212 ? 29.025 97.765 67.968 1.00 18.78 212 THR A C 1
ATOM 1456 O O . THR A 1 212 ? 28.383 97.350 68.930 1.00 18.71 212 THR A O 1
ATOM 1460 N N . LEU A 1 213 ? 29.840 96.982 67.265 1.00 19.27 213 LEU A N 1
ATOM 1461 C CA . LEU A 1 213 ? 30.074 95.601 67.682 1.00 19.81 213 LEU A CA 1
ATOM 1462 C C . LEU A 1 213 ? 30.787 95.577 69.038 1.00 20.55 213 LEU A C 1
ATOM 1463 O O . LEU A 1 213 ? 30.478 94.743 69.890 1.00 19.86 213 LEU A O 1
ATOM 1468 N N . GLU A 1 214 ? 31.718 96.513 69.230 1.00 21.82 214 GLU A N 1
ATOM 1469 C CA . GLU A 1 214 ? 32.430 96.679 70.499 1.00 23.72 214 GLU A CA 1
ATOM 1470 C C . GLU A 1 214 ? 31.475 96.845 71.691 1.00 24.55 214 GLU A C 1
ATOM 1471 O O . GLU A 1 214 ? 31.567 96.096 72.666 1.00 25.12 214 GLU A O 1
ATOM 1477 N N . GLN A 1 215 ? 30.555 97.808 71.601 1.00 25.16 215 GLN A N 1
ATOM 1478 C CA . GLN A 1 215 ? 29.557 98.052 72.657 1.00 26.39 215 GLN A CA 1
ATOM 1479 C C . GLN A 1 215 ? 28.643 96.847 72.849 1.00 26.99 215 GLN A C 1
ATOM 1480 O O . GLN A 1 215 ? 28.272 96.529 73.977 1.00 26.27 215 GLN A O 1
ATOM 1486 N N . ALA A 1 216 ? 28.273 96.201 71.741 1.00 28.34 216 ALA A N 1
ATOM 1487 C CA . ALA A 1 216 ? 27.324 95.083 71.764 1.00 30.35 216 ALA A CA 1
ATOM 1488 C C . ALA A 1 216 ? 27.871 93.868 72.508 1.00 32.85 216 ALA A C 1
ATOM 1489 O O . ALA A 1 216 ? 27.108 93.142 73.152 1.00 32.77 216 ALA A O 1
ATOM 1491 N N . ARG A 1 217 ? 29.183 93.653 72.420 1.00 35.59 217 ARG A N 1
ATOM 1492 C CA . ARG A 1 217 ? 29.842 92.578 73.166 1.00 38.93 217 ARG A CA 1
ATOM 1493 C C . ARG A 1 217 ? 29.847 92.855 74.674 1.00 42.10 217 ARG A C 1
ATOM 1494 O O . ARG A 1 217 ? 29.990 91.932 75.476 1.00 42.31 217 ARG A O 1
ATOM 1510 N N . TYR B 1 9 ? 46.109 103.810 44.815 1.00 31.98 9 TYR B N 1
ATOM 1511 C CA . TYR B 1 9 ? 44.866 103.920 45.630 1.00 31.30 9 TYR B CA 1
ATOM 1512 C C . TYR B 1 9 ? 44.061 105.120 45.165 1.00 29.23 9 TYR B C 1
ATOM 1513 O O . TYR B 1 9 ? 44.554 106.249 45.150 1.00 29.59 9 TYR B O 1
ATOM 1522 N N . THR B 1 10 ? 42.823 104.862 44.757 1.00 26.51 10 THR B N 1
ATOM 1523 C CA . THR B 1 10 ? 42.043 105.859 44.050 1.00 24.07 10 THR B CA 1
ATOM 1524 C C . THR B 1 10 ? 40.564 105.640 44.319 1.00 20.96 10 THR B C 1
ATOM 1525 O O . THR B 1 10 ? 40.071 104.529 44.110 1.00 18.69 10 THR B O 1
ATOM 1529 N N . PRO B 1 11 ? 39.846 106.693 44.782 1.00 20.14 11 PRO B N 1
ATOM 1530 C CA . PRO B 1 11 ? 38.401 106.529 44.903 1.00 19.54 11 PRO B CA 1
ATOM 1531 C C . PRO B 1 11 ? 37.816 106.284 43.529 1.00 19.03 11 PRO B C 1
ATOM 1532 O O . PRO B 1 11 ? 38.473 106.540 42.513 1.00 20.46 11 PRO B O 1
ATOM 1536 N N . ILE B 1 12 ? 36.596 105.781 43.506 1.00 16.80 12 ILE B N 1
ATOM 1537 C CA . ILE B 1 12 ? 35.884 105.529 42.274 1.00 16.14 12 ILE B CA 1
ATOM 1538 C C . ILE B 1 12 ? 34.732 106.522 42.194 1.00 15.54 12 ILE B C 1
ATOM 1539 O O . ILE B 1 12 ? 34.091 106.817 43.206 1.00 14.49 12 ILE B O 1
ATOM 1544 N N . ALA B 1 13 ? 34.465 107.024 40.994 1.00 15.07 13 ALA B N 1
ATOM 1545 C CA . ALA B 1 13 ? 33.363 107.972 40.797 1.00 14.40 13 ALA B CA 1
ATOM 1546 C C . ALA B 1 13 ? 32.015 107.336 41.101 1.00 12.95 13 ALA B C 1
ATOM 1547 O O . ALA B 1 13 ? 31.764 106.172 40.764 1.00 11.86 13 ALA B O 1
ATOM 1549 N N . GLN B 1 14 ? 31.140 108.097 41.745 1.00 13.85 14 GLN B N 1
ATOM 1550 C CA . GLN B 1 14 ? 29.823 107.550 42.075 1.00 14.97 14 GLN B CA 1
ATOM 1551 C C . GLN B 1 14 ? 29.081 107.107 40.824 1.00 14.79 14 GLN B C 1
ATOM 1552 O O . GLN B 1 14 ? 28.403 106.086 40.841 1.00 15.04 14 GLN B O 1
ATOM 1558 N N . SER B 1 15 ? 29.181 107.897 39.758 1.00 15.61 15 SER B N 1
ATOM 1559 C CA . SER B 1 15 ? 28.526 107.536 38.492 1.00 17.28 15 SER B CA 1
ATOM 1560 C C . SER B 1 15 ? 29.013 106.188 37.946 1.00 17.92 15 SER B C 1
ATOM 1561 O O . SER B 1 15 ? 28.258 105.479 37.277 1.00 19.44 15 SER B O 1
ATOM 1564 N N . VAL B 1 16 ? 30.275 105.849 38.211 1.00 16.98 16 VAL B N 1
ATOM 1565 C CA . VAL B 1 16 ? 30.832 104.557 37.815 1.00 15.93 16 VAL B CA 1
ATOM 1566 C C . VAL B 1 16 ? 30.206 103.444 38.661 1.00 15.99 16 VAL B C 1
ATOM 1567 O O . VAL B 1 16 ? 29.793 102.398 38.143 1.00 15.36 16 VAL B O 1
ATOM 1571 N N . LEU B 1 17 ? 30.100 103.683 39.964 1.00 16.61 17 LEU B N 1
ATOM 1572 C CA . LEU B 1 17 ? 29.390 102.748 40.832 1.00 17.61 17 LEU B CA 1
ATOM 1573 C C . LEU B 1 17 ? 27.913 102.571 40.416 1.00 18.75 17 LEU B C 1
ATOM 1574 O O . LEU B 1 17 ? 27.385 101.464 40.466 1.00 19.44 17 LEU B O 1
ATOM 1579 N N . ASP B 1 18 ? 27.271 103.650 39.982 1.00 19.69 18 ASP B N 1
ATOM 1580 C CA . ASP B 1 18 ? 25.840 103.619 39.653 1.00 20.84 18 ASP B CA 1
ATOM 1581 C C . ASP B 1 18 ? 25.558 102.811 38.390 1.00 21.52 18 ASP B C 1
ATOM 1582 O O . ASP B 1 18 ? 24.620 102.007 38.356 1.00 21.08 18 ASP B O 1
ATOM 1587 N N . GLU B 1 19 ? 26.384 103.025 37.368 1.00 22.88 19 GLU B N 1
ATOM 1588 C CA . GLU B 1 19 ? 26.303 102.284 36.117 1.00 24.69 19 GLU B CA 1
ATOM 1589 C C . GLU B 1 19 ? 26.508 100.795 36.363 1.00 24.96 19 GLU B C 1
ATOM 1590 O O . GLU B 1 19 ? 25.851 99.942 35.756 1.00 24.69 19 GLU B O 1
ATOM 1596 N N . CYS B 1 20 ? 27.422 100.500 37.282 1.00 25.63 20 CYS B N 1
ATOM 1597 C CA . CYS B 1 20 ? 27.818 99.149 37.605 1.00 27.11 20 CYS B CA 1
ATOM 1598 C C . CYS B 1 20 ? 26.688 98.373 38.257 1.00 28.17 20 CYS B C 1
ATOM 1599 O O . CYS B 1 20 ? 26.614 97.144 38.155 1.00 27.75 20 CYS B O 1
ATOM 1602 N N . GLU B 1 21 ? 25.792 99.107 38.919 1.00 29.80 21 GLU B N 1
ATOM 1603 C CA . GLU B 1 21 ? 24.636 98.524 39.578 1.00 31.79 21 GLU B CA 1
ATOM 1604 C C . GLU B 1 21 ? 23.732 97.784 38.584 1.00 33.23 21 GLU B C 1
ATOM 1605 O O . GLU B 1 21 ? 22.996 96.878 38.972 1.00 34.33 21 GLU B O 1
ATOM 1611 N N . HIS B 1 22 ? 23.796 98.154 37.306 1.00 33.65 22 HIS B N 1
ATOM 1612 C CA . HIS B 1 22 ? 23.030 97.439 36.280 1.00 33.95 22 HIS B CA 1
ATOM 1613 C C . HIS B 1 22 ? 23.888 96.593 35.313 1.00 31.21 22 HIS B C 1
ATOM 1614 O O . HIS B 1 22 ? 23.462 96.287 34.189 1.00 31.96 22 HIS B O 1
ATOM 1621 N N . LEU B 1 23 ? 25.086 96.219 35.767 1.00 27.33 23 LEU B N 1
ATOM 1622 C CA . LEU B 1 23 ? 25.980 95.338 35.002 1.00 23.64 23 LEU B CA 1
ATOM 1623 C C . LEU B 1 23 ? 26.152 93.956 35.623 1.00 22.53 23 LEU B C 1
ATOM 1624 O O . LEU B 1 23 ? 25.893 93.757 36.801 1.00 23.60 23 LEU B O 1
ATOM 1629 N N . ASP B 1 24 ? 26.625 93.013 34.812 1.00 21.31 24 ASP B N 1
ATOM 1630 C CA . ASP B 1 24 ? 26.738 91.597 35.171 1.00 20.41 24 ASP B CA 1
ATOM 1631 C C . ASP B 1 24 ? 28.202 91.279 35.378 1.00 15.29 24 ASP B C 1
ATOM 1632 O O . ASP B 1 24 ? 29.075 91.979 34.866 1.00 13.10 24 ASP B O 1
ATOM 1637 N N . THR B 1 25 ? 28.471 90.208 36.111 1.00 12.62 25 THR B N 1
ATOM 1638 C CA . THR B 1 25 ? 29.842 89.698 36.153 1.00 11.34 25 THR B CA 1
ATOM 1639 C C . THR B 1 25 ? 30.353 89.328 34.749 1.00 11.64 25 THR B C 1
ATOM 1640 O O . THR B 1 25 ? 31.549 89.424 34.484 1.00 11.53 25 THR B O 1
ATOM 1644 N N . ALA B 1 26 ? 29.472 88.867 33.859 1.00 11.08 26 ALA B N 1
ATOM 1645 C CA . ALA B 1 26 ? 29.928 88.511 32.512 1.00 11.23 26 ALA B CA 1
ATOM 1646 C C . ALA B 1 26 ? 30.388 89.749 31.748 1.00 12.00 26 ALA B C 1
ATOM 1647 O O . ALA B 1 26 ? 31.400 89.695 31.054 1.00 12.47 26 ALA B O 1
ATOM 1649 N N . SER B 1 27 ? 29.628 90.847 31.866 1.00 11.84 27 SER B N 1
ATOM 1650 C CA . SER B 1 27 ? 29.940 92.091 31.148 1.00 12.38 27 SER B CA 1
ATOM 1651 C C . SER B 1 27 ? 31.263 92.660 31.623 1.00 12.73 27 SER B C 1
ATOM 1652 O O . SER B 1 27 ? 32.098 93.073 30.808 1.00 12.04 27 SER B O 1
ATOM 1655 N N . LEU B 1 28 ? 31.448 92.644 32.934 1.00 12.65 28 LEU B N 1
ATOM 1656 C CA . LEU B 1 28 ? 32.692 93.150 33.532 1.00 12.57 28 LEU B CA 1
ATOM 1657 C C . LEU B 1 28 ? 33.894 92.280 33.183 1.00 10.91 28 LEU B C 1
ATOM 1658 O O . LEU B 1 28 ? 34.971 92.801 32.873 1.00 10.17 28 LEU B O 1
ATOM 1663 N N . SER B 1 29 ? 33.711 90.957 33.184 1.00 10.59 29 SER B N 1
ATOM 1664 C CA . SER B 1 29 ? 34.799 90.052 32.808 1.00 9.83 29 SER B CA 1
ATOM 1665 C C . SER B 1 29 ? 35.183 90.246 31.345 1.00 9.81 29 SER B C 1
ATOM 1666 O O . SER B 1 29 ? 36.362 90.255 31.007 1.00 7.94 29 SER B O 1
ATOM 1669 N N . ASP B 1 30 ? 34.180 90.398 30.470 1.00 9.72 30 ASP B N 1
ATOM 1670 C CA . ASP B 1 30 ? 34.473 90.609 29.051 1.00 11.32 30 ASP B CA 1
ATOM 1671 C C . ASP B 1 30 ? 35.240 91.914 28.844 1.00 10.55 30 ASP B C 1
ATOM 1672 O O . ASP B 1 30 ? 36.163 91.994 28.030 1.00 10.68 30 ASP B O 1
ATOM 1677 N N . ALA B 1 31 ? 34.873 92.916 29.633 1.00 11.42 31 ALA B N 1
ATOM 1678 C CA . ALA B 1 31 ? 35.545 94.200 29.588 1.00 10.64 31 ALA B CA 1
ATOM 1679 C C . ALA B 1 31 ? 36.995 94.065 30.060 1.00 10.76 31 ALA B C 1
ATOM 1680 O O . ALA B 1 31 ? 37.915 94.539 29.369 1.00 10.87 31 ALA B O 1
ATOM 1682 N N . LEU B 1 32 ? 37.208 93.386 31.189 1.00 10.95 32 LEU B N 1
ATOM 1683 C CA . LEU B 1 32 ? 38.578 93.106 31.683 1.00 10.35 32 LEU B CA 1
ATOM 1684 C C . LEU B 1 32 ? 39.421 92.340 30.661 1.00 10.26 32 LEU B C 1
ATOM 1685 O O . LEU B 1 32 ? 40.579 92.689 30.442 1.00 9.95 32 LEU B O 1
ATOM 1690 N N . ASP B 1 33 ? 38.856 91.290 30.055 1.00 10.10 33 ASP B N 1
ATOM 1691 C CA . ASP B 1 33 ? 39.548 90.554 28.990 1.00 11.35 33 ASP B CA 1
ATOM 1692 C C . ASP B 1 33 ? 40.082 91.442 27.880 1.00 11.78 33 ASP B C 1
ATOM 1693 O O . ASP B 1 33 ? 41.242 91.267 27.411 1.00 11.08 33 ASP B O 1
ATOM 1698 N N . SER B 1 34 ? 39.252 92.404 27.476 1.00 13.13 34 SER B N 1
ATOM 1699 C CA . SER B 1 34 ? 39.611 93.349 26.403 1.00 14.46 34 SER B CA 1
ATOM 1700 C C . SER B 1 34 ? 40.814 94.227 26.782 1.00 15.41 34 SER B C 1
ATOM 1701 O O . SER B 1 34 ? 41.462 94.827 25.898 1.00 15.51 34 SER B O 1
ATOM 1704 N N . LEU B 1 35 ? 41.124 94.276 28.080 1.00 14.57 35 LEU B N 1
ATOM 1705 C CA . LEU B 1 35 ? 42.263 95.045 28.578 1.00 15.18 35 LEU B CA 1
ATOM 1706 C C . LEU B 1 35 ? 43.405 94.118 28.979 1.00 16.87 35 LEU B C 1
ATOM 1707 O O . LEU B 1 35 ? 44.428 94.567 29.503 1.00 18.31 35 LEU B O 1
ATOM 1712 N N . GLY B 1 36 ? 43.213 92.825 28.721 1.00 16.70 36 GLY B N 1
ATOM 1713 C CA . GLY B 1 36 ? 44.187 91.784 29.060 1.00 16.98 36 GLY B CA 1
ATOM 1714 C C . GLY B 1 36 ? 44.246 91.412 30.533 1.00 18.13 36 GLY B C 1
ATOM 1715 O O . GLY B 1 36 ? 45.267 90.931 31.012 1.00 18.68 36 GLY B O 1
ATOM 1716 N N . ILE B 1 37 ? 43.148 91.614 31.256 1.00 18.30 37 ILE B N 1
ATOM 1717 C CA . ILE B 1 37 ? 43.104 91.347 32.697 1.00 18.71 37 ILE B CA 1
ATOM 1718 C C . ILE B 1 37 ? 42.097 90.234 33.031 1.00 18.40 37 ILE B C 1
ATOM 1719 O O . ILE B 1 37 ? 40.970 90.261 32.551 1.00 17.99 37 ILE B O 1
ATOM 1724 N N . ASP B 1 38 ? 42.510 89.258 33.843 1.00 19.60 38 ASP B N 1
ATOM 1725 C CA . ASP B 1 38 ? 41.577 88.279 34.402 1.00 21.21 38 ASP B CA 1
ATOM 1726 C C . ASP B 1 38 ? 40.947 88.831 35.684 1.00 20.53 38 ASP B C 1
ATOM 1727 O O . ASP B 1 38 ? 41.648 89.259 36.591 1.00 20.73 38 ASP B O 1
ATOM 1732 N N . GLY B 1 39 ? 39.623 88.791 35.775 1.00 20.05 39 GLY B N 1
ATOM 1733 C CA . GLY B 1 39 ? 38.966 89.349 36.944 1.00 19.52 39 GLY B CA 1
ATOM 1734 C C . GLY B 1 39 ? 38.370 88.324 37.873 1.00 17.43 39 GLY B C 1
ATOM 1735 O O . GLY B 1 39 ? 38.117 88.627 39.044 1.00 17.15 39 GLY B O 1
ATOM 1736 N N . GLY B 1 40 ? 38.148 87.113 37.362 1.00 15.95 40 GLY B N 1
ATOM 1737 C CA . GLY B 1 40 ? 37.299 86.157 38.052 1.00 15.12 40 GLY B CA 1
ATOM 1738 C C . GLY B 1 40 ? 37.975 85.515 39.227 1.00 14.96 40 GLY B C 1
ATOM 1739 O O . GLY B 1 40 ? 39.165 85.273 39.174 1.00 15.70 40 GLY B O 1
ATOM 1740 N N . LEU B 1 41 ? 37.211 85.254 40.288 1.00 14.98 41 LEU B N 1
ATOM 1741 C CA . LEU B 1 41 ? 37.706 84.508 41.444 1.00 15.68 41 LEU B CA 1
ATOM 1742 C C . LEU B 1 41 ? 37.174 83.074 41.416 1.00 15.61 41 LEU B C 1
ATOM 1743 O O . LEU B 1 41 ? 36.072 82.799 41.925 1.00 15.49 41 LEU B O 1
ATOM 1748 N N . PRO B 1 42 ? 37.947 82.143 40.807 1.00 16.86 42 PRO B N 1
ATOM 1749 C CA . PRO B 1 42 ? 37.386 80.798 40.679 1.00 16.85 42 PRO B CA 1
ATOM 1750 C C . PRO B 1 42 ? 37.149 80.141 42.037 1.00 15.80 42 PRO B C 1
ATOM 1751 O O . PRO B 1 42 ? 37.933 80.322 42.984 1.00 14.94 42 PRO B O 1
ATOM 1755 N N . GLY B 1 43 ? 36.046 79.408 42.122 1.00 15.60 43 GLY B N 1
ATOM 1756 C CA . GLY B 1 43 ? 35.721 78.638 43.307 1.00 15.32 43 GLY B CA 1
ATOM 1757 C C . GLY B 1 43 ? 34.994 79.431 44.375 1.00 15.40 43 GLY B C 1
ATOM 1758 O O . GLY B 1 43 ? 34.543 78.857 45.363 1.00 15.49 43 GLY B O 1
ATOM 1759 N N . ILE B 1 44 ? 34.867 80.748 44.187 1.00 15.19 44 ILE B N 1
ATOM 1760 C CA . ILE B 1 44 ? 34.132 81.558 45.158 1.00 14.80 44 ILE B CA 1
ATOM 1761 C C . ILE B 1 44 ? 32.682 81.779 44.694 1.00 15.00 44 ILE B C 1
ATOM 1762 O O . ILE B 1 44 ? 32.374 82.735 43.967 1.00 16.47 44 ILE B O 1
ATOM 1767 N N . ALA B 1 45 ? 31.811 80.891 45.150 1.00 13.66 45 ALA B N 1
ATOM 1768 C CA . ALA B 1 45 ? 30.436 80.795 44.656 1.00 13.02 45 ALA B CA 1
ATOM 1769 C C . ALA B 1 45 ? 29.412 81.568 45.465 1.00 13.03 45 ALA B C 1
ATOM 1770 O O . ALA B 1 45 ? 29.518 81.691 46.693 1.00 13.38 45 ALA B O 1
ATOM 1772 N N . SER B 1 46 ? 28.376 82.021 44.777 1.00 11.77 46 SER B N 1
ATOM 1773 C CA . SER B 1 46 ? 27.217 82.607 45.444 1.00 11.97 46 SER B CA 1
ATOM 1774 C C . SER B 1 46 ? 26.616 81.578 46.374 1.00 12.42 46 SER B C 1
ATOM 1775 O O . SER B 1 46 ? 26.359 80.463 45.966 1.00 12.96 46 SER B O 1
ATOM 1778 N N . GLN B 1 47 ? 26.393 81.950 47.628 1.00 12.77 47 GLN B N 1
ATOM 1779 C CA . GLN B 1 47 ? 25.778 81.030 48.582 1.00 12.27 47 GLN B CA 1
ATOM 1780 C C . GLN B 1 47 ? 24.302 81.343 48.831 1.00 12.68 47 GLN B C 1
ATOM 1781 O O . GLN B 1 47 ? 23.600 80.569 49.475 1.00 12.28 47 GLN B O 1
ATOM 1787 N N . VAL B 1 48 ? 23.839 82.486 48.329 1.00 11.93 48 VAL B N 1
ATOM 1788 C CA . VAL B 1 48 ? 22.456 82.910 48.561 1.00 12.07 48 VAL B CA 1
ATOM 1789 C C . VAL B 1 48 ? 21.762 83.180 47.228 1.00 13.28 48 VAL B C 1
ATOM 1790 O O . VAL B 1 48 ? 22.031 84.194 46.585 1.00 13.03 48 VAL B O 1
ATOM 1794 N N . PRO B 1 49 ? 20.857 82.277 46.812 1.00 14.84 49 PRO B N 1
ATOM 1795 C CA . PRO B 1 49 ? 20.253 82.407 45.490 1.00 15.59 49 PRO B CA 1
ATOM 1796 C C . PRO B 1 49 ? 19.613 83.771 45.274 1.00 15.82 49 PRO B C 1
ATOM 1797 O O . PRO B 1 49 ? 18.878 84.273 46.135 1.00 16.15 49 PRO B O 1
ATOM 1801 N N . GLY B 1 50 ? 19.924 84.374 44.129 1.00 15.48 50 GLY B N 1
ATOM 1802 C CA . GLY B 1 50 ? 19.256 85.605 43.705 1.00 14.97 50 GLY B CA 1
ATOM 1803 C C . GLY B 1 50 ? 19.940 86.864 44.207 1.00 14.98 50 GLY B C 1
ATOM 1804 O O . GLY B 1 50 ? 19.435 87.971 44.005 1.00 14.82 50 GLY B O 1
ATOM 1805 N N . THR B 1 51 ? 21.092 86.717 44.856 1.00 13.04 51 THR B N 1
ATOM 1806 C CA . THR B 1 51 ? 21.754 87.914 45.388 1.00 12.11 51 THR B CA 1
ATOM 1807 C C . THR B 1 51 ? 22.872 88.424 44.483 1.00 12.25 51 THR B C 1
ATOM 1808 O O . THR B 1 51 ? 23.445 87.681 43.682 1.00 12.66 51 THR B O 1
ATOM 1812 N N . ARG B 1 52 ? 23.158 89.721 44.615 1.00 12.35 52 ARG B N 1
ATOM 1813 C CA . ARG B 1 52 ? 24.278 90.346 43.923 1.00 13.28 52 ARG B CA 1
ATOM 1814 C C . ARG B 1 52 ? 24.781 91.498 44.783 1.00 13.59 52 ARG B C 1
ATOM 1815 O O . ARG B 1 52 ? 24.039 92.018 45.651 1.00 14.02 52 ARG B O 1
ATOM 1823 N N . CYS B 1 53 ? 26.033 91.880 44.561 1.00 12.85 53 CYS B N 1
ATOM 1824 C CA . CYS B 1 53 ? 26.590 93.085 45.179 1.00 12.17 53 CYS B CA 1
ATOM 1825 C C . CYS B 1 53 ? 27.623 93.786 44.296 1.00 12.31 53 CYS B C 1
ATOM 1826 O O . CYS B 1 53 ? 28.295 93.162 43.480 1.00 11.32 53 CYS B O 1
ATOM 1829 N N . VAL B 1 54 ? 27.654 95.108 44.454 1.00 13.24 54 VAL B N 1
ATOM 1830 C CA . VAL B 1 54 ? 28.641 95.998 43.857 1.00 13.12 54 VAL B CA 1
ATOM 1831 C C . VAL B 1 54 ? 29.135 96.884 44.982 1.00 13.02 54 VAL B C 1
ATOM 1832 O O . VAL B 1 54 ? 28.336 97.481 45.726 1.00 13.53 54 VAL B O 1
ATOM 1836 N N . GLY B 1 55 ? 30.448 96.993 45.128 1.00 12.18 55 GLY B N 1
ATOM 1837 C CA . GLY B 1 55 ? 30.985 97.860 46.181 1.00 12.81 55 GLY B CA 1
ATOM 1838 C C . GLY B 1 55 ? 32.491 97.836 46.224 1.00 13.68 55 GLY B C 1
ATOM 1839 O O . GLY B 1 55 ? 33.116 97.181 45.408 1.00 14.77 55 GLY B O 1
ATOM 1840 N N . ILE B 1 56 ? 33.054 98.545 47.201 1.00 13.27 56 ILE B N 1
ATOM 1841 C CA . ILE B 1 56 ? 34.495 98.763 47.339 1.00 13.03 56 ILE B CA 1
ATOM 1842 C C . ILE B 1 56 ? 35.110 97.754 48.282 1.00 13.60 56 ILE B C 1
ATOM 1843 O O . ILE B 1 56 ? 34.649 97.597 49.418 1.00 14.20 56 ILE B O 1
ATOM 1848 N N . ALA B 1 57 ? 36.180 97.104 47.831 1.00 13.89 57 ALA B N 1
ATOM 1849 C CA . ALA B 1 57 ? 36.814 96.051 48.602 1.00 13.65 57 ALA B CA 1
ATOM 1850 C C . ALA B 1 57 ? 37.381 96.626 49.889 1.00 13.75 57 ALA B C 1
ATOM 1851 O O . ALA B 1 57 ? 38.109 97.618 49.862 1.00 12.53 57 ALA B O 1
ATOM 1853 N N . PHE B 1 58 ? 36.978 96.026 51.007 1.00 14.28 58 PHE B N 1
ATOM 1854 C CA . PHE B 1 58 ? 37.618 96.209 52.294 1.00 14.22 58 PHE B CA 1
ATOM 1855 C C . PHE B 1 58 ? 38.198 94.830 52.579 1.00 13.96 58 PHE B C 1
ATOM 1856 O O . PHE B 1 58 ? 37.455 93.847 52.637 1.00 14.00 58 PHE B O 1
ATOM 1864 N N . THR B 1 59 ? 39.524 94.756 52.743 1.00 13.22 59 THR B N 1
ATOM 1865 C CA . THR B 1 59 ? 40.223 93.470 52.764 1.00 13.27 59 THR B CA 1
ATOM 1866 C C . THR B 1 59 ? 40.580 93.015 54.179 1.00 13.37 59 THR B C 1
ATOM 1867 O O . THR B 1 59 ? 40.869 93.830 55.055 1.00 13.86 59 THR B O 1
ATOM 1871 N N . VAL B 1 60 ? 40.543 91.703 54.383 1.00 14.08 60 VAL B N 1
ATOM 1872 C CA . VAL B 1 60 ? 40.797 91.093 55.682 1.00 14.47 60 VAL B CA 1
ATOM 1873 C C . VAL B 1 60 ? 41.637 89.833 55.457 1.00 14.07 60 VAL B C 1
ATOM 1874 O O . VAL B 1 60 ? 41.251 88.951 54.693 1.00 14.04 60 VAL B O 1
ATOM 1878 N N . GLN B 1 61 ? 42.803 89.774 56.104 1.00 13.91 61 GLN B N 1
ATOM 1879 C CA . GLN B 1 61 ? 43.694 88.635 55.985 1.00 13.90 61 GLN B CA 1
ATOM 1880 C C . GLN B 1 61 ? 43.713 87.876 57.304 1.00 13.89 61 GLN B C 1
ATOM 1881 O O . GLN B 1 61 ? 43.942 88.464 58.351 1.00 13.38 61 GLN B O 1
ATOM 1887 N N . TYR B 1 62 ? 43.429 86.578 57.240 1.00 15.05 62 TYR B N 1
ATOM 1888 C CA . TYR B 1 62 ? 43.516 85.710 58.409 1.00 16.15 62 TYR B CA 1
ATOM 1889 C C . TYR B 1 62 ? 44.765 84.873 58.308 1.00 17.66 62 TYR B C 1
ATOM 1890 O O . TYR B 1 62 ? 45.354 84.760 57.232 1.00 17.72 62 TYR B O 1
ATOM 1899 N N . GLN B 1 63 ? 45.176 84.310 59.438 1.00 19.46 63 GLN B N 1
ATOM 1900 C CA . GLN B 1 63 ? 46.307 83.393 59.477 1.00 21.98 63 GLN B CA 1
ATOM 1901 C C . GLN B 1 63 ? 46.078 82.305 60.523 1.00 23.40 63 GLN B C 1
ATOM 1902 O O . GLN B 1 63 ? 45.399 82.558 61.526 1.00 23.60 63 GLN B O 1
ATOM 1908 N N . PRO B 1 64 ? 46.652 81.100 60.305 1.00 24.88 64 PRO B N 1
ATOM 1909 C CA . PRO B 1 64 ? 46.454 80.020 61.282 1.00 25.48 64 PRO B CA 1
ATOM 1910 C C . PRO B 1 64 ? 46.947 80.417 62.675 1.00 25.95 64 PRO B C 1
ATOM 1911 O O . PRO B 1 64 ? 47.870 81.229 62.796 1.00 26.26 64 PRO B O 1
ATOM 1915 N N . VAL B 1 65 ? 46.326 79.849 63.708 1.00 26.27 65 VAL B N 1
ATOM 1916 C CA . VAL B 1 65 ? 46.619 80.211 65.101 1.00 27.26 65 VAL B CA 1
ATOM 1917 C C . VAL B 1 65 ? 48.033 79.811 65.512 1.00 28.16 65 VAL B C 1
ATOM 1918 O O . VAL B 1 65 ? 48.707 80.562 66.216 1.00 28.78 65 VAL B O 1
ATOM 1922 N N . ASN B 1 76 ? 35.439 92.920 66.616 1.00 28.27 76 ASN B N 1
ATOM 1923 C CA . ASN B 1 76 ? 36.583 92.756 65.729 1.00 27.47 76 ASN B CA 1
ATOM 1924 C C . ASN B 1 76 ? 36.742 93.934 64.753 1.00 25.58 76 ASN B C 1
ATOM 1925 O O . ASN B 1 76 ? 36.421 95.088 65.087 1.00 25.84 76 ASN B O 1
ATOM 1930 N N . TYR B 1 77 ? 37.218 93.629 63.547 1.00 22.81 77 TYR B N 1
ATOM 1931 C CA . TYR B 1 77 ? 37.538 94.626 62.533 1.00 20.66 77 TYR B CA 1
ATOM 1932 C C . TYR B 1 77 ? 36.320 95.339 61.943 1.00 19.78 77 TYR B C 1
ATOM 1933 O O . TYR B 1 77 ? 36.454 96.411 61.351 1.00 19.32 77 TYR B O 1
ATOM 1942 N N . ILE B 1 78 ? 35.142 94.741 62.094 1.00 18.96 78 ILE B N 1
ATOM 1943 C CA . ILE B 1 78 ? 33.980 95.155 61.305 1.00 18.73 78 ILE B CA 1
ATOM 1944 C C . ILE B 1 78 ? 33.533 96.593 61.599 1.00 18.91 78 ILE B C 1
ATOM 1945 O O . ILE B 1 78 ? 32.983 97.261 60.730 1.00 18.60 78 ILE B O 1
ATOM 1950 N N . ASP B 1 79 ? 33.819 97.066 62.811 1.00 19.60 79 ASP B N 1
ATOM 1951 C CA . ASP B 1 79 ? 33.522 98.441 63.226 1.00 20.27 79 ASP B CA 1
ATOM 1952 C C . ASP B 1 79 ? 34.213 99.515 62.379 1.00 20.94 79 ASP B C 1
ATOM 1953 O O . ASP B 1 79 ? 33.774 100.674 62.363 1.00 21.26 79 ASP B O 1
ATOM 1958 N N . GLN B 1 80 ? 35.285 99.122 61.686 1.00 20.67 80 GLN B N 1
ATOM 1959 C CA . GLN B 1 80 ? 36.074 100.015 60.833 1.00 20.79 80 GLN B CA 1
ATOM 1960 C C . GLN B 1 80 ? 35.576 100.075 59.383 1.00 18.81 80 GLN B C 1
ATOM 1961 O O . GLN B 1 80 ? 35.988 100.949 58.615 1.00 18.06 80 GLN B O 1
ATOM 1967 N N . VAL B 1 81 ? 34.695 99.153 59.001 1.00 17.97 81 VAL B N 1
ATOM 1968 C CA . VAL B 1 81 ? 34.333 99.016 57.593 1.00 17.49 81 VAL B CA 1
ATOM 1969 C C . VAL B 1 81 ? 33.373 100.111 57.142 1.00 17.10 81 VAL B C 1
ATOM 1970 O O . VAL B 1 81 ? 32.277 100.218 57.681 1.00 17.58 81 VAL B O 1
ATOM 1974 N N . PRO B 1 82 ? 33.778 100.916 56.137 1.00 17.27 82 P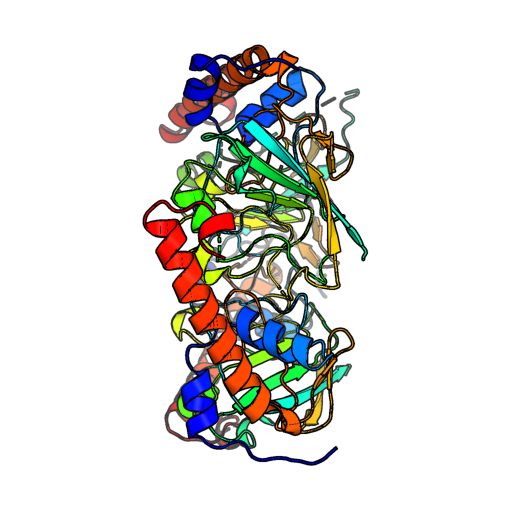RO B N 1
ATOM 1975 C CA . PRO B 1 82 ? 32.892 101.957 55.621 1.00 17.79 82 PRO B CA 1
ATOM 1976 C C . PRO B 1 82 ? 31.604 101.429 54.995 1.00 17.76 82 PRO B C 1
ATOM 1977 O O . PRO B 1 82 ? 31.574 100.340 54.420 1.00 17.99 82 PRO B O 1
ATOM 1981 N N . SER B 1 83 ? 30.539 102.210 55.118 1.00 17.89 83 SER B N 1
ATOM 1982 C CA . SER B 1 83 ? 29.335 101.986 54.333 1.00 17.39 83 SER B CA 1
ATOM 1983 C C . SER B 1 83 ? 29.698 101.902 52.839 1.00 16.73 83 SER B C 1
ATOM 1984 O O . SER B 1 83 ? 30.552 102.664 52.353 1.00 16.99 83 SER B O 1
ATOM 1987 N N . GLY B 1 84 ? 29.038 100.987 52.132 1.00 15.36 84 GLY B N 1
ATOM 1988 C CA . GLY B 1 84 ? 29.249 100.740 50.694 1.00 14.66 84 GLY B CA 1
ATOM 1989 C C . GLY B 1 84 ? 30.365 99.745 50.399 1.00 14.11 84 GLY B C 1
ATOM 1990 O O . GLY B 1 84 ? 30.689 99.469 49.220 1.00 14.34 84 GLY B O 1
ATOM 1991 N N . SER B 1 85 ? 30.962 99.195 51.453 1.00 14.20 85 SER B N 1
ATOM 1992 C CA . SER B 1 85 ? 32.047 98.228 51.278 1.00 13.70 85 SER B CA 1
ATOM 1993 C C . SER B 1 85 ? 31.514 96.836 50.931 1.00 13.00 85 SER B C 1
ATOM 1994 O O . SER B 1 85 ? 30.382 96.477 51.276 1.00 13.22 85 SER B O 1
ATOM 1997 N N . VAL B 1 86 ? 32.334 96.089 50.203 1.00 11.96 86 VAL B N 1
ATOM 1998 C CA . VAL B 1 86 ? 32.192 94.640 50.073 1.00 11.94 86 VAL B CA 1
ATOM 1999 C C . VAL B 1 86 ? 33.410 94.094 50.802 1.00 11.83 86 VAL B C 1
ATOM 2000 O O . VAL B 1 86 ? 34.542 94.385 50.425 1.00 13.00 86 VAL B O 1
ATOM 2004 N N . ILE B 1 87 ? 33.166 93.354 51.884 1.00 11.02 87 ILE B N 1
ATOM 2005 C CA . ILE B 1 87 ? 34.238 92.726 52.647 1.00 10.77 87 ILE B CA 1
ATOM 2006 C C . ILE B 1 87 ? 34.780 91.561 51.830 1.00 10.99 87 ILE B C 1
ATOM 2007 O O . ILE B 1 87 ? 34.032 90.713 51.374 1.00 11.49 87 ILE B O 1
ATOM 2012 N N . VAL B 1 88 ? 36.091 91.548 51.615 1.00 10.89 88 VAL B N 1
ATOM 2013 C CA . VAL B 1 88 ? 36.758 90.439 50.943 1.00 11.78 88 VAL B CA 1
ATOM 2014 C C . VAL B 1 88 ? 37.718 89.878 51.965 1.00 12.70 88 VAL B C 1
ATOM 2015 O O . VAL B 1 88 ? 38.609 90.585 52.412 1.00 12.94 88 VAL B O 1
ATOM 2019 N N . SER B 1 89 ? 37.489 88.631 52.385 1.00 12.70 89 SER B N 1
ATOM 2020 C CA . SER B 1 89 ? 38.271 88.042 53.477 1.00 12.43 89 SER B CA 1
ATOM 2021 C C . SER B 1 89 ? 39.035 86.850 52.969 1.00 13.77 89 SER B C 1
ATOM 2022 O O . SER B 1 89 ? 38.459 85.935 52.396 1.00 14.12 89 SER B O 1
ATOM 2025 N N . SER B 1 90 ? 40.347 86.850 53.184 1.00 14.04 90 SER B N 1
ATOM 2026 C CA . SER B 1 90 ? 41.133 85.695 52.828 1.00 14.32 90 SER B CA 1
ATOM 2027 C C . SER B 1 90 ? 41.461 84.843 54.037 1.00 15.13 90 SER B C 1
ATOM 2028 O O . SER B 1 90 ? 42.051 85.325 55.010 1.00 14.69 90 SER B O 1
ATOM 2031 N N . ASN B 1 91 ? 41.073 83.574 53.950 1.00 15.91 91 ASN B N 1
ATOM 2032 C CA . ASN B 1 91 ? 41.432 82.585 54.947 1.00 16.45 91 ASN B CA 1
ATOM 2033 C C . ASN B 1 91 ? 42.097 81.381 54.284 1.00 17.15 91 ASN B C 1
ATOM 2034 O O . ASN B 1 91 ? 41.842 80.227 54.651 1.00 16.21 91 ASN B O 1
ATOM 2039 N N . SER B 1 92 ? 42.937 81.660 53.284 1.00 18.79 92 SER B N 1
ATOM 2040 C CA . SER B 1 92 ? 43.718 80.633 52.557 1.00 20.04 92 SER B CA 1
ATOM 2041 C C . SER B 1 92 ? 42.892 79.456 52.023 1.00 20.20 92 SER B C 1
ATOM 2042 O O . SER B 1 92 ? 43.401 78.336 51.896 1.00 20.42 92 SER B O 1
ATOM 2045 N N . GLY B 1 93 ? 41.619 79.704 51.732 1.00 19.28 93 GLY B N 1
ATOM 2046 C CA . GLY B 1 93 ? 40.726 78.677 51.188 1.00 19.31 93 GLY B CA 1
ATOM 2047 C C . GLY B 1 93 ? 40.428 77.511 52.116 1.00 19.18 93 GLY B C 1
ATOM 2048 O O . GLY B 1 93 ? 40.001 76.455 51.666 1.00 19.37 93 GLY B O 1
ATOM 2049 N N . ARG B 1 94 ? 40.633 77.716 53.414 1.00 19.61 94 ARG B N 1
ATOM 2050 C CA . ARG B 1 94 ? 40.454 76.665 54.427 1.00 19.68 94 ARG B CA 1
ATOM 2051 C C . ARG B 1 94 ? 39.009 76.221 54.574 1.00 19.69 94 ARG B C 1
ATOM 2052 O O . ARG B 1 94 ? 38.083 77.034 54.469 1.00 19.48 94 ARG B O 1
ATOM 2060 N N . HIS B 1 95 ? 38.832 74.929 54.827 1.00 19.26 95 HIS B N 1
ATOM 2061 C CA . HIS B 1 95 ? 37.509 74.361 54.986 1.00 19.75 95 HIS B CA 1
ATOM 2062 C C . HIS B 1 95 ? 37.207 73.924 56.415 1.00 18.43 95 HIS B C 1
ATOM 2063 O O . HIS B 1 95 ? 36.112 73.461 56.678 1.00 18.32 95 HIS B O 1
ATOM 2070 N N . ASP B 1 96 ? 38.163 74.087 57.327 1.00 17.66 96 ASP B N 1
ATOM 2071 C CA . ASP B 1 96 ? 38.004 73.588 58.697 1.00 17.49 96 ASP B CA 1
ATOM 2072 C C . ASP B 1 96 ? 37.473 74.637 59.651 1.00 15.63 96 ASP B C 1
ATOM 2073 O O . ASP B 1 96 ? 37.264 74.360 60.820 1.00 15.00 96 ASP B O 1
ATOM 2078 N N . CYS B 1 97 ? 37.269 75.850 59.150 1.00 14.47 97 CYS B N 1
ATOM 2079 C CA . CYS B 1 97 ? 36.765 76.938 59.986 1.00 13.53 97 CYS B CA 1
ATOM 2080 C C . CYS B 1 97 ? 36.169 78.056 59.154 1.00 12.80 97 CYS B C 1
ATOM 2081 O O . CYS B 1 97 ? 36.418 78.166 57.943 1.00 13.26 97 CYS B O 1
ATOM 2084 N N . THR B 1 98 ? 35.355 78.877 59.804 1.00 11.41 98 THR B N 1
ATOM 2085 C CA . THR B 1 98 ? 34.622 79.895 59.095 1.00 10.70 98 THR B CA 1
ATOM 2086 C C . THR B 1 98 ? 35.004 81.293 59.579 1.00 10.67 98 THR B C 1
ATOM 2087 O O . THR B 1 98 ? 35.437 81.483 60.730 1.00 10.73 98 THR B O 1
ATOM 2091 N N . VAL B 1 99 ? 34.848 82.276 58.689 1.00 10.90 99 VAL B N 1
ATOM 2092 C CA . VAL B 1 99 ? 35.192 83.663 58.993 1.00 11.85 99 VAL B CA 1
ATOM 2093 C C . VAL B 1 99 ? 34.038 84.635 58.686 1.00 12.24 99 VAL B C 1
ATOM 2094 O O . VAL B 1 99 ? 34.257 85.831 58.456 1.00 12.72 99 VAL B O 1
ATOM 2098 N N . TRP B 1 100 ? 32.811 84.125 58.729 1.00 12.24 100 TRP B N 1
ATOM 2099 C CA . TRP B 1 100 ? 31.607 84.953 58.602 1.00 11.82 100 TRP B CA 1
ATOM 2100 C C . TRP B 1 100 ? 30.425 84.183 59.170 1.00 12.02 100 TRP B C 1
ATOM 2101 O O . TRP B 1 100 ? 30.285 82.997 58.900 1.00 12.69 100 TRP B O 1
ATOM 2112 N N . GLY B 1 101 ? 29.618 84.838 60.004 1.00 12.08 101 GLY B N 1
ATOM 2113 C CA . GLY B 1 101 ? 28.422 84.193 60.557 1.00 12.13 101 GLY B CA 1
ATOM 2114 C C . GLY B 1 101 ? 27.290 85.168 60.810 1.00 13.33 101 GLY B C 1
ATOM 2115 O O . GLY B 1 101 ? 27.256 86.261 60.236 1.00 13.48 101 GLY B O 1
ATOM 2116 N N . ASP B 1 102 ? 26.380 84.770 61.694 1.00 13.92 102 ASP B N 1
ATOM 2117 C CA . ASP B 1 102 ? 25.186 85.561 62.001 1.00 15.22 102 ASP B CA 1
ATOM 2118 C C . ASP B 1 102 ? 25.440 86.975 62.554 1.00 14.61 102 ASP B C 1
ATOM 2119 O O . ASP B 1 102 ? 24.823 87.938 62.081 1.00 14.59 102 ASP B O 1
ATOM 2124 N N . ILE B 1 103 ? 26.328 87.100 63.534 1.00 14.10 103 ILE B N 1
ATOM 2125 C CA . ILE B 1 103 ? 26.618 88.403 64.143 1.00 14.81 103 ILE B CA 1
ATOM 2126 C C . ILE B 1 103 ? 27.123 89.384 63.079 1.00 14.95 103 ILE B C 1
ATOM 2127 O O . ILE B 1 103 ? 26.605 90.499 62.968 1.00 15.46 103 ILE B O 1
ATOM 2140 N N . THR B 1 105 ? 26.660 89.147 59.795 1.00 14.33 105 THR B N 1
ATOM 2141 C CA . THR B 1 105 ? 25.595 89.394 58.825 1.00 13.95 105 THR B CA 1
ATOM 2142 C C . THR B 1 105 ? 24.669 90.501 59.304 1.00 14.33 105 THR B C 1
ATOM 2143 O O . THR B 1 105 ? 24.401 91.463 58.567 1.00 15.12 105 THR B O 1
ATOM 2147 N N . HIS B 1 106 ? 24.205 90.369 60.541 1.00 13.46 106 HIS B N 1
ATOM 2148 C CA . HIS B 1 106 ? 23.354 91.392 61.141 1.00 14.09 106 HIS B CA 1
ATOM 2149 C C . HIS B 1 106 ? 24.064 92.740 61.231 1.00 14.37 106 HIS B C 1
ATOM 2150 O O . HIS B 1 106 ? 23.448 93.778 60.969 1.00 15.02 106 HIS B O 1
ATOM 2157 N N . PHE B 1 107 ? 25.356 92.737 61.563 1.00 13.65 107 PHE B N 1
ATOM 2158 C CA . PHE B 1 107 ? 26.122 93.995 61.560 1.00 13.45 107 PHE B CA 1
ATOM 2159 C C . PHE B 1 107 ? 26.172 94.633 60.164 1.00 12.80 107 PHE B C 1
ATOM 2160 O O . PHE B 1 107 ? 25.936 95.839 59.997 1.00 12.33 107 PHE B O 1
ATOM 2168 N N . ALA B 1 108 ? 26.474 93.817 59.161 1.00 12.26 108 ALA B N 1
ATOM 2169 C CA . ALA B 1 108 ? 26.593 94.311 57.802 1.00 12.65 108 ALA B CA 1
ATOM 2170 C C . ALA B 1 108 ? 25.311 94.980 57.360 1.00 13.49 108 ALA B C 1
ATOM 2171 O O . ALA B 1 108 ? 25.339 96.092 56.822 1.00 14.82 108 ALA B O 1
ATOM 2173 N N . LEU B 1 109 ? 24.182 94.330 57.633 1.00 14.85 109 LEU B N 1
ATOM 2174 C CA . LEU B 1 109 ? 22.879 94.837 57.223 1.00 16.37 109 LEU B CA 1
ATOM 2175 C C . LEU B 1 109 ? 22.482 96.141 57.904 1.00 16.95 109 LEU B C 1
ATOM 2176 O O . LEU B 1 109 ? 21.780 96.948 57.312 1.00 17.22 109 LEU B O 1
ATOM 2181 N N . ALA B 1 110 ? 22.947 96.348 59.133 1.00 16.55 110 ALA B N 1
ATOM 2182 C CA . ALA B 1 110 ? 22.653 97.589 59.867 1.00 17.10 110 ALA B CA 1
ATOM 2183 C C . ALA B 1 110 ? 23.635 98.741 59.586 1.00 16.98 110 ALA B C 1
ATOM 2184 O O . ALA B 1 110 ? 23.394 99.885 60.002 1.00 17.73 110 ALA B O 1
ATOM 2186 N N . ASN B 1 111 ? 24.719 98.454 58.870 1.00 16.33 111 ASN B N 1
ATOM 2187 C CA . ASN B 1 111 ? 25.783 99.431 58.627 1.00 16.76 111 ASN B CA 1
ATOM 2188 C C . ASN B 1 111 ? 26.168 99.667 57.155 1.00 17.46 111 ASN B C 1
ATOM 2189 O O . ASN B 1 111 ? 27.294 100.091 56.858 1.00 18.09 111 ASN B O 1
ATOM 2194 N N . GLY B 1 112 ? 25.242 99.373 56.249 1.00 17.07 112 GLY B N 1
ATOM 2195 C CA . GLY B 1 112 ? 25.430 99.635 54.818 1.00 17.75 112 GLY B CA 1
ATOM 2196 C C . GLY B 1 112 ? 26.514 98.824 54.109 1.00 17.27 112 GLY B C 1
ATOM 2197 O O . GLY B 1 112 ? 27.027 99.253 53.080 1.00 16.97 112 GLY B O 1
ATOM 2198 N N . ILE B 1 113 ? 26.876 97.668 54.671 1.00 16.33 113 ILE B N 1
ATOM 2199 C CA . ILE B 1 113 ? 27.889 96.808 54.067 1.00 14.68 113 ILE B CA 1
ATOM 2200 C C . ILE B 1 113 ? 27.142 95.918 53.061 1.00 13.84 113 ILE B C 1
ATOM 2201 O O . ILE B 1 113 ? 26.131 95.298 53.406 1.00 14.21 113 ILE B O 1
ATOM 2206 N N . LYS B 1 114 ? 27.661 95.864 51.827 1.00 12.96 114 LYS B N 1
ATOM 2207 C CA . LYS B 1 114 ? 26.910 95.392 50.668 1.00 13.61 114 LYS B CA 1
ATOM 2208 C C . LYS B 1 114 ? 27.009 93.901 50.408 1.00 13.31 114 LYS B C 1
ATOM 2209 O O . LYS B 1 114 ? 26.123 93.314 49.779 1.00 14.02 114 LYS B O 1
ATOM 2215 N N . GLY B 1 115 ? 28.081 93.286 50.890 1.00 11.70 115 GLY B N 1
ATOM 2216 C CA . GLY B 1 115 ? 28.262 91.851 50.677 1.00 9.92 115 GLY B CA 1
ATOM 2217 C C . GLY B 1 115 ? 29.575 91.389 51.213 1.00 10.13 115 GLY B C 1
ATOM 2218 O O . GLY B 1 115 ? 30.397 92.204 51.600 1.00 9.14 115 GLY B O 1
ATOM 2219 N N . THR B 1 116 ? 29.767 90.077 51.239 1.00 10.07 116 THR B N 1
ATOM 2220 C CA . THR B 1 116 ? 31.030 89.514 51.713 1.00 11.37 116 THR B CA 1
ATOM 2221 C C . THR B 1 116 ? 31.478 88.425 50.762 1.00 12.47 116 THR B C 1
ATOM 2222 O O . THR B 1 116 ? 30.672 87.607 50.322 1.00 13.61 116 THR B O 1
ATOM 2226 N N . VAL B 1 117 ? 32.780 88.428 50.481 1.00 12.19 117 VAL B N 1
ATOM 2227 C CA . VAL B 1 117 ? 33.417 87.506 49.560 1.00 11.97 117 VAL B CA 1
ATOM 2228 C C . VAL B 1 117 ? 34.523 86.819 50.353 1.00 10.72 117 VAL B C 1
ATOM 2229 O O . VAL B 1 117 ? 35.363 87.499 50.937 1.00 11.68 117 VAL B O 1
ATOM 2233 N N . ILE B 1 118 ? 34.503 85.484 50.405 1.00 10.56 118 ILE B N 1
ATOM 2234 C CA . ILE B 1 118 ? 35.433 84.752 51.276 1.00 11.80 118 ILE B CA 1
ATOM 2235 C C . ILE B 1 118 ? 36.238 83.708 50.510 1.00 11.67 118 ILE B C 1
ATOM 2236 O O . ILE B 1 118 ? 35.661 82.844 49.849 1.00 11.38 118 ILE B O 1
ATOM 2241 N N . ASP B 1 119 ? 37.571 83.799 50.611 1.00 12.87 119 ASP B N 1
ATOM 2242 C CA . ASP B 1 119 ? 38.466 82.720 50.212 1.00 14.30 119 ASP B CA 1
ATOM 2243 C C . ASP B 1 119 ? 38.556 81.771 51.404 1.00 13.38 119 ASP B C 1
ATOM 2244 O O . ASP B 1 119 ? 39.501 81.812 52.193 1.00 13.66 119 ASP B O 1
ATOM 2249 N N . GLY B 1 120 ? 37.552 80.921 51.510 1.00 12.98 120 GLY B N 1
ATOM 2250 C CA . GLY B 1 120 ? 37.322 80.076 52.675 1.00 12.55 120 GLY B CA 1
ATOM 2251 C C . GLY B 1 120 ? 35.822 79.860 52.734 1.00 12.58 120 GLY B C 1
ATOM 2252 O O . GLY B 1 120 ? 35.125 80.070 51.739 1.00 12.43 120 GLY B O 1
ATOM 2253 N N . VAL B 1 121 ? 35.329 79.493 53.913 1.00 11.61 121 VAL B N 1
ATOM 2254 C CA . VAL B 1 121 ? 33.912 79.160 54.080 1.00 12.04 121 VAL B CA 1
ATOM 2255 C C . VAL B 1 121 ? 33.231 80.013 55.153 1.00 12.83 121 VAL B C 1
ATOM 2256 O O . VAL B 1 121 ? 33.910 80.673 55.953 1.00 12.37 121 VAL B O 1
ATOM 2260 N N . ALA B 1 122 ? 31.893 80.015 55.123 1.00 12.23 122 ALA B N 1
ATOM 2261 C CA . ALA B 1 122 ? 31.060 80.780 56.047 1.00 12.57 122 ALA B CA 1
ATOM 2262 C C . ALA B 1 122 ? 30.074 79.887 56.795 1.00 11.23 122 ALA B C 1
ATOM 2263 O O . ALA B 1 122 ? 29.724 78.789 56.329 1.00 10.00 122 ALA B O 1
ATOM 2265 N N . ARG B 1 123 ? 29.593 80.386 57.936 1.00 11.92 123 ARG B N 1
ATOM 2266 C CA . ARG B 1 123 ? 28.582 79.710 58.717 1.00 11.02 123 ARG B CA 1
ATOM 2267 C C . ARG B 1 123 ? 27.284 80.509 58.812 1.00 13.69 123 ARG B C 1
ATOM 2268 O O . ARG B 1 123 ? 27.162 81.584 58.208 1.00 14.77 123 ARG B O 1
ATOM 2276 N N . ASP B 1 124 ? 26.323 79.953 59.552 1.00 12.96 124 ASP B N 1
ATOM 2277 C CA . ASP B 1 124 ? 24.984 80.533 59.725 1.00 13.76 124 ASP B CA 1
ATOM 2278 C C . ASP B 1 124 ? 24.337 80.852 58.392 1.00 13.15 124 ASP B C 1
ATOM 2279 O O . ASP B 1 124 ? 23.754 81.921 58.182 1.00 13.94 124 ASP B O 1
ATOM 2284 N N . ILE B 1 125 ? 24.443 79.883 57.502 1.00 12.37 125 ILE B N 1
ATOM 2285 C CA . ILE B 1 125 ? 23.956 80.000 56.132 1.00 13.35 125 ILE B CA 1
ATOM 2286 C C . ILE B 1 125 ? 22.451 80.279 56.129 1.00 12.79 125 ILE B C 1
ATOM 2287 O O . ILE B 1 125 ? 21.971 81.070 55.316 1.00 12.89 125 ILE B O 1
ATOM 2292 N N . ASP B 1 126 ? 21.721 79.635 57.037 1.00 12.49 126 ASP B N 1
ATOM 2293 C CA . ASP B 1 126 ? 20.274 79.869 57.140 1.00 14.73 126 ASP B CA 1
ATOM 2294 C C . ASP B 1 126 ? 19.923 81.340 57.436 1.00 15.09 126 ASP B C 1
ATOM 2295 O O . ASP B 1 126 ? 18.954 81.879 56.872 1.00 14.24 126 ASP B O 1
ATOM 2300 N N . THR B 1 127 ? 20.726 81.984 58.279 1.00 15.89 127 THR B N 1
ATOM 2301 C CA . THR B 1 127 ? 20.528 83.398 58.631 1.00 16.30 127 THR B CA 1
ATOM 2302 C C . THR B 1 127 ? 20.838 84.276 57.416 1.00 16.07 127 THR B C 1
ATOM 2303 O O . THR B 1 127 ? 20.056 85.167 57.058 1.00 16.30 127 THR B O 1
ATOM 2307 N N . VAL B 1 128 ? 21.952 83.978 56.749 1.00 15.18 128 VAL B N 1
ATOM 2308 C CA . VAL B 1 128 ? 22.377 84.741 55.582 1.00 14.84 128 VAL B CA 1
ATOM 2309 C C . VAL B 1 128 ? 21.299 84.699 54.509 1.00 14.25 128 VAL B C 1
ATOM 2310 O O . VAL B 1 128 ? 20.943 85.745 53.957 1.00 14.80 128 VAL B O 1
ATOM 2314 N N . ILE B 1 129 ? 20.754 83.504 54.255 1.00 12.80 129 ILE B N 1
ATOM 2315 C CA . ILE B 1 129 ? 19.652 83.336 53.287 1.00 13.54 129 ILE B CA 1
ATOM 2316 C C . ILE B 1 129 ? 18.416 84.136 53.715 1.00 14.94 129 ILE B C 1
ATOM 2317 O O . ILE B 1 129 ? 17.828 84.870 52.899 1.00 15.50 129 ILE B O 1
ATOM 2322 N N . ASN B 1 130 ? 18.014 84.004 54.980 1.00 15.91 130 ASN B N 1
ATOM 2323 C CA A ASN B 1 130 ? 16.825 84.716 55.410 0.50 16.42 130 ASN B CA 1
ATOM 2324 C CA B ASN B 1 130 ? 16.854 84.720 55.531 0.50 16.72 130 ASN B CA 1
ATOM 2325 C C . ASN B 1 130 ? 16.989 86.244 55.409 1.00 16.27 130 ASN B C 1
ATOM 2326 O O . ASN B 1 130 ? 16.008 86.967 55.244 1.00 16.13 130 ASN B O 1
ATOM 2335 N N . CYS B 1 131 ? 18.225 86.724 55.547 1.00 15.55 131 CYS B N 1
ATOM 2336 C CA . CYS B 1 131 ? 18.539 88.145 55.479 1.00 16.06 131 CYS B CA 1
ATOM 2337 C C . CYS B 1 131 ? 18.728 88.654 54.029 1.00 16.11 131 CYS B C 1
ATOM 2338 O O . CYS B 1 131 ? 18.877 89.875 53.793 1.00 15.59 131 CYS B O 1
ATOM 2341 N N . ASN B 1 132 ? 18.710 87.722 53.080 1.00 16.91 132 ASN B N 1
ATOM 2342 C CA . ASN B 1 132 ? 19.025 88.004 51.680 1.00 18.35 132 ASN B CA 1
ATOM 2343 C C . ASN B 1 132 ? 20.349 88.717 51.544 1.00 16.67 132 ASN B C 1
ATOM 2344 O O . ASN B 1 132 ? 20.459 89.655 50.761 1.00 16.88 132 ASN B O 1
ATOM 2349 N N . TYR B 1 133 ? 21.351 88.264 52.302 1.00 15.21 133 TYR B N 1
ATOM 2350 C CA . TYR B 1 133 ? 22.651 88.933 52.317 1.00 13.17 133 TYR B CA 1
ATOM 2351 C C . TYR B 1 133 ? 23.586 88.358 51.248 1.00 12.63 133 TYR B C 1
ATOM 2352 O O . TYR B 1 133 ? 23.764 87.145 51.185 1.00 11.44 133 TYR B O 1
ATOM 2361 N N . PRO B 1 134 ? 24.179 89.228 50.407 1.00 13.38 134 PRO B N 1
ATOM 2362 C CA . PRO B 1 134 ? 25.077 88.715 49.355 1.00 12.86 134 PRO B CA 1
ATOM 2363 C C . PRO B 1 134 ? 26.376 88.134 49.874 1.00 12.16 134 PRO B C 1
ATOM 2364 O O . PRO B 1 134 ? 27.379 88.857 50.049 1.00 11.96 134 PRO B O 1
ATOM 2368 N N . LEU B 1 135 ? 26.361 86.817 50.080 1.00 10.02 135 LEU B N 1
ATOM 2369 C CA . LEU B 1 135 ? 27.526 86.074 50.580 1.00 9.96 135 LEU B CA 1
ATOM 2370 C C . LEU B 1 135 ? 28.077 85.163 49.496 1.00 9.42 135 LEU B C 1
ATOM 2371 O O . LEU B 1 135 ? 27.336 84.429 48.828 1.00 10.21 135 LEU B O 1
ATOM 2376 N N . PHE B 1 136 ? 29.394 85.218 49.326 1.00 9.45 136 PHE B N 1
ATOM 2377 C CA . PHE B 1 136 ? 30.075 84.436 48.308 1.00 10.53 136 PHE B CA 1
ATOM 2378 C C . PHE B 1 136 ? 31.245 83.767 48.994 1.00 10.95 136 PHE B C 1
ATOM 2379 O O . PHE B 1 136 ? 32.008 84.425 49.702 1.00 12.36 136 PHE B O 1
ATOM 2387 N N . SER B 1 137 ? 31.363 82.455 48.813 1.00 10.87 137 SER B N 1
ATOM 2388 C CA . SER B 1 137 ? 32.376 81.676 49.525 1.00 11.90 137 SER B CA 1
ATOM 2389 C C . SER B 1 137 ? 32.671 80.353 48.826 1.00 11.55 137 SER B C 1
ATOM 2390 O O . SER B 1 137 ? 31.977 79.969 47.897 1.00 12.40 137 SER B O 1
ATOM 2393 N N . ARG B 1 138 ? 33.700 79.657 49.286 1.00 12.19 138 ARG B N 1
ATOM 2394 C CA . ARG B 1 138 ? 34.029 78.298 48.792 1.00 13.03 138 ARG B CA 1
ATOM 2395 C C . ARG B 1 138 ? 33.099 77.216 49.339 1.00 13.02 138 ARG B C 1
ATOM 2396 O O . ARG B 1 138 ? 33.220 76.019 48.980 1.00 13.10 138 ARG B O 1
ATOM 2404 N N . GLY B 1 139 ? 32.192 77.623 50.218 1.00 11.90 139 GLY B N 1
ATOM 2405 C CA . GLY B 1 139 ? 31.212 76.695 50.758 1.00 11.37 139 GLY B CA 1
ATOM 2406 C C . GLY B 1 139 ? 30.721 77.095 52.131 1.00 10.98 139 GLY B C 1
ATOM 2407 O O . GLY B 1 139 ? 30.911 78.237 52.591 1.00 11.53 139 GLY B O 1
ATOM 2408 N N . ARG B 1 140 ? 30.121 76.114 52.784 1.00 10.57 140 ARG B N 1
ATOM 2409 C CA . ARG B 1 140 ? 29.347 76.299 53.991 1.00 11.11 140 ARG B CA 1
ATOM 2410 C C . ARG B 1 140 ? 29.831 75.326 55.047 1.00 10.06 140 ARG B C 1
ATOM 2411 O O . ARG B 1 140 ? 30.037 74.132 54.780 1.00 10.66 140 ARG B O 1
ATOM 2419 N N . PHE B 1 141 ? 30.001 75.829 56.262 1.00 9.85 141 PHE B N 1
ATOM 2420 C CA . PHE B 1 141 ? 30.465 74.995 57.371 1.00 9.77 141 PHE B CA 1
ATOM 2421 C C . PHE B 1 141 ? 30.013 75.663 58.666 1.00 9.95 141 PHE B C 1
ATOM 2422 O O . PHE B 1 141 ? 29.326 76.700 58.626 1.00 9.74 141 PHE B O 1
ATOM 2438 N N . GLN B 1 143 ? 32.204 75.368 61.969 1.00 8.99 143 GLN B N 1
ATOM 2439 C CA . GLN B 1 143 ? 33.219 75.482 63.021 1.00 9.08 143 GLN B CA 1
ATOM 2440 C C . GLN B 1 143 ? 33.757 76.903 63.046 1.00 8.71 143 GLN B C 1
ATOM 2441 O O . GLN B 1 143 ? 34.065 77.503 62.006 1.00 8.78 143 GLN B O 1
ATOM 2447 N N . SER B 1 144 ? 33.871 77.424 64.255 1.00 10.29 144 SER B N 1
ATOM 2448 C CA . SER B 1 144 ? 34.255 78.787 64.478 1.00 11.30 144 SER B CA 1
ATOM 2449 C C . SER B 1 144 ? 35.738 79.017 64.182 1.00 11.60 144 SER B C 1
ATOM 2450 O O . SER B 1 144 ? 36.560 78.103 64.298 1.00 11.30 144 SER B O 1
ATOM 2453 N N . ALA B 1 145 ? 36.058 80.251 63.821 1.00 11.81 145 ALA B N 1
ATOM 2454 C CA . ALA B 1 145 ? 37.467 80.704 63.654 1.00 12.73 145 ALA B CA 1
ATOM 2455 C C . ALA B 1 145 ? 38.270 80.574 64.954 1.00 14.14 145 ALA B C 1
ATOM 2456 O O . ALA B 1 145 ? 39.519 80.485 64.940 1.00 12.92 145 ALA B O 1
ATOM 2458 N N . LYS B 1 146 ? 37.557 80.641 66.079 1.00 15.27 146 LYS B N 1
ATOM 2459 C CA . LYS B 1 146 ? 38.199 80.746 67.375 1.00 16.71 146 LYS B CA 1
ATOM 2460 C C . LYS B 1 146 ? 39.088 79.543 67.632 1.00 16.73 146 LYS B C 1
ATOM 2461 O O . LYS B 1 146 ? 38.679 78.397 67.441 1.00 16.06 146 LYS B O 1
ATOM 2467 N N . ASN B 1 147 ? 40.338 79.840 67.996 1.00 17.69 147 ASN B N 1
ATOM 2468 C CA . ASN B 1 147 ? 41.391 78.839 68.161 1.00 18.77 147 ASN B CA 1
ATOM 2469 C C . ASN B 1 147 ? 41.696 78.014 66.918 1.00 17.46 147 ASN B C 1
ATOM 2470 O O . ASN B 1 147 ? 42.278 76.929 67.020 1.00 17.48 147 ASN B O 1
ATOM 2475 N N . ARG B 1 148 ? 41.312 78.532 65.747 1.00 16.28 148 ARG B N 1
ATOM 2476 C CA . ARG B 1 148 ? 41.620 77.880 64.480 1.00 15.54 148 ARG B CA 1
ATOM 2477 C C . ARG B 1 148 ? 42.316 78.809 63.502 1.00 16.02 148 ARG B C 1
ATOM 2478 O O . ARG B 1 148 ? 43.300 78.416 62.872 1.00 16.52 148 ARG B O 1
ATOM 2486 N N . THR B 1 149 ? 41.773 80.015 63.359 1.00 15.26 149 THR B N 1
ATOM 2487 C CA . THR B 1 149 ? 42.357 81.071 62.551 1.00 16.42 149 THR B CA 1
ATOM 2488 C C . THR B 1 149 ? 42.183 82.403 63.259 1.00 17.99 149 THR B C 1
ATOM 2489 O O . THR B 1 149 ? 41.221 82.595 64.020 1.00 18.32 149 THR B O 1
ATOM 2493 N N . GLN B 1 150 ? 43.129 83.316 63.044 1.00 18.23 150 GLN B N 1
ATOM 2494 C CA . GLN B 1 150 ? 43.097 84.631 63.671 1.00 18.55 150 GLN B CA 1
ATOM 2495 C C . GLN B 1 150 ? 43.287 85.751 62.657 1.00 17.97 150 GLN B C 1
ATOM 2496 O O . GLN B 1 150 ? 43.977 85.581 61.648 1.00 17.71 150 GLN B O 1
ATOM 2502 N N . LEU B 1 151 ? 42.647 86.884 62.932 1.00 18.42 151 LEU B N 1
ATOM 2503 C CA . LEU B 1 151 ? 42.795 88.083 62.125 1.00 19.82 151 LEU B CA 1
ATOM 2504 C C . LEU B 1 151 ? 44.262 88.510 62.172 1.00 19.57 151 LEU B C 1
ATOM 2505 O O . LEU B 1 151 ? 44.841 88.578 63.253 1.00 20.35 151 LEU B O 1
ATOM 2510 N N . LYS B 1 152 ? 44.872 88.760 61.017 1.00 19.45 152 LYS B N 1
ATOM 2511 C CA . LYS B 1 152 ? 46.252 89.272 60.991 1.00 19.70 152 LYS B CA 1
ATOM 2512 C C . LYS B 1 152 ? 46.310 90.779 60.691 1.00 19.73 152 LYS B C 1
ATOM 2513 O O . LYS B 1 152 ? 46.958 91.544 61.405 1.00 20.22 152 LYS B O 1
ATOM 2519 N N . ALA B 1 153 ? 45.621 91.187 59.627 1.00 19.29 153 ALA B N 1
ATOM 2520 C CA . ALA B 1 153 ? 45.646 92.567 59.152 1.00 18.17 153 ALA B CA 1
ATOM 2521 C C . ALA B 1 153 ? 44.362 92.863 58.384 1.00 17.57 153 ALA B C 1
ATOM 2522 O O . ALA B 1 153 ? 43.704 91.948 57.900 1.00 16.88 153 ALA B O 1
ATOM 2524 N N . VAL B 1 154 ? 44.021 94.148 58.295 1.00 17.50 154 VAL B N 1
ATOM 2525 C CA . VAL B 1 154 ? 42.964 94.626 57.410 1.00 17.57 154 VAL B CA 1
ATOM 2526 C C . VAL B 1 154 ? 43.540 95.658 56.454 1.00 16.55 154 VAL B C 1
ATOM 2527 O O . VAL B 1 154 ? 44.562 96.296 56.754 1.00 16.06 154 VAL B O 1
ATOM 2531 N N . GLN B 1 155 ? 42.876 95.818 55.311 1.00 16.31 155 GLN B N 1
ATOM 2532 C CA . GLN B 1 155 ? 43.242 96.849 54.345 1.00 16.81 155 GLN B CA 1
ATOM 2533 C C . GLN B 1 155 ? 44.682 96.672 53.864 1.00 17.34 155 GLN B C 1
ATOM 2534 O O . GLN B 1 155 ? 45.451 97.625 53.788 1.00 18.40 155 GLN B O 1
ATOM 2540 N N . VAL B 1 156 ? 44.995 95.422 53.535 1.00 17.81 156 VAL B N 1
ATOM 2541 C CA . VAL B 1 156 ? 46.248 94.996 52.928 1.00 18.27 156 VAL B CA 1
ATOM 2542 C C . VAL B 1 156 ? 45.889 94.298 51.612 1.00 18.07 156 VAL B C 1
ATOM 2543 O O . VAL B 1 156 ? 44.736 93.864 51.430 1.00 17.41 156 VAL B O 1
ATOM 2547 N N . PRO B 1 157 ? 46.850 94.200 50.670 1.00 17.98 157 PRO B N 1
ATOM 2548 C CA . PRO B 1 157 ? 46.456 93.515 49.435 1.00 17.37 157 PRO B CA 1
ATOM 2549 C C . PRO B 1 157 ? 46.277 92.025 49.704 1.00 17.16 157 PRO B C 1
ATOM 2550 O O . PRO B 1 157 ? 47.016 91.454 50.511 1.00 17.40 157 PRO B O 1
ATOM 2554 N N . LEU B 1 158 ? 45.269 91.425 49.078 1.00 16.22 158 LEU B N 1
ATOM 2555 C CA . LEU B 1 158 ? 45.068 89.983 49.153 1.00 16.49 158 LEU B CA 1
ATOM 2556 C C . LEU B 1 158 ? 45.375 89.309 47.826 1.00 17.77 158 LEU B C 1
ATOM 2557 O O . LEU B 1 158 ? 45.246 89.922 46.753 1.00 18.51 158 LEU B O 1
ATOM 2562 N N . VAL B 1 159 ? 45.780 88.045 47.900 1.00 17.59 159 VAL B N 1
ATOM 2563 C CA . VAL B 1 159 ? 45.871 87.201 46.710 1.00 18.48 159 VAL B CA 1
ATOM 2564 C C . VAL B 1 159 ? 44.904 86.024 46.830 1.00 19.38 159 VAL B C 1
ATOM 2565 O O . VAL B 1 159 ? 44.988 85.228 47.775 1.00 18.61 159 VAL B O 1
ATOM 2569 N N . ILE B 1 160 ? 43.977 85.921 45.883 1.00 20.40 160 ILE B N 1
ATOM 2570 C CA . ILE B 1 160 ? 43.042 84.793 45.816 1.00 21.74 160 ILE B CA 1
ATOM 2571 C C . ILE B 1 160 ? 43.133 84.167 44.426 1.00 23.32 160 ILE B C 1
ATOM 2572 O O . ILE B 1 160 ? 42.895 84.852 43.433 1.00 24.02 160 ILE B O 1
ATOM 2577 N N . ASP B 1 161 ? 43.476 82.878 44.357 1.00 24.72 161 ASP B N 1
ATOM 2578 C CA . ASP B 1 161 ? 43.688 82.177 43.069 1.00 26.34 161 ASP B CA 1
ATOM 2579 C C . ASP B 1 161 ? 44.597 82.972 42.118 1.00 25.38 161 ASP B C 1
ATOM 2580 O O . ASP B 1 161 ? 44.290 83.112 40.924 1.00 25.34 161 ASP B O 1
ATOM 2585 N N . GLY B 1 162 ? 45.679 83.530 42.650 1.00 24.82 162 GLY B N 1
ATOM 2586 C CA . GLY B 1 162 ? 46.588 84.340 41.843 1.00 24.38 162 GLY B CA 1
ATOM 2587 C C . GLY B 1 162 ? 46.118 85.755 41.522 1.00 23.92 162 GLY B C 1
ATOM 2588 O O . GLY B 1 162 ? 46.934 86.596 41.122 1.00 23.89 162 GLY B O 1
ATOM 2589 N N . ILE B 1 163 ? 44.812 86.013 41.689 1.00 22.60 163 ILE B N 1
ATOM 2590 C CA . ILE B 1 163 ? 44.217 87.334 41.478 1.00 22.20 163 ILE B CA 1
ATOM 2591 C C . ILE B 1 163 ? 44.485 88.249 42.692 1.00 21.30 163 ILE B C 1
ATOM 2592 O O . ILE B 1 163 ? 44.147 87.905 43.840 1.00 20.92 163 ILE B O 1
ATOM 2597 N N . THR B 1 164 ? 45.096 89.407 42.445 1.00 20.26 164 THR B N 1
ATOM 2598 C CA . THR B 1 164 ? 45.345 90.371 43.507 1.00 19.83 164 THR B CA 1
ATOM 2599 C C . THR B 1 164 ? 44.083 91.217 43.778 1.00 20.17 164 THR B C 1
ATOM 2600 O O . THR B 1 164 ? 43.336 91.556 42.841 1.00 20.34 164 THR B O 1
ATOM 2604 N N . ILE B 1 165 ? 43.831 91.500 45.059 1.00 19.50 165 ILE B N 1
ATOM 2605 C CA . ILE B 1 165 ? 42.757 92.416 45.468 1.00 18.29 165 ILE B CA 1
ATOM 2606 C C . ILE B 1 165 ? 43.353 93.501 46.361 1.00 17.62 165 ILE B C 1
ATOM 2607 O O . ILE B 1 165 ? 43.903 93.215 47.425 1.00 18.16 165 ILE B O 1
ATOM 2612 N N . GLN B 1 166 ? 43.268 94.752 45.906 1.00 16.97 166 GLN B N 1
ATOM 2613 C CA . GLN B 1 166 ? 43.682 95.894 46.710 1.00 16.84 166 GLN B CA 1
ATOM 2614 C C . GLN B 1 166 ? 42.473 96.511 47.422 1.00 16.48 166 GLN B C 1
ATOM 2615 O O . GLN B 1 166 ? 41.359 96.509 46.861 1.00 16.86 166 GLN B O 1
ATOM 2621 N N . PRO B 1 167 ? 42.666 97.013 48.663 1.00 15.70 167 PRO B N 1
ATOM 2622 C CA . PRO B 1 167 ? 41.599 97.800 49.282 1.00 15.01 167 PRO B CA 1
ATOM 2623 C C . PRO B 1 167 ? 41.220 98.909 48.313 1.00 13.53 167 PRO B C 1
ATOM 2624 O O . PRO B 1 167 ? 42.105 99.549 47.744 1.00 13.29 167 PRO B O 1
ATOM 2628 N N . GLY B 1 168 ? 39.922 99.098 48.082 1.00 12.49 168 GLY B N 1
ATOM 2629 C CA . GLY B 1 168 ? 39.478 100.103 47.130 1.00 11.18 168 GLY B CA 1
ATOM 2630 C C . GLY B 1 168 ? 39.043 99.576 45.767 1.00 10.43 168 GLY B C 1
ATOM 2631 O O . GLY B 1 168 ? 38.395 100.297 45.008 1.00 10.18 168 GLY B O 1
ATOM 2632 N N . ASP B 1 169 ? 39.373 98.317 45.458 1.00 9.78 169 ASP B N 1
ATOM 2633 C CA . ASP B 1 169 ? 39.015 97.741 44.166 1.00 10.52 169 ASP B CA 1
ATOM 2634 C C . ASP B 1 169 ? 37.515 97.581 44.104 1.00 10.30 169 ASP B C 1
ATOM 2635 O O . ASP B 1 169 ? 36.850 97.485 45.135 1.00 11.21 169 ASP B O 1
ATOM 2640 N N . LEU B 1 170 ? 36.980 97.616 42.895 1.00 10.86 170 LEU B N 1
ATOM 2641 C CA . LEU B 1 170 ? 35.547 97.478 42.684 1.00 11.76 170 LEU B CA 1
ATOM 2642 C C . LEU B 1 170 ? 35.195 96.008 42.590 1.00 11.74 170 LEU B C 1
ATOM 2643 O O . LEU B 1 170 ? 35.693 95.308 41.709 1.00 12.75 170 LEU B O 1
ATOM 2656 N N . VAL B 1 172 ? 32.313 93.132 41.994 1.00 12.39 172 VAL B N 1
ATOM 2657 C CA . VAL B 1 172 ? 30.988 92.872 41.434 1.00 11.56 172 VAL B CA 1
ATOM 2658 C C . VAL B 1 172 ? 30.735 91.378 41.499 1.00 11.38 172 VAL B C 1
ATOM 2659 O O . VAL B 1 172 ? 31.522 90.587 40.983 1.00 11.10 172 VAL B O 1
ATOM 2663 N N . CYS B 1 173 ? 29.658 90.991 42.185 1.00 11.03 173 CYS B N 1
ATOM 2664 C CA . CYS B 1 173 ? 29.407 89.591 42.494 1.00 10.86 173 CYS B CA 1
ATOM 2665 C C . CYS B 1 173 ? 27.950 89.263 42.200 1.00 11.42 173 CYS B C 1
ATOM 2666 O O . CYS B 1 173 ? 27.052 90.047 42.512 1.00 13.00 173 CYS B O 1
ATOM 2669 N N . ASP B 1 174 ? 27.721 88.117 41.576 1.00 11.75 174 ASP B N 1
ATOM 2670 C CA . ASP B 1 174 ? 26.342 87.659 41.364 1.00 12.12 174 ASP B CA 1
ATOM 2671 C C . ASP B 1 174 ? 26.311 86.132 41.319 1.00 11.64 174 ASP B C 1
ATOM 2672 O O . ASP B 1 174 ? 27.247 85.467 41.770 1.00 11.93 174 ASP B O 1
ATOM 2677 N N . GLY B 1 175 ? 25.212 85.575 40.819 1.00 11.35 175 GLY B N 1
ATOM 2678 C CA . GLY B 1 175 ? 25.062 84.126 40.702 1.00 10.88 175 GLY B CA 1
ATOM 2679 C C . GLY B 1 175 ? 26.171 83.395 39.982 1.00 11.23 175 GLY B C 1
ATOM 2680 O O . GLY B 1 175 ? 26.412 82.234 40.278 1.00 11.79 175 GLY B O 1
ATOM 2681 N N . SER B 1 176 ? 26.889 84.074 39.082 1.00 11.89 176 SER B N 1
ATOM 2682 C CA . SER B 1 176 ? 27.974 83.438 38.357 1.00 12.43 176 SER B CA 1
ATOM 2683 C C . SER B 1 176 ? 29.324 83.509 39.095 1.00 13.48 176 SER B C 1
ATOM 2684 O O . SER B 1 176 ? 30.284 82.909 38.634 1.00 14.69 176 SER B O 1
ATOM 2687 N N . GLY B 1 177 ? 29.378 84.206 40.238 1.00 12.00 177 GLY B N 1
ATOM 2688 C CA . GLY B 1 177 ? 30.636 84.381 40.982 1.00 11.55 177 GLY B CA 1
ATOM 2689 C C . GLY B 1 177 ? 31.032 85.828 41.188 1.00 10.89 177 GLY B C 1
ATOM 2690 O O . GLY B 1 177 ? 30.199 86.734 41.132 1.00 9.86 177 GLY B O 1
ATOM 2691 N N . CYS B 1 178 ? 32.332 86.039 41.404 1.00 9.72 178 CYS B N 1
ATOM 2692 C CA . CYS B 1 178 ? 32.879 87.310 41.820 1.00 10.05 178 CYS B CA 1
ATOM 2693 C C . CYS B 1 178 ? 33.992 87.775 40.895 1.00 10.12 178 CYS B C 1
ATOM 2694 O O . CYS B 1 178 ? 34.881 86.988 40.521 1.00 10.21 178 CYS B O 1
ATOM 2697 N N . VAL B 1 179 ? 33.940 89.061 40.578 1.00 10.64 179 VAL B N 1
ATOM 2698 C CA . VAL B 1 179 ? 34.912 89.724 39.725 1.00 11.52 179 VAL B CA 1
ATOM 2699 C C . VAL B 1 179 ? 35.555 90.883 40.454 1.00 11.64 179 VAL B C 1
ATOM 2700 O O . VAL B 1 179 ? 34.856 91.679 41.108 1.00 12.36 179 VAL B O 1
ATOM 2704 N N . VAL B 1 180 ? 36.884 90.984 40.315 1.00 10.43 180 VAL B N 1
ATOM 2705 C CA . VAL B 1 180 ? 37.675 92.090 40.867 1.00 10.09 180 VAL B CA 1
ATOM 2706 C C . VAL B 1 180 ? 38.065 93.052 39.747 1.00 9.57 180 VAL B C 1
ATOM 2707 O O . VAL B 1 180 ? 38.724 92.670 38.772 1.00 9.58 180 VAL B O 1
ATOM 2711 N N . VAL B 1 181 ? 37.651 94.306 39.895 1.00 9.20 181 VAL B N 1
ATOM 2712 C CA . VAL B 1 181 ? 37.982 95.350 38.925 1.00 10.65 181 VAL B CA 1
ATOM 2713 C C . VAL B 1 181 ? 38.967 96.297 39.580 1.00 11.68 181 VAL B C 1
ATOM 2714 O O . VAL B 1 181 ? 38.629 96.936 40.596 1.00 11.55 181 VAL B O 1
ATOM 2718 N N . PRO B 1 182 ? 40.201 96.382 39.028 1.00 11.93 182 PRO B N 1
ATOM 2719 C CA . PRO B 1 182 ? 41.199 97.285 39.626 1.00 11.30 182 PRO B CA 1
ATOM 2720 C C . PRO B 1 182 ? 40.700 98.721 39.666 1.00 10.48 182 PRO B C 1
ATOM 2721 O O . PRO B 1 182 ? 40.195 99.238 38.667 1.00 9.52 182 PRO B O 1
ATOM 2725 N N . GLN B 1 183 ? 40.812 99.347 40.829 1.00 10.76 183 GLN B N 1
ATOM 2726 C CA . GLN B 1 183 ? 40.263 100.686 41.023 1.00 11.46 183 GLN B CA 1
ATOM 2727 C C . GLN B 1 183 ? 40.780 101.707 40.009 1.00 12.28 183 GLN B C 1
ATOM 2728 O O . GLN B 1 183 ? 39.998 102.546 39.543 1.00 12.56 183 GLN B O 1
ATOM 2734 N N . GLN B 1 184 ? 42.078 101.636 39.677 1.00 12.22 184 GLN B N 1
ATOM 2735 C CA . GLN B 1 184 ? 42.709 102.604 38.767 1.00 13.25 184 GLN B CA 1
ATOM 2736 C C . GLN B 1 184 ? 42.115 102.551 37.370 1.00 12.82 184 GLN B C 1
ATOM 2737 O O . GLN B 1 184 ? 42.198 103.529 36.636 1.00 13.40 184 GLN B O 1
ATOM 2743 N N . LEU B 1 185 ? 41.505 101.418 37.013 1.00 13.64 185 LEU B N 1
ATOM 2744 C CA . LEU B 1 185 ? 40.937 101.232 35.675 1.00 14.16 185 LEU B CA 1
ATOM 2745 C C . LEU B 1 185 ? 39.390 101.160 35.677 1.00 12.12 185 LEU B C 1
ATOM 2746 O O . LEU B 1 185 ? 38.772 100.877 34.648 1.00 10.83 185 LEU B O 1
ATOM 2751 N N . ALA B 1 186 ? 38.777 101.404 36.823 1.00 11.60 186 ALA B N 1
ATOM 2752 C CA . ALA B 1 186 ? 37.337 101.111 36.954 1.00 12.03 186 ALA B CA 1
ATOM 2753 C C . ALA B 1 186 ? 36.472 101.817 35.906 1.00 11.57 186 ALA B C 1
ATOM 2754 O O . ALA B 1 186 ? 35.555 101.210 35.373 1.00 12.64 186 ALA B O 1
ATOM 2756 N N . ALA B 1 187 ? 36.742 103.094 35.614 1.00 10.49 187 ALA B N 1
ATOM 2757 C CA . ALA B 1 187 ? 35.890 103.827 34.661 1.00 10.57 187 ALA B CA 1
ATOM 2758 C C . ALA B 1 187 ? 35.913 103.203 33.276 1.00 11.41 187 ALA B C 1
ATOM 2759 O O . ALA B 1 187 ? 34.859 103.047 32.659 1.00 11.82 187 ALA B O 1
ATOM 2761 N N . GLU B 1 188 ? 37.115 102.891 32.785 1.00 12.43 188 GLU B N 1
ATOM 2762 C CA . GLU B 1 188 ? 37.282 102.254 31.470 1.00 12.59 188 GLU B CA 1
ATOM 2763 C C . GLU B 1 188 ? 36.629 100.879 31.405 1.00 11.98 188 GLU B C 1
ATOM 2764 O O . GLU B 1 188 ? 35.950 100.545 30.416 1.00 12.67 188 GLU B O 1
ATOM 2770 N N . VAL B 1 189 ? 36.815 100.089 32.461 1.00 10.98 189 VAL B N 1
ATOM 2771 C CA . VAL B 1 189 ? 36.205 98.746 32.505 1.00 11.34 189 VAL B CA 1
ATOM 2772 C C . VAL B 1 189 ? 34.688 98.860 32.464 1.00 12.37 189 VAL B C 1
ATOM 2773 O O . VAL B 1 189 ? 34.047 98.160 31.685 1.00 11.97 189 VAL B O 1
ATOM 2777 N N . VAL B 1 190 ? 34.127 99.738 33.291 1.00 13.22 190 VAL B N 1
ATOM 2778 C CA . VAL B 1 190 ? 32.672 99.881 33.368 1.00 14.13 190 VAL B CA 1
ATOM 2779 C C . VAL B 1 190 ? 32.096 100.360 32.048 1.00 15.26 190 VAL B C 1
ATOM 2780 O O . VAL B 1 190 ? 31.051 99.867 31.612 1.00 15.75 190 VAL B O 1
ATOM 2784 N N . LEU B 1 191 ? 32.764 101.328 31.432 1.00 16.43 191 LEU B N 1
ATOM 2785 C CA . LEU B 1 191 ? 32.379 101.854 30.131 1.00 16.63 191 LEU B CA 1
ATOM 2786 C C . LEU B 1 191 ? 32.362 100.771 29.048 1.00 16.34 191 LEU B C 1
ATOM 2787 O O . LEU B 1 191 ? 31.388 100.664 28.294 1.00 16.94 191 LEU B O 1
ATOM 2792 N N . ARG B 1 192 ? 33.426 99.971 28.990 1.00 14.55 192 ARG B N 1
ATOM 2793 C CA . ARG B 1 192 ? 33.515 98.837 28.065 1.00 13.88 192 ARG B CA 1
ATOM 2794 C C . ARG B 1 192 ? 32.436 97.807 28.374 1.00 13.89 192 ARG B C 1
ATOM 2795 O O . ARG B 1 192 ? 31.799 97.256 27.459 1.00 15.18 192 ARG B O 1
ATOM 2803 N N . ALA B 1 193 ? 32.235 97.549 29.662 1.00 13.59 193 ALA B N 1
ATOM 2804 C CA . ALA B 1 193 ? 31.234 96.585 30.096 1.00 13.64 193 ALA B CA 1
ATOM 2805 C C . ALA B 1 193 ? 29.845 97.045 29.673 1.00 15.35 193 ALA B C 1
ATOM 2806 O O . ALA B 1 193 ? 29.027 96.219 29.286 1.00 16.22 193 ALA B O 1
ATOM 2808 N N . ARG B 1 194 ? 29.574 98.356 29.714 1.00 15.79 194 ARG B N 1
ATOM 2809 C CA . ARG B 1 194 ? 28.269 98.865 29.281 1.00 17.25 194 ARG B CA 1
ATOM 2810 C C . ARG B 1 194 ? 28.031 98.638 27.792 1.00 16.30 194 ARG B C 1
ATOM 2811 O O . ARG B 1 194 ? 26.897 98.327 27.371 1.00 16.87 194 ARG B O 1
ATOM 2819 N N . ALA B 1 195 ? 29.102 98.787 27.018 1.00 16.16 195 ALA B N 1
ATOM 2820 C CA . ALA B 1 195 ? 29.133 98.517 25.581 1.00 17.15 195 ALA B CA 1
ATOM 2821 C C . ALA B 1 195 ? 28.837 97.044 25.304 1.00 17.75 195 ALA B C 1
ATOM 2822 O O . ALA B 1 195 ? 27.960 96.738 24.490 1.00 18.16 195 ALA B O 1
ATOM 2824 N N . VAL B 1 196 ? 29.550 96.142 25.988 1.00 16.53 196 VAL B N 1
ATOM 2825 C CA . VAL B 1 196 ? 29.282 94.706 25.863 1.00 16.60 196 VAL B CA 1
ATOM 2826 C C . VAL B 1 196 ? 27.794 94.423 26.154 1.00 17.30 196 VAL B C 1
ATOM 2827 O O . VAL B 1 196 ? 27.137 93.726 25.392 1.00 17.47 196 VAL B O 1
ATOM 2831 N N . GLU B 1 197 ? 27.270 94.973 27.249 1.00 19.20 197 GLU B N 1
ATOM 2832 C CA . GLU B 1 197 ? 25.877 94.740 27.633 1.00 21.01 197 GLU B CA 1
ATOM 2833 C C . GLU B 1 197 ? 24.851 95.309 26.664 1.00 21.48 197 GLU B C 1
ATOM 2834 O O . GLU B 1 197 ? 23.868 94.652 26.348 1.00 21.19 197 GLU B O 1
ATOM 2840 N N . GLN B 1 198 ? 25.082 96.536 26.209 1.00 21.71 198 GLN B N 1
ATOM 2841 C CA . GLN B 1 198 ? 24.193 97.165 25.231 1.00 22.07 198 GLN B CA 1
ATOM 2842 C C . GLN B 1 198 ? 24.145 96.371 23.930 1.00 20.91 198 GLN B C 1
ATOM 2843 O O . GLN B 1 198 ? 23.062 96.149 23.386 1.00 20.79 198 GLN B O 1
ATOM 2849 N N . THR B 1 199 ? 25.307 95.921 23.453 1.00 19.77 199 THR B N 1
ATOM 2850 C CA . THR B 1 199 ? 25.381 95.077 22.261 1.00 20.37 199 THR B CA 1
ATOM 2851 C C . THR B 1 199 ? 24.598 93.761 22.403 1.00 20.84 199 THR B C 1
ATOM 2852 O O . THR B 1 199 ? 23.831 93.377 21.502 1.00 20.90 199 THR B O 1
ATOM 2856 N N . GLU B 1 200 ? 24.785 93.081 23.528 1.00 20.78 200 GLU B N 1
ATOM 2857 C CA . GLU B 1 200 ? 24.082 91.814 23.795 1.00 20.81 200 GLU B CA 1
ATOM 2858 C C . GLU B 1 200 ? 22.576 92.004 23.915 1.00 20.85 200 GLU B C 1
ATOM 2859 O O . GLU B 1 200 ? 21.812 91.161 23.446 1.00 19.33 200 GLU B O 1
ATOM 2865 N N . ARG B 1 201 ? 22.147 93.100 24.547 1.00 21.44 201 ARG B N 1
ATOM 2866 C CA . ARG B 1 201 ? 20.707 93.385 24.650 1.00 22.33 201 ARG B CA 1
ATOM 2867 C C . ARG B 1 201 ? 20.081 93.430 23.249 1.00 21.17 201 ARG B C 1
ATOM 2868 O O . ARG B 1 201 ? 19.006 92.877 23.016 1.00 21.31 201 ARG B O 1
ATOM 2876 N N . ARG B 1 202 ? 20.766 94.075 22.311 1.00 20.49 202 ARG B N 1
ATOM 2877 C CA . ARG B 1 202 ? 20.291 94.156 20.927 1.00 20.53 202 ARG B CA 1
ATOM 2878 C C . ARG B 1 202 ? 20.266 92.778 20.242 1.00 18.37 202 ARG B C 1
ATOM 2879 O O . ARG B 1 202 ? 19.313 92.447 19.519 1.00 17.82 202 ARG B O 1
ATOM 2887 N N . ILE B 1 203 ? 21.290 91.965 20.489 1.00 16.71 203 ILE B N 1
ATOM 2888 C CA . ILE B 1 203 ? 21.340 90.606 19.929 1.00 15.85 203 ILE B CA 1
ATOM 2889 C C . ILE B 1 203 ? 20.189 89.748 20.458 1.00 15.02 203 ILE B C 1
ATOM 2890 O O . ILE B 1 203 ? 19.495 89.082 19.683 1.00 14.61 203 ILE B O 1
ATOM 2895 N N . ILE B 1 204 ? 19.970 89.814 21.770 1.00 14.70 204 ILE B N 1
ATOM 2896 C CA . ILE B 1 204 ? 18.915 89.056 22.441 1.00 14.96 204 ILE B CA 1
ATOM 2897 C C . ILE B 1 204 ? 17.549 89.502 21.920 1.00 15.57 204 ILE B C 1
ATOM 2898 O O . ILE B 1 204 ? 16.713 88.666 21.606 1.00 14.46 204 ILE B O 1
ATOM 2903 N N . GLU B 1 205 ? 17.352 90.817 21.796 1.00 16.95 205 GLU B N 1
ATOM 2904 C CA . GLU B 1 205 ? 16.118 91.344 21.226 1.00 18.22 205 GLU B CA 1
ATOM 2905 C C . GLU B 1 205 ? 15.792 90.716 19.875 1.00 18.06 205 GLU B C 1
ATOM 2906 O O . GLU B 1 205 ? 14.666 90.270 19.670 1.00 19.00 205 GLU B O 1
ATOM 2912 N N . ALA B 1 206 ? 16.783 90.666 18.979 1.00 16.78 206 ALA B N 1
ATOM 2913 C CA . ALA B 1 206 ? 16.629 90.106 17.641 1.00 16.78 206 ALA B CA 1
ATOM 2914 C C . ALA B 1 206 ? 16.350 88.613 17.670 1.00 17.28 206 ALA B C 1
ATOM 2915 O O . ALA B 1 206 ? 15.561 88.117 16.877 1.00 16.75 206 ALA B O 1
ATOM 2917 N N . ILE B 1 207 ? 17.016 87.906 18.580 1.00 17.74 207 ILE B N 1
ATOM 2918 C CA . ILE B 1 207 ? 16.810 86.464 18.738 1.00 19.47 207 ILE B CA 1
ATOM 2919 C C . ILE B 1 207 ? 15.364 86.175 19.145 1.00 21.72 207 ILE B C 1
ATOM 2920 O O . ILE B 1 207 ? 14.762 85.209 18.667 1.00 22.06 207 ILE B O 1
ATOM 2925 N N . SER B 1 208 ? 14.808 87.018 20.019 1.00 23.63 208 SER B N 1
ATOM 2926 C CA . SER B 1 208 ? 13.429 86.828 20.500 1.00 24.80 208 SER B CA 1
ATOM 2927 C C . SER B 1 208 ? 12.387 87.031 19.406 1.00 25.96 208 SER B C 1
ATOM 2928 O O . SER B 1 208 ? 11.301 86.453 19.467 1.00 26.82 208 SER B O 1
ATOM 2931 N N . SER B 1 209 ? 12.704 87.858 18.419 1.00 26.08 209 SER B N 1
ATOM 2932 C CA . SER B 1 209 ? 11.813 88.041 17.279 1.00 26.38 209 SER B CA 1
ATOM 2933 C C . SER B 1 209 ? 12.058 86.982 16.194 1.00 26.15 209 SER B C 1
ATOM 2934 O O . SER B 1 209 ? 11.419 86.999 15.147 1.00 26.87 209 SER B O 1
ATOM 2937 N N . GLY B 1 210 ? 12.970 86.048 16.464 1.00 24.85 210 GLY B N 1
ATOM 2938 C CA . GLY B 1 210 ? 13.198 84.906 15.577 1.00 24.04 210 GLY B CA 1
ATOM 2939 C C . GLY B 1 210 ? 14.394 84.960 14.637 1.00 22.85 210 GLY B C 1
ATOM 2940 O O . GLY B 1 210 ? 14.555 84.081 13.782 1.00 23.41 210 GLY B O 1
ATOM 2941 N N . SER B 1 211 ? 15.238 85.973 14.792 1.00 20.95 211 SER B N 1
ATOM 2942 C CA . SER B 1 211 ? 16.466 86.077 14.017 1.00 19.80 211 SER B CA 1
ATOM 2943 C C . SER B 1 211 ? 17.399 84.903 14.341 1.00 18.93 211 SER B C 1
ATOM 2944 O O . SER B 1 211 ? 17.434 84.430 15.475 1.00 18.89 211 SER B O 1
ATOM 2947 N N . THR B 1 212 ? 18.136 84.429 13.342 1.00 18.08 212 THR B N 1
ATOM 2948 C CA . THR B 1 212 ? 19.216 83.481 13.600 1.00 16.92 212 THR B CA 1
ATOM 2949 C C . THR B 1 212 ? 20.285 84.220 14.394 1.00 16.05 212 THR B C 1
ATOM 2950 O O . THR B 1 212 ? 20.324 85.462 14.419 1.00 15.03 212 THR B O 1
ATOM 2954 N N . LEU B 1 213 ? 21.157 83.478 15.065 1.00 16.29 213 LEU B N 1
ATOM 2955 C CA . LEU B 1 213 ? 22.216 84.137 15.808 1.00 17.23 213 LEU B CA 1
ATOM 2956 C C . LEU B 1 213 ? 23.128 84.891 14.847 1.00 19.56 213 LEU B C 1
ATOM 2957 O O . LEU B 1 213 ? 23.561 85.994 15.154 1.00 19.94 213 LEU B O 1
ATOM 2962 N N . GLU B 1 214 ? 23.389 84.310 13.678 1.00 21.89 214 GLU B N 1
ATOM 2963 C CA . GLU B 1 214 ? 24.233 84.976 12.692 1.00 24.61 214 GLU B CA 1
ATOM 2964 C C . GLU B 1 214 ? 23.630 86.308 12.245 1.00 25.75 214 GLU B C 1
ATOM 2965 O O . GLU B 1 214 ? 24.339 87.308 12.183 1.00 26.07 214 GLU B O 1
ATOM 2971 N N . GLN B 1 215 ? 22.328 86.313 11.948 1.00 26.76 215 GLN B N 1
ATOM 2972 C CA . GLN B 1 215 ? 21.619 87.536 11.552 1.00 28.23 215 GLN B CA 1
ATOM 2973 C C . GLN B 1 215 ? 21.752 88.590 12.639 1.00 29.45 215 GLN B C 1
ATOM 2974 O O . GLN B 1 215 ? 22.024 89.753 12.354 1.00 29.13 215 GLN B O 1
ATOM 2980 N N . ALA B 1 216 ? 21.563 88.167 13.886 1.00 30.75 216 ALA B N 1
ATOM 2981 C CA . ALA B 1 216 ? 21.584 89.073 15.029 1.00 32.93 216 ALA B CA 1
ATOM 2982 C C . ALA B 1 216 ? 22.964 89.704 15.245 1.00 35.43 216 ALA B C 1
ATOM 2983 O O . ALA B 1 216 ? 23.062 90.877 15.596 1.00 35.81 216 ALA B O 1
ATOM 2985 N N . ARG B 1 217 ? 24.023 88.933 15.013 1.00 37.83 217 ARG B N 1
ATOM 2986 C CA . ARG B 1 217 ? 25.390 89.437 15.172 1.00 40.83 217 ARG B CA 1
ATOM 2987 C C . ARG B 1 217 ? 25.872 90.325 14.014 1.00 43.77 217 ARG B C 1
ATOM 2988 O O . ARG B 1 217 ? 26.913 90.977 14.134 1.00 43.98 217 ARG B O 1
ATOM 3004 N N . SER C 1 2 ? 29.589 50.737 23.431 1.00 16.55 2 SER C N 1
ATOM 3005 C CA . SER C 1 2 ? 29.170 50.162 22.121 1.00 16.51 2 SER C CA 1
ATOM 3006 C C . SER C 1 2 ? 28.382 48.873 22.351 1.00 15.21 2 SER C C 1
ATOM 3007 O O . SER C 1 2 ? 28.259 48.413 23.491 1.00 14.50 2 SER C O 1
ATOM 3010 N N . LEU C 1 3 ? 27.823 48.327 21.274 1.00 15.20 3 LEU C N 1
ATOM 3011 C CA . LEU C 1 3 ? 26.907 47.198 21.338 1.00 14.87 3 LEU C CA 1
ATOM 3012 C C . LEU C 1 3 ? 27.326 46.025 20.437 1.00 15.30 3 LEU C C 1
ATOM 3013 O O . LEU C 1 3 ? 28.301 46.116 19.672 1.00 15.32 3 LEU C O 1
ATOM 3018 N N . SER C 1 4 ? 26.558 44.937 20.521 1.00 15.28 4 SER C N 1
ATOM 3019 C CA . SER C 1 4 ? 26.789 43.719 19.729 1.00 15.25 4 SER C CA 1
ATOM 3020 C C . SER C 1 4 ? 26.528 43.946 18.236 1.00 15.61 4 SER C C 1
ATOM 3021 O O . SER C 1 4 ? 27.008 43.191 17.391 1.00 15.76 4 SER C O 1
ATOM 3024 N N . VAL C 1 5 ? 25.775 45.000 17.931 1.00 15.33 5 VAL C N 1
ATOM 3025 C CA . VAL C 1 5 ? 25.550 45.434 16.545 1.00 15.71 5 VAL C CA 1
ATOM 3026 C C . VAL C 1 5 ? 26.308 46.738 16.283 1.00 15.12 5 VAL C C 1
ATOM 3027 O O . VAL C 1 5 ? 26.523 47.506 17.219 1.00 15.78 5 VAL C O 1
ATOM 3031 N N . PRO C 1 6 ? 26.718 46.988 15.018 1.00 14.57 6 PRO C N 1
ATOM 3032 C CA . PRO C 1 6 ? 27.440 48.237 14.706 1.00 13.73 6 PRO C CA 1
ATOM 3033 C C . PRO C 1 6 ? 26.606 49.456 15.060 1.00 12.49 6 PRO C C 1
ATOM 3034 O O . PRO C 1 6 ? 25.369 49.387 15.048 1.00 11.92 6 PRO C O 1
ATOM 3038 N N . PHE C 1 7 ? 27.268 50.566 15.358 1.00 12.53 7 PHE C N 1
ATOM 3039 C CA . PHE C 1 7 ? 26.523 51.788 15.629 1.00 13.15 7 PHE C CA 1
ATOM 3040 C C . PHE C 1 7 ? 25.753 52.243 14.403 1.00 13.66 7 PHE C C 1
ATOM 3041 O O . PHE C 1 7 ? 26.261 52.200 13.286 1.00 12.51 7 PHE C O 1
ATOM 3049 N N . GLU C 1 8 ? 24.517 52.676 14.634 1.00 13.89 8 GLU C N 1
ATOM 3050 C CA . GLU C 1 8 ? 23.697 53.219 13.568 1.00 14.32 8 GLU C CA 1
ATOM 3051 C C . GLU C 1 8 ? 22.873 54.352 14.138 1.00 12.68 8 GLU C C 1
ATOM 3052 O O . GLU C 1 8 ? 22.231 54.181 15.188 1.00 12.88 8 GLU C O 1
ATOM 3058 N N . TYR C 1 9 ? 22.873 55.505 13.458 1.00 12.73 9 TYR C N 1
ATOM 3059 C CA . TYR C 1 9 ? 21.953 56.586 13.830 1.00 13.09 9 TYR C CA 1
ATOM 3060 C C . TYR C 1 9 ? 20.533 56.053 13.770 1.00 13.05 9 TYR C C 1
ATOM 3061 O O . TYR C 1 9 ? 20.092 55.482 12.758 1.00 14.51 9 TYR C O 1
ATOM 3070 N N . THR C 1 10 ? 19.843 56.199 14.888 1.00 13.19 10 THR C N 1
ATOM 3071 C CA . THR C 1 10 ? 18.522 55.628 15.066 1.00 13.48 10 THR C CA 1
ATOM 3072 C C . THR C 1 10 ? 17.544 56.703 15.503 1.00 15.33 10 THR C C 1
ATOM 3073 O O . THR C 1 10 ? 17.664 57.233 16.603 1.00 14.97 10 THR C O 1
ATOM 3077 N N . PRO C 1 11 ? 16.544 57.009 14.647 1.00 17.13 11 PRO C N 1
ATOM 3078 C CA . PRO C 1 11 ? 15.488 57.921 15.059 1.00 17.37 11 PRO C CA 1
ATOM 3079 C C . PRO C 1 11 ? 14.686 57.333 16.203 1.00 16.99 11 PRO C C 1
ATOM 3080 O O . PRO C 1 11 ? 14.539 56.110 16.302 1.00 17.48 11 PRO C O 1
ATOM 3084 N N . ILE C 1 12 ? 14.213 58.211 17.080 1.00 15.81 12 ILE C N 1
ATOM 3085 C CA . ILE C 1 12 ? 13.481 57.810 18.265 1.00 14.19 12 ILE C CA 1
ATOM 3086 C C . ILE C 1 12 ? 12.088 58.414 18.143 1.00 13.26 12 ILE C C 1
ATOM 3087 O O . ILE C 1 12 ? 11.959 59.613 17.912 1.00 13.20 12 ILE C O 1
ATOM 3092 N N . ALA C 1 13 ? 11.068 57.578 18.308 1.00 13.58 13 ALA C N 1
ATOM 3093 C CA . ALA C 1 13 ? 9.673 57.990 18.083 1.00 14.37 13 ALA C CA 1
ATOM 3094 C C . ALA C 1 13 ? 9.238 59.025 19.111 1.00 14.63 13 ALA C C 1
ATOM 3095 O O . ALA C 1 13 ? 9.655 58.970 20.278 1.00 13.67 13 ALA C O 1
ATOM 3097 N N . GLN C 1 14 ? 8.394 59.967 18.684 1.00 14.52 14 GLN C N 1
ATOM 3098 C CA . GLN C 1 14 ? 7.961 61.038 19.575 1.00 15.69 14 GLN C CA 1
ATOM 3099 C C . GLN C 1 14 ? 7.324 60.458 20.834 1.00 15.14 14 GLN C C 1
ATOM 3100 O O . GLN C 1 14 ? 7.476 61.015 21.929 1.00 15.17 14 GLN C O 1
ATOM 3106 N N . SER C 1 15 ? 6.643 59.325 20.669 1.00 15.25 15 SER C N 1
ATOM 3107 C CA . SER C 1 15 ? 5.920 58.649 21.767 1.00 15.58 15 SER C CA 1
ATOM 3108 C C . SER C 1 15 ? 6.851 58.228 22.897 1.00 14.99 15 SER C C 1
ATOM 3109 O O . SER C 1 15 ? 6.493 58.332 24.080 1.00 15.35 15 SER C O 1
ATOM 3112 N N . VAL C 1 16 ? 8.049 57.773 22.519 1.00 13.11 16 VAL C N 1
ATOM 3113 C CA . VAL C 1 16 ? 9.086 57.355 23.474 1.00 12.18 16 VAL C CA 1
ATOM 3114 C C . VAL C 1 16 ? 9.580 58.573 24.246 1.00 10.29 16 VAL C C 1
ATOM 3115 O O . VAL C 1 16 ? 9.742 58.519 25.463 1.00 9.39 16 VAL C O 1
ATOM 3119 N N . LEU C 1 17 ? 9.770 59.690 23.543 1.00 11.12 17 LEU C N 1
ATOM 3120 C CA . LEU C 1 17 ? 10.136 60.954 24.190 1.00 12.13 17 LEU C CA 1
ATOM 3121 C C . LEU C 1 17 ? 9.024 61.446 25.120 1.00 12.59 17 LEU C C 1
ATOM 3122 O O . LEU C 1 17 ? 9.301 61.905 26.234 1.00 12.08 17 LEU C O 1
ATOM 3127 N N . ASP C 1 18 ? 7.769 61.309 24.687 1.00 13.19 18 ASP C N 1
ATOM 3128 C CA . ASP C 1 18 ? 6.657 61.774 25.509 1.00 14.27 18 ASP C CA 1
ATOM 3129 C C . ASP C 1 18 ? 6.579 61.013 26.826 1.00 13.90 18 ASP C C 1
ATOM 3130 O O . ASP C 1 18 ? 6.398 61.624 27.885 1.00 13.85 18 ASP C O 1
ATOM 3135 N N . GLU C 1 19 ? 6.770 59.695 26.758 1.00 14.07 19 GLU C N 1
ATOM 3136 C CA . GLU C 1 19 ? 6.800 58.839 27.939 1.00 14.45 19 GLU C CA 1
ATOM 3137 C C . GLU C 1 19 ? 7.805 59.293 28.989 1.00 13.30 19 GLU C C 1
ATOM 3138 O O . GLU C 1 19 ? 7.529 59.176 30.175 1.00 12.26 19 GLU C O 1
ATOM 3144 N N . CYS C 1 20 ? 8.958 59.801 28.541 1.00 13.73 20 CYS C N 1
ATOM 3145 C CA . CYS C 1 20 ? 10.031 60.283 29.437 1.00 13.84 20 CYS C CA 1
ATOM 3146 C C . CYS C 1 20 ? 9.682 61.519 30.265 1.00 15.28 20 CYS C C 1
ATOM 3147 O O . CYS C 1 20 ? 10.407 61.887 31.198 1.00 14.55 20 CYS C O 1
ATOM 3150 N N . GLU C 1 21 ? 8.572 62.167 29.923 1.00 16.93 21 GLU C N 1
ATOM 3151 C CA . GLU C 1 21 ? 7.973 63.227 30.747 1.00 18.05 21 GLU C CA 1
ATOM 3152 C C . GLU C 1 21 ? 7.664 62.758 32.159 1.00 18.32 21 GLU C C 1
ATOM 3153 O O . GLU C 1 21 ? 7.649 63.563 33.087 1.00 19.80 21 GLU C O 1
ATOM 3159 N N . HIS C 1 22 ? 7.388 61.469 32.312 1.00 18.13 22 HIS C N 1
ATOM 3160 C CA . HIS C 1 22 ? 7.000 60.896 33.603 1.00 18.67 22 HIS C CA 1
ATOM 3161 C C . HIS C 1 22 ? 8.020 59.893 34.127 1.00 18.06 22 HIS C C 1
ATOM 3162 O O . HIS C 1 22 ? 7.695 59.076 35.004 1.00 17.89 22 HIS C O 1
ATOM 3169 N N . LEU C 1 23 ? 9.250 59.959 33.601 1.00 16.32 23 LEU C N 1
ATOM 3170 C CA . LEU C 1 23 ? 10.312 59.082 34.057 1.00 15.03 23 LEU C CA 1
ATOM 3171 C C . LEU C 1 23 ? 11.439 59.882 34.685 1.00 14.27 23 LEU C C 1
ATOM 3172 O O . LEU C 1 23 ? 11.853 60.903 34.147 1.00 15.00 23 LEU C O 1
ATOM 3177 N N . ASP C 1 24 ? 11.926 59.388 35.821 1.00 14.03 24 ASP C N 1
ATOM 3178 C CA . ASP C 1 24 ? 13.035 59.984 36.562 1.00 13.96 24 ASP C CA 1
ATOM 3179 C C . ASP C 1 24 ? 14.347 59.413 36.036 1.00 10.26 24 ASP C C 1
ATOM 3180 O O . ASP C 1 24 ? 14.380 58.282 35.509 1.00 8.84 24 ASP C O 1
ATOM 3185 N N . THR C 1 25 ? 15.429 60.174 36.200 1.00 7.51 25 THR C N 1
ATOM 3186 C CA . THR C 1 25 ? 16.764 59.648 35.873 1.00 6.22 25 THR C CA 1
ATOM 3187 C C . THR C 1 25 ? 17.065 58.322 36.552 1.00 6.47 25 THR C C 1
ATOM 3188 O O . THR C 1 25 ? 17.750 57.477 35.958 1.00 6.53 25 THR C O 1
ATOM 3192 N N . ALA C 1 26 ? 16.591 58.130 37.787 1.00 6.35 26 ALA C N 1
ATOM 3193 C CA . ALA C 1 26 ? 16.815 56.855 38.484 1.00 6.24 26 ALA C CA 1
ATOM 3194 C C . ALA C 1 26 ? 16.204 55.656 37.752 1.00 6.50 26 ALA C C 1
ATOM 3195 O O . ALA C 1 26 ? 16.847 54.610 37.632 1.00 6.56 26 ALA C O 1
ATOM 3197 N N . SER C 1 27 ? 14.958 55.785 37.272 1.00 7.60 27 SER C N 1
ATOM 3198 C CA . SER C 1 27 ? 14.324 54.682 36.572 1.00 7.88 27 SER C CA 1
ATOM 3199 C C . SER C 1 27 ? 15.099 54.328 35.296 1.00 7.32 27 SER C C 1
ATOM 3200 O O . SER C 1 27 ? 15.320 53.151 35.001 1.00 6.74 27 SER C O 1
ATOM 3203 N N . LEU C 1 28 ? 15.507 55.366 34.561 1.00 7.29 28 LEU C N 1
ATOM 3204 C CA . LEU C 1 28 ? 16.206 55.178 33.308 1.00 7.60 28 LEU C CA 1
ATOM 3205 C C . LEU C 1 28 ? 17.565 54.554 33.539 1.00 7.68 28 LEU C C 1
ATOM 3206 O O . LEU C 1 28 ? 17.963 53.657 32.808 1.00 8.06 28 LEU C O 1
ATOM 3211 N N . SER C 1 29 ? 18.229 54.999 34.605 1.00 6.68 29 SER C N 1
ATOM 3212 C CA . SER C 1 29 ? 19.526 54.427 34.981 1.00 6.40 29 SER C CA 1
ATOM 3213 C C . SER C 1 29 ? 19.408 52.947 35.398 1.00 6.23 29 SER C C 1
ATOM 3214 O O . SER C 1 29 ? 20.207 52.103 34.960 1.00 6.21 29 SER C O 1
ATOM 3217 N N . ASP C 1 30 ? 18.398 52.615 36.193 1.00 5.54 30 ASP C N 1
ATOM 3218 C CA . ASP C 1 30 ? 18.164 51.198 36.589 1.00 6.44 30 ASP C CA 1
ATOM 3219 C C . ASP C 1 30 ? 17.866 50.331 35.354 1.00 6.97 30 ASP C C 1
ATOM 3220 O O . ASP C 1 30 ? 18.341 49.197 35.244 1.00 6.88 30 ASP C O 1
ATOM 3225 N N . ALA C 1 31 ? 17.144 50.894 34.385 1.00 6.37 31 ALA C N 1
ATOM 3226 C CA . ALA C 1 31 ? 16.847 50.185 33.135 1.00 7.03 31 ALA C CA 1
ATOM 3227 C C . ALA C 1 31 ? 18.121 49.932 32.325 1.00 6.49 31 ALA C C 1
ATOM 3228 O O . ALA C 1 31 ? 18.353 48.833 31.815 1.00 5.51 31 ALA C O 1
ATOM 3230 N N . LEU C 1 32 ? 18.925 50.970 32.187 1.00 5.71 32 LEU C N 1
ATOM 3231 C CA . LEU C 1 32 ? 20.219 50.820 31.529 1.00 6.18 32 LEU C CA 1
ATOM 3232 C C . LEU C 1 32 ? 21.065 49.758 32.225 1.00 5.71 32 LEU C C 1
ATOM 3233 O O . LEU C 1 32 ? 21.650 48.917 31.556 1.00 5.52 32 LEU C O 1
ATOM 3238 N N . ASP C 1 33 ? 21.091 49.792 33.558 1.00 6.25 33 ASP C N 1
ATOM 3239 C CA . ASP C 1 33 ? 21.917 48.852 34.319 1.00 7.03 33 ASP C CA 1
ATOM 3240 C C . ASP C 1 33 ? 21.497 47.421 34.005 1.00 7.34 33 ASP C C 1
ATOM 3241 O O . ASP C 1 33 ? 22.331 46.521 33.947 1.00 7.67 33 ASP C O 1
ATOM 3246 N N . SER C 1 34 ? 20.187 47.205 33.820 1.00 7.51 34 SER C N 1
ATOM 3247 C CA . SER C 1 34 ? 19.661 45.879 33.469 1.00 6.58 34 SER C CA 1
ATOM 3248 C C . SER C 1 34 ? 20.089 45.422 32.089 1.00 6.55 34 SER C C 1
ATOM 3249 O O . SER C 1 34 ? 19.944 44.241 31.740 1.00 7.25 34 SER C O 1
ATOM 3252 N N . LEU C 1 35 ? 20.624 46.357 31.305 1.00 7.43 35 LEU C N 1
ATOM 3253 C CA . LEU C 1 35 ? 21.176 46.064 29.988 1.00 9.08 35 LEU C CA 1
ATOM 3254 C C . LEU C 1 35 ? 22.718 46.087 30.012 1.00 9.14 35 LEU C C 1
ATOM 3255 O O . LEU C 1 35 ? 23.358 45.875 28.988 1.00 10.99 35 LEU C O 1
ATOM 3260 N N . GLY C 1 36 ? 23.302 46.344 31.183 1.00 9.16 36 GLY C N 1
ATOM 3261 C CA . GLY C 1 36 ? 24.762 46.238 31.362 1.00 9.38 36 GLY C CA 1
ATOM 3262 C C . GLY C 1 36 ? 25.502 47.524 31.064 1.00 9.74 36 GLY C C 1
ATOM 3263 O O . GLY C 1 36 ? 26.706 47.507 30.835 1.00 10.84 36 GLY C O 1
ATOM 3264 N N . ILE C 1 37 ? 24.790 48.643 31.085 1.00 8.75 37 ILE C N 1
ATOM 3265 C CA . ILE C 1 37 ? 25.315 49.918 30.580 1.00 7.07 37 ILE C CA 1
ATOM 3266 C C . ILE C 1 37 ? 25.171 50.997 31.654 1.00 6.90 37 ILE C C 1
ATOM 3267 O O . ILE C 1 37 ? 24.115 51.125 32.274 1.00 6.09 37 ILE C O 1
ATOM 3272 N N . ASP C 1 38 ? 26.251 51.723 31.913 1.00 7.22 38 ASP C N 1
ATOM 3273 C CA . ASP C 1 38 ? 26.224 52.893 32.788 1.00 8.29 38 ASP C CA 1
ATOM 3274 C C . ASP C 1 38 ? 25.777 54.064 31.980 1.00 7.63 38 ASP C C 1
ATOM 3275 O O . ASP C 1 38 ? 26.253 54.232 30.857 1.00 9.09 38 ASP C O 1
ATOM 3280 N N . GLY C 1 39 ? 24.894 54.891 32.536 1.00 7.62 39 GLY C N 1
ATOM 3281 C CA . GLY C 1 39 ? 24.437 56.062 31.789 1.00 7.49 39 GLY C CA 1
ATOM 3282 C C . GLY C 1 39 ? 24.659 57.390 32.477 1.00 6.60 39 GLY C C 1
ATOM 3283 O O . GLY C 1 39 ? 24.517 58.421 31.859 1.00 7.38 39 GLY C O 1
ATOM 3284 N N . GLY C 1 40 ? 25.001 57.378 33.760 1.00 6.32 40 GLY C N 1
ATOM 3285 C CA . GLY C 1 40 ? 25.110 58.650 34.506 1.00 6.32 40 GLY C CA 1
ATOM 3286 C C . GLY C 1 40 ? 26.370 59.436 34.241 1.00 7.19 40 GLY C C 1
ATOM 3287 O O . GLY C 1 40 ? 27.438 58.851 34.035 1.00 7.32 40 GLY C O 1
ATOM 3288 N N . LEU C 1 41 ? 26.230 60.759 34.215 1.00 7.29 41 LEU C N 1
ATOM 3289 C CA . LEU C 1 41 ? 27.369 61.665 34.039 1.00 8.01 41 LEU C CA 1
ATOM 3290 C C . LEU C 1 41 ? 27.738 62.266 35.403 1.00 8.92 41 LEU C C 1
ATOM 3291 O O . LEU C 1 41 ? 27.186 63.294 35.824 1.00 9.54 41 LEU C O 1
ATOM 3296 N N . PRO C 1 42 ? 28.692 61.638 36.125 1.00 10.68 42 PRO C N 1
ATOM 3297 C CA . PRO C 1 42 ? 28.858 62.115 37.515 1.00 10.13 42 PRO C CA 1
ATOM 3298 C C . PRO C 1 42 ? 29.463 63.519 37.537 1.00 9.60 42 PRO C C 1
ATOM 3299 O O . PRO C 1 42 ? 30.258 63.841 36.680 1.00 10.32 42 PRO C O 1
ATOM 3303 N N . GLY C 1 43 ? 29.028 64.341 38.483 1.00 10.37 43 GLY C N 1
ATOM 3304 C CA . GLY C 1 43 ? 29.546 65.690 38.573 1.00 11.14 43 GLY C CA 1
ATOM 3305 C C . GLY C 1 43 ? 28.855 66.724 37.715 1.00 10.43 43 GLY C C 1
ATOM 3306 O O . GLY C 1 43 ? 29.104 67.898 37.894 1.00 10.85 43 GLY C O 1
ATOM 3307 N N . ILE C 1 44 ? 27.975 66.302 36.796 1.00 8.56 44 ILE C N 1
ATOM 3308 C CA . ILE C 1 44 ? 27.242 67.264 35.969 1.00 7.94 44 ILE C CA 1
ATOM 3309 C C . ILE C 1 44 ? 25.878 67.559 36.632 1.00 8.84 44 ILE C C 1
ATOM 3310 O O . ILE C 1 44 ? 24.916 66.803 36.478 1.00 10.87 44 ILE C O 1
ATOM 3315 N N . ALA C 1 45 ? 25.837 68.639 37.395 1.00 6.92 45 ALA C N 1
ATOM 3316 C CA . ALA C 1 45 ? 24.775 68.906 38.334 1.00 6.21 45 ALA C CA 1
ATOM 3317 C C . ALA C 1 45 ? 23.699 69.816 37.752 1.00 6.24 45 ALA C C 1
ATOM 3318 O O . ALA C 1 45 ? 23.987 70.738 36.999 1.00 6.33 45 ALA C O 1
ATOM 3320 N N . SER C 1 46 ? 22.455 69.577 38.143 1.00 5.87 46 SER C N 1
ATOM 3321 C CA . SER C 1 46 ? 21.423 70.560 37.897 1.00 6.32 46 SER C CA 1
ATOM 3322 C C . SER C 1 46 ? 21.786 71.924 38.535 1.00 7.09 46 SER C C 1
ATOM 3323 O O . SER C 1 46 ? 22.073 72.011 39.739 1.00 7.76 46 SER C O 1
ATOM 3326 N N . GLN C 1 47 ? 21.755 72.977 37.704 1.00 6.13 47 GLN C N 1
ATOM 3327 C CA . GLN C 1 47 ? 22.032 74.342 38.157 1.00 6.76 47 GLN C CA 1
ATOM 3328 C C . GLN C 1 47 ? 20.791 75.190 38.379 1.00 6.74 47 GLN C C 1
ATOM 3329 O O . GLN C 1 47 ? 20.874 76.299 38.901 1.00 6.40 47 GLN C O 1
ATOM 3335 N N . VAL C 1 48 ? 19.628 74.699 37.948 1.00 6.31 48 VAL C N 1
ATOM 3336 C CA . VAL C 1 48 ? 18.416 75.482 38.112 1.00 6.43 48 VAL C CA 1
ATOM 3337 C C . VAL C 1 48 ? 17.426 74.611 38.861 1.00 6.48 48 VAL C C 1
ATOM 3338 O O . VAL C 1 48 ? 16.919 73.645 38.308 1.00 7.87 48 VAL C O 1
ATOM 3342 N N . PRO C 1 49 ? 17.123 74.964 40.118 1.00 6.92 49 PRO C N 1
ATOM 3343 C CA . PRO C 1 49 ? 16.199 74.126 40.886 1.00 7.49 49 PRO C CA 1
ATOM 3344 C C . PRO C 1 49 ? 14.818 73.906 40.218 1.00 7.60 49 PRO C C 1
ATOM 3345 O O . PRO C 1 49 ? 14.261 74.822 39.608 1.00 7.07 49 PRO C O 1
ATOM 3349 N N . GLY C 1 50 ? 14.339 72.673 40.278 1.00 7.52 50 GLY C N 1
ATOM 3350 C CA . GLY C 1 50 ? 13.015 72.330 39.746 1.00 8.49 50 GLY C CA 1
ATOM 3351 C C . GLY C 1 50 ? 12.901 72.114 38.249 1.00 7.88 50 GLY C C 1
ATOM 3352 O O . GLY C 1 50 ? 11.776 71.993 37.710 1.00 8.03 50 GLY C O 1
ATOM 3353 N N . THR C 1 51 ? 14.035 72.087 37.560 1.00 6.45 51 THR C N 1
ATOM 3354 C CA . THR C 1 51 ? 14.016 71.872 36.108 1.00 5.67 51 THR C CA 1
ATOM 3355 C C . THR C 1 51 ? 14.354 70.428 35.722 1.00 6.29 51 THR C C 1
ATOM 3356 O O . THR C 1 51 ? 14.925 69.657 36.516 1.00 7.40 51 THR C O 1
ATOM 3360 N N . ARG C 1 52 ? 13.985 70.078 34.502 1.00 6.59 52 ARG C N 1
ATOM 3361 C CA . ARG C 1 52 ? 14.314 68.783 33.914 1.00 7.48 52 ARG C CA 1
ATOM 3362 C C . ARG C 1 52 ? 14.223 68.914 32.405 1.00 6.40 52 ARG C C 1
ATOM 3363 O O . ARG C 1 52 ? 13.643 69.861 31.898 1.00 6.24 52 ARG C O 1
ATOM 3371 N N . CYS C 1 53 ? 14.843 68.000 31.688 1.00 5.41 53 CYS C N 1
ATOM 3372 C CA . CYS C 1 53 ? 14.673 67.968 30.233 1.00 5.43 53 CYS C CA 1
ATOM 3373 C C . CYS C 1 53 ? 14.815 66.583 29.694 1.00 7.37 53 CYS C C 1
ATOM 3374 O O . CYS C 1 53 ? 15.553 65.736 30.250 1.00 6.92 53 CYS C O 1
ATOM 3377 N N . VAL C 1 54 ? 14.142 66.401 28.561 1.00 7.73 54 VAL C N 1
ATOM 3378 C CA . VAL C 1 54 ? 14.231 65.212 27.740 1.00 7.35 54 VAL C CA 1
ATOM 3379 C C . VAL C 1 54 ? 14.441 65.650 26.307 1.00 7.89 54 VAL C C 1
ATOM 3380 O O . VAL C 1 54 ? 13.716 66.508 25.785 1.00 9.50 54 VAL C O 1
ATOM 3384 N N . GLY C 1 55 ? 15.432 65.077 25.640 1.00 7.19 55 GLY C N 1
ATOM 3385 C CA . GLY C 1 55 ? 15.584 65.400 24.204 1.00 6.60 55 GLY C CA 1
ATOM 3386 C C . GLY C 1 55 ? 16.753 64.658 23.588 1.00 6.98 55 GLY C C 1
ATOM 3387 O O . GLY C 1 55 ? 17.371 63.791 24.230 1.00 8.48 55 GLY C O 1
ATOM 3388 N N . ILE C 1 56 ? 17.035 64.986 22.333 1.00 5.54 56 ILE C N 1
ATOM 3389 C CA . ILE C 1 56 ? 18.016 64.266 21.539 1.00 6.04 56 ILE C CA 1
ATOM 3390 C C . ILE C 1 56 ? 19.336 64.991 21.617 1.00 6.10 56 ILE C C 1
ATOM 3391 O O . ILE C 1 56 ? 19.379 66.187 21.381 1.00 7.44 56 ILE C O 1
ATOM 3396 N N . ALA C 1 57 ? 20.407 64.262 21.916 1.00 6.26 57 ALA C N 1
ATOM 3397 C CA . ALA C 1 57 ? 21.715 64.870 22.070 1.00 5.94 57 ALA C CA 1
ATOM 3398 C C . ALA C 1 57 ? 22.173 65.507 20.766 1.00 4.82 57 ALA C C 1
ATOM 3399 O O . ALA C 1 57 ? 22.168 64.849 19.725 1.00 6.14 57 ALA C O 1
ATOM 3401 N N . PHE C 1 58 ? 22.613 66.764 20.850 1.00 2.35 58 PHE C N 1
ATOM 3402 C CA . PHE C 1 58 ? 23.326 67.425 19.796 1.00 2.37 58 PHE C CA 1
ATOM 3403 C C . PHE C 1 58 ? 24.661 67.761 20.459 1.00 2.80 58 PHE C C 1
ATOM 3404 O O . PHE C 1 58 ? 24.676 68.499 21.455 1.00 3.87 58 PHE C O 1
ATOM 3412 N N . THR C 1 59 ? 25.726 67.161 19.954 1.00 3.35 59 THR C N 1
ATOM 3413 C CA . THR C 1 59 ? 27.023 67.196 20.647 1.00 4.93 59 THR C CA 1
ATOM 3414 C C . THR C 1 59 ? 27.915 68.340 20.184 1.00 5.48 59 THR C C 1
ATOM 3415 O O . THR C 1 59 ? 27.921 68.729 19.004 1.00 5.31 59 THR C O 1
ATOM 3419 N N . VAL C 1 60 ? 28.681 68.881 21.119 1.00 5.27 60 VAL C N 1
ATOM 3420 C CA . VAL C 1 60 ? 29.588 69.994 20.820 1.00 4.84 60 VAL C CA 1
ATOM 3421 C C . VAL C 1 60 ? 30.894 69.650 21.519 1.00 3.26 60 VAL C C 1
ATOM 3422 O O . VAL C 1 60 ? 30.890 69.385 22.729 1.00 4.96 60 VAL C O 1
ATOM 3426 N N . GLN C 1 61 ? 32.002 69.649 20.771 1.00 3.83 61 GLN C N 1
ATOM 3427 C CA . GLN C 1 61 ? 33.335 69.363 21.317 1.00 3.64 61 GLN C CA 1
ATOM 3428 C C . GLN C 1 61 ? 34.252 70.579 21.161 1.00 2.65 61 GLN C C 1
ATOM 3429 O O . GLN C 1 61 ? 34.389 71.107 20.048 1.00 2.40 61 GLN C O 1
ATOM 3435 N N . TYR C 1 62 ? 34.879 71.002 22.265 1.00 3.15 62 TYR C N 1
ATOM 3436 C CA . TYR C 1 62 ? 35.821 72.143 22.299 1.00 3.86 62 TYR C CA 1
ATOM 3437 C C . TYR C 1 62 ? 37.254 71.606 22.320 1.00 5.47 62 TYR C C 1
ATOM 3438 O O . TYR C 1 62 ? 37.471 70.400 22.481 1.00 6.79 62 TYR C O 1
ATOM 3447 N N . GLN C 1 63 ? 38.202 72.503 22.075 1.00 5.28 63 GLN C N 1
ATOM 3448 C CA . GLN C 1 63 ? 39.634 72.159 22.034 1.00 5.56 63 GLN C CA 1
ATOM 3449 C C . GLN C 1 63 ? 40.440 73.395 22.414 1.00 5.98 63 GLN C C 1
ATOM 3450 O O . GLN C 1 63 ? 39.904 74.500 22.465 1.00 6.27 63 GLN C O 1
ATOM 3456 N N . PRO C 1 64 ? 41.742 73.223 22.647 1.00 7.89 64 PRO C N 1
ATOM 3457 C CA . PRO C 1 64 ? 42.523 74.427 22.916 1.00 7.56 64 PRO C CA 1
ATOM 3458 C C . PRO C 1 64 ? 42.468 75.459 21.790 1.00 7.40 64 PRO C C 1
ATOM 3459 O O . PRO C 1 64 ? 42.357 75.104 20.604 1.00 6.19 64 PRO C O 1
ATOM 3463 N N . VAL C 1 65 ? 42.606 76.732 22.173 1.00 8.06 65 VAL C N 1
ATOM 3464 C CA . VAL C 1 65 ? 42.745 77.802 21.215 1.00 10.18 65 VAL C CA 1
ATOM 3465 C C . VAL C 1 65 ? 43.918 77.557 20.276 1.00 12.12 65 VAL C C 1
ATOM 3466 O O . VAL C 1 65 ? 45.030 77.197 20.688 1.00 11.58 65 VAL C O 1
ATOM 3470 N N . ASP C 1 66 ? 43.641 77.775 19.002 1.00 15.36 66 ASP C N 1
ATOM 3471 C CA . ASP C 1 66 ? 44.695 77.814 18.024 1.00 19.55 66 ASP C CA 1
ATOM 3472 C C . ASP C 1 66 ? 44.421 78.984 17.067 1.00 22.84 66 ASP C C 1
ATOM 3473 O O . ASP C 1 66 ? 45.071 80.027 17.166 1.00 23.77 66 ASP C O 1
ATOM 3478 N N . ALA C 1 67 ? 43.455 78.820 16.168 1.00 25.42 67 ALA C N 1
ATOM 3479 C CA . ALA C 1 67 ? 43.115 79.845 15.167 1.00 28.35 67 ALA C CA 1
ATOM 3480 C C . ALA C 1 67 ? 44.263 80.172 14.206 1.00 30.35 67 ALA C C 1
ATOM 3481 O O . ALA C 1 67 ? 44.048 80.285 12.995 1.00 30.79 67 ALA C O 1
ATOM 3483 N N . SER C 1 68 ? 45.475 80.323 14.756 1.00 31.51 68 SER C N 1
ATOM 3484 C CA . SER C 1 68 ? 46.631 80.845 14.029 1.00 32.45 68 SER C CA 1
ATOM 3485 C C . SER C 1 68 ? 46.362 82.286 13.597 1.00 33.21 68 SER C C 1
ATOM 3486 O O . SER C 1 68 ? 45.509 82.966 14.187 1.00 33.50 68 SER C O 1
ATOM 3489 N N . ALA C 1 75 ? 29.503 80.121 20.285 1.00 27.58 75 ALA C N 1
ATOM 3490 C CA . ALA C 1 75 ? 28.035 80.089 20.270 1.00 27.29 75 ALA C CA 1
ATOM 3491 C C . ALA C 1 75 ? 27.494 79.849 18.859 1.00 26.08 75 ALA C C 1
ATOM 3492 O O . ALA C 1 75 ? 26.447 79.240 18.696 1.00 24.51 75 ALA C O 1
ATOM 3494 N N . ASN C 1 76 ? 28.235 80.320 17.853 1.00 26.20 76 ASN C N 1
ATOM 3495 C CA . ASN C 1 76 ? 27.843 80.228 16.435 1.00 25.08 76 ASN C CA 1
ATOM 3496 C C . ASN C 1 76 ? 27.173 78.924 15.950 1.00 22.66 76 ASN C C 1
ATOM 3497 O O . ASN C 1 76 ? 26.255 78.984 15.112 1.00 24.26 76 ASN C O 1
ATOM 3502 N N . TYR C 1 77 ? 27.590 77.769 16.489 1.00 17.66 77 TYR C N 1
ATOM 3503 C CA . TYR C 1 77 ? 27.006 76.476 16.108 1.00 13.18 77 TYR C CA 1
ATOM 3504 C C . TYR C 1 77 ? 25.515 76.374 16.388 1.00 11.10 77 TYR C C 1
ATOM 3505 O O . TYR C 1 77 ? 24.863 75.465 15.882 1.00 11.01 77 TYR C O 1
ATOM 3514 N N . ILE C 1 78 ? 25.014 77.238 17.263 1.00 9.58 78 ILE C N 1
ATOM 3515 C CA . ILE C 1 78 ? 23.674 77.034 17.802 1.00 9.09 78 ILE C CA 1
ATOM 3516 C C . ILE C 1 78 ? 22.594 77.167 16.737 1.00 8.70 78 ILE C C 1
ATOM 3517 O O . ILE C 1 78 ? 21.536 76.548 16.868 1.00 7.51 78 ILE C O 1
ATOM 3522 N N . ASP C 1 79 ? 22.846 77.959 15.689 1.00 9.45 79 ASP C N 1
ATOM 3523 C CA . ASP C 1 79 ? 21.886 78.025 14.560 1.00 11.26 79 ASP C CA 1
ATOM 3524 C C . ASP C 1 79 ? 21.612 76.675 13.894 1.00 12.18 79 ASP C C 1
ATOM 3525 O O . ASP C 1 79 ? 20.627 76.532 13.167 1.00 13.38 79 ASP C O 1
ATOM 3530 N N . GLN C 1 80 ? 22.501 75.712 14.102 1.00 11.35 80 GLN C N 1
ATOM 3531 C CA . GLN C 1 80 ? 22.405 74.384 13.493 1.00 11.47 80 GLN C CA 1
ATOM 3532 C C . GLN C 1 80 ? 21.549 73.388 14.291 1.00 9.50 80 GLN C C 1
ATOM 3533 O O . GLN C 1 80 ? 21.213 72.326 13.776 1.00 8.29 80 GLN C O 1
ATOM 3539 N N . VAL C 1 81 ? 21.246 73.712 15.553 1.00 8.49 81 VAL C N 1
ATOM 3540 C CA . VAL C 1 81 ? 20.675 72.757 16.493 1.00 7.54 81 VAL C CA 1
ATOM 3541 C C . VAL C 1 81 ? 19.162 72.606 16.245 1.00 7.86 81 VAL C C 1
ATOM 3542 O O . VAL C 1 81 ? 18.451 73.596 16.269 1.00 7.28 81 VAL C O 1
ATOM 3546 N N . PRO C 1 82 ? 18.700 71.376 15.971 1.00 8.99 82 PRO C N 1
ATOM 3547 C CA . PRO C 1 82 ? 17.281 71.163 15.708 1.00 10.40 82 PRO C CA 1
ATOM 3548 C C . PRO C 1 82 ? 16.415 71.350 16.947 1.00 9.24 82 PRO C C 1
ATOM 3549 O O . PRO C 1 82 ? 16.833 71.081 18.072 1.00 8.38 82 PRO C O 1
ATOM 3553 N N . SER C 1 83 ? 15.176 71.780 16.724 1.00 8.47 83 SER C N 1
ATOM 3554 C CA . SER C 1 83 ? 14.157 71.759 17.758 1.00 8.55 83 SER C CA 1
ATOM 3555 C C . SER C 1 83 ? 14.044 70.362 18.393 1.00 7.58 83 SER C C 1
ATOM 3556 O O . SER C 1 83 ? 14.040 69.360 17.684 1.00 7.98 83 SER C O 1
ATOM 3559 N N . GLY C 1 84 ? 14.006 70.309 19.729 1.00 5.64 84 GLY C N 1
ATOM 3560 C CA . GLY C 1 84 ? 13.844 69.063 20.469 1.00 4.20 84 GLY C CA 1
ATOM 3561 C C . GLY C 1 84 ? 15.168 68.514 20.940 1.00 4.32 84 GLY C C 1
ATOM 3562 O O . GLY C 1 84 ? 15.207 67.459 21.590 1.00 4.82 84 GLY C O 1
ATOM 3563 N N . SER C 1 85 ? 16.235 69.248 20.625 1.00 2.91 85 SER C N 1
ATOM 3564 C CA . SER C 1 85 ? 17.586 68.830 21.041 1.00 4.54 85 SER C CA 1
ATOM 3565 C C . SER C 1 85 ? 17.860 69.148 22.485 1.00 4.02 85 SER C C 1
ATOM 3566 O O . SER C 1 85 ? 17.360 70.138 23.013 1.00 4.34 85 SER C O 1
ATOM 3569 N N . VAL C 1 86 ? 18.701 68.317 23.115 1.00 3.72 86 VAL C N 1
ATOM 3570 C CA . VAL C 1 86 ? 19.428 68.711 24.325 1.00 4.82 86 VAL C CA 1
ATOM 3571 C C . VAL C 1 86 ? 20.895 68.858 23.889 1.00 4.58 86 VAL C C 1
ATOM 3572 O O . VAL C 1 86 ? 21.445 67.926 23.369 1.00 6.53 86 VAL C O 1
ATOM 3576 N N . ILE C 1 87 ? 21.503 70.027 24.109 1.00 4.21 87 ILE C N 1
ATOM 3577 C CA . ILE C 1 87 ? 22.862 70.297 23.670 1.00 4.29 87 ILE C CA 1
ATOM 3578 C C . ILE C 1 87 ? 23.770 69.686 24.730 1.00 5.13 87 ILE C C 1
ATOM 3579 O O . ILE C 1 87 ? 23.531 69.889 25.914 1.00 5.91 87 ILE C O 1
ATOM 3584 N N . VAL C 1 88 ? 24.771 68.916 24.301 1.00 5.11 88 VAL C N 1
ATOM 3585 C CA . VAL C 1 88 ? 25.694 68.278 25.248 1.00 4.73 88 VAL C CA 1
ATOM 3586 C C . VAL C 1 88 ? 27.049 68.769 24.833 1.00 4.46 88 VAL C C 1
ATOM 3587 O O . VAL C 1 88 ? 27.499 68.439 23.743 1.00 4.00 88 VAL C O 1
ATOM 3591 N N . SER C 1 89 ? 27.675 69.573 25.703 1.00 6.89 89 SER C N 1
ATOM 3592 C CA . SER C 1 89 ? 28.888 70.302 25.372 1.00 7.38 89 SER C CA 1
ATOM 3593 C C . SER C 1 89 ? 30.019 69.807 26.213 1.00 6.14 89 SER C C 1
ATOM 3594 O O . SER C 1 89 ? 29.887 69.717 27.446 1.00 6.37 89 SER C O 1
ATOM 3597 N N . SER C 1 90 ? 31.120 69.503 25.561 1.00 5.63 90 SER C N 1
ATOM 3598 C CA . SER C 1 90 ? 32.294 68.975 26.290 1.00 5.81 90 SER C CA 1
ATOM 3599 C C . SER C 1 90 ? 33.497 69.884 26.122 1.00 5.11 90 SER C C 1
ATOM 3600 O O . SER C 1 90 ? 33.958 70.127 25.011 1.00 4.54 90 SER C O 1
ATOM 3603 N N . ASN C 1 91 ? 33.998 70.367 27.260 1.00 5.79 91 ASN C N 1
ATOM 3604 C CA . ASN C 1 91 ? 35.107 71.313 27.292 1.00 7.44 91 ASN C CA 1
ATOM 3605 C C . ASN C 1 91 ? 36.160 70.839 28.302 1.00 7.62 91 ASN C C 1
ATOM 3606 O O . ASN C 1 91 ? 36.718 71.642 29.102 1.00 7.21 91 ASN C O 1
ATOM 3611 N N . SER C 1 92 ? 36.411 69.524 28.278 1.00 7.86 92 SER C N 1
ATOM 3612 C CA . SER C 1 92 ? 37.459 68.907 29.101 1.00 9.24 92 SER C CA 1
ATOM 3613 C C . SER C 1 92 ? 37.278 69.159 30.602 1.00 9.22 92 SER C C 1
ATOM 3614 O O . SER C 1 92 ? 38.277 69.280 31.364 1.00 10.52 92 SER C O 1
ATOM 3617 N N . GLY C 1 93 ? 36.028 69.317 31.026 1.00 8.60 93 GLY C N 1
ATOM 3618 C CA . GLY C 1 93 ? 35.717 69.579 32.428 1.00 8.48 93 GLY C CA 1
ATOM 3619 C C . GLY C 1 93 ? 36.296 70.857 32.981 1.00 8.96 93 GLY C C 1
ATOM 3620 O O . GLY C 1 93 ? 36.433 70.987 34.191 1.00 10.17 93 GLY C O 1
ATOM 3621 N N . ARG C 1 94 ? 36.653 71.791 32.103 1.00 8.46 94 ARG C N 1
ATOM 3622 C CA . ARG C 1 94 ? 37.303 73.039 32.513 1.00 9.05 94 ARG C CA 1
ATOM 3623 C C . ARG C 1 94 ? 36.417 73.960 33.349 1.00 9.96 94 ARG C C 1
ATOM 3624 O O . ARG C 1 94 ? 35.211 74.106 33.095 1.00 8.96 94 ARG C O 1
ATOM 3632 N N . HIS C 1 95 ? 37.022 74.535 34.380 1.00 10.96 95 HIS C N 1
ATOM 3633 C CA . HIS C 1 95 ? 36.344 75.464 35.281 1.00 12.49 95 HIS C CA 1
ATOM 3634 C C . HIS C 1 95 ? 36.771 76.914 35.037 1.00 12.22 95 HIS C C 1
ATOM 3635 O O . HIS C 1 95 ? 36.216 77.836 35.652 1.00 11.63 95 HIS C O 1
ATOM 3642 N N . ASP C 1 96 ? 37.744 77.127 34.142 1.00 12.63 96 ASP C N 1
ATOM 3643 C CA . ASP C 1 96 ? 38.333 78.466 33.964 1.00 13.40 96 ASP C CA 1
ATOM 3644 C C . ASP C 1 96 ? 37.715 79.298 32.824 1.00 11.83 96 ASP C C 1
ATOM 3645 O O . ASP C 1 96 ? 38.058 80.466 32.629 1.00 11.81 96 ASP C O 1
ATOM 3650 N N . CYS C 1 97 ? 36.791 78.693 32.085 1.00 9.40 97 CYS C N 1
ATOM 3651 C CA . CYS C 1 97 ? 36.043 79.424 31.064 1.00 8.72 97 CYS C CA 1
ATOM 3652 C C . CYS C 1 97 ? 34.692 78.746 30.895 1.00 8.12 97 CYS C C 1
ATOM 3653 O O . CYS C 1 97 ? 34.507 77.578 31.265 1.00 9.48 97 CYS C O 1
ATOM 3656 N N . THR C 1 98 ? 33.749 79.495 30.352 1.00 6.45 98 THR C N 1
ATOM 3657 C CA . THR C 1 98 ? 32.358 79.023 30.216 1.00 6.39 98 THR C CA 1
ATOM 3658 C C . THR C 1 98 ? 31.975 78.828 28.753 1.00 6.10 98 THR C C 1
ATOM 3659 O O . THR C 1 98 ? 32.513 79.495 27.856 1.00 7.49 98 THR C O 1
ATOM 3663 N N . VAL C 1 99 ? 31.057 77.899 28.510 1.00 4.59 99 VAL C N 1
ATOM 3664 C CA . VAL C 1 99 ? 30.633 77.578 27.155 1.00 4.56 99 VAL C CA 1
ATOM 3665 C C . VAL C 1 99 ? 29.105 77.648 27.045 1.00 6.50 99 VAL C C 1
ATOM 3666 O O . VAL C 1 99 ? 28.508 76.982 26.193 1.00 7.92 99 VAL C O 1
ATOM 3670 N N . TRP C 1 100 ? 28.493 78.473 27.891 1.00 5.40 100 TRP C N 1
ATOM 3671 C CA . TRP C 1 100 ? 27.025 78.748 27.796 1.00 6.39 100 TRP C CA 1
ATOM 3672 C C . TRP C 1 100 ? 26.750 80.035 28.568 1.00 7.63 100 TRP C C 1
ATOM 3673 O O . TRP C 1 100 ? 27.340 80.258 29.632 1.00 7.49 100 TRP C O 1
ATOM 3684 N N . GLY C 1 101 ? 25.880 80.890 28.042 1.00 6.67 101 GLY C N 1
ATOM 3685 C CA . GLY C 1 101 ? 25.530 82.117 28.758 1.00 6.98 101 GLY C CA 1
ATOM 3686 C C . GLY C 1 101 ? 24.186 82.639 28.283 1.00 8.43 101 GLY C C 1
ATOM 3687 O O . GLY C 1 101 ? 23.399 81.865 27.733 1.00 8.00 101 GLY C O 1
ATOM 3688 N N . ASP C 1 102 ? 23.955 83.930 28.478 1.00 8.72 102 ASP C N 1
ATOM 3689 C CA . ASP C 1 102 ? 22.620 84.523 28.263 1.00 8.96 102 ASP C CA 1
ATOM 3690 C C . ASP C 1 102 ? 22.116 84.462 26.831 1.00 8.78 102 ASP C C 1
ATOM 3691 O O . ASP C 1 102 ? 20.942 84.105 26.599 1.00 9.23 102 ASP C O 1
ATOM 3696 N N . ILE C 1 103 ? 22.976 84.836 25.880 1.00 8.13 103 ILE C N 1
ATOM 3697 C CA . ILE C 1 103 ? 22.606 84.823 24.461 1.00 8.32 103 ILE C CA 1
ATOM 3698 C C . ILE C 1 103 ? 22.127 83.431 24.043 1.00 7.78 103 ILE C C 1
ATOM 3699 O O . ILE C 1 103 ? 21.017 83.277 23.480 1.00 7.48 103 ILE C O 1
ATOM 3712 N N . THR C 1 105 ? 21.164 80.980 25.994 1.00 7.50 105 THR C N 1
ATOM 3713 C CA . THR C 1 105 ? 19.937 80.673 26.742 1.00 7.05 105 THR C CA 1
ATOM 3714 C C . THR C 1 105 ? 18.705 81.273 26.076 1.00 6.27 105 THR C C 1
ATOM 3715 O O . THR C 1 105 ? 17.739 80.579 25.868 1.00 6.24 105 THR C O 1
ATOM 3719 N N . HIS C 1 106 ? 18.750 82.563 25.759 1.00 6.28 106 HIS C N 1
ATOM 3720 C CA . HIS C 1 106 ? 17.640 83.183 25.044 1.00 7.35 106 HIS C CA 1
ATOM 3721 C C . HIS C 1 106 ? 17.407 82.522 23.699 1.00 7.29 106 HIS C C 1
ATOM 3722 O O . HIS C 1 106 ? 16.259 82.338 23.285 1.00 8.10 106 HIS C O 1
ATOM 3729 N N . PHE C 1 107 ? 18.486 82.203 23.001 1.00 6.01 107 PHE C N 1
ATOM 3730 C CA . PHE C 1 107 ? 18.339 81.510 21.718 1.00 6.31 107 PHE C CA 1
ATOM 3731 C C . PHE C 1 107 ? 17.623 80.163 21.891 1.00 5.94 107 PHE C C 1
ATOM 3732 O O . PHE C 1 107 ? 16.650 79.863 21.153 1.00 6.07 107 PHE C O 1
ATOM 3740 N N . ALA C 1 108 ? 18.093 79.366 22.856 1.00 5.64 108 ALA C N 1
ATOM 3741 C CA . ALA C 1 108 ? 17.495 78.046 23.141 1.00 6.01 108 ALA C CA 1
ATOM 3742 C C . ALA C 1 108 ? 15.981 78.170 23.353 1.00 6.58 108 ALA C C 1
ATOM 3743 O O . ALA C 1 108 ? 15.193 77.363 22.818 1.00 5.50 108 ALA C O 1
ATOM 3745 N N . LEU C 1 109 ? 15.598 79.138 24.177 1.00 7.48 109 LEU C N 1
ATOM 3746 C CA . LEU C 1 109 ? 14.179 79.353 24.504 1.00 9.49 109 LEU C CA 1
ATOM 3747 C C . LEU C 1 109 ? 13.346 79.781 23.312 1.00 10.03 109 LEU C C 1
ATOM 3748 O O . LEU C 1 109 ? 12.117 79.598 23.298 1.00 10.59 109 LEU C O 1
ATOM 3753 N N . ALA C 1 110 ? 13.988 80.391 22.327 1.00 8.59 110 ALA C N 1
ATOM 3754 C CA . ALA C 1 110 ? 13.264 80.859 21.135 1.00 6.92 110 ALA C CA 1
ATOM 3755 C C . ALA C 1 110 ? 13.261 79.815 20.001 1.00 7.58 110 ALA C C 1
ATOM 3756 O O . ALA C 1 110 ? 12.543 79.968 19.007 1.00 8.02 110 ALA C O 1
ATOM 3758 N N . ASN C 1 111 ? 14.076 78.767 20.150 1.00 7.55 111 ASN C N 1
ATOM 3759 C CA . ASN C 1 111 ? 14.307 77.805 19.061 1.00 7.06 111 ASN C CA 1
ATOM 3760 C C . ASN C 1 111 ? 14.103 76.323 19.396 1.00 6.72 111 ASN C C 1
ATOM 3761 O O . ASN C 1 111 ? 14.633 75.436 18.717 1.00 6.57 111 ASN C O 1
ATOM 3766 N N . GLY C 1 112 ? 13.328 76.070 20.449 1.00 6.12 112 GLY C N 1
ATOM 3767 C CA . GLY C 1 112 ? 12.857 74.733 20.762 1.00 7.26 112 GLY C CA 1
ATOM 3768 C C . GLY C 1 112 ? 13.936 73.825 21.318 1.00 6.27 112 GLY C C 1
ATOM 3769 O O . GLY C 1 112 ? 13.777 72.612 21.342 1.00 7.58 112 GLY C O 1
ATOM 3770 N N . ILE C 1 113 ? 15.036 74.412 21.792 1.00 5.66 113 ILE C N 1
ATOM 3771 C CA . ILE C 1 113 ? 16.103 73.643 22.426 1.00 6.35 113 ILE C CA 1
ATOM 3772 C C . ILE C 1 113 ? 15.808 73.385 23.915 1.00 6.12 113 ILE C C 1
ATOM 3773 O O . ILE C 1 113 ? 15.459 74.324 24.649 1.00 6.60 113 ILE C O 1
ATOM 3778 N N . LYS C 1 114 ? 15.876 72.119 24.335 1.00 5.85 114 LYS C N 1
ATOM 3779 C CA . LYS C 1 114 ? 15.239 71.674 25.599 1.00 7.73 114 LYS C CA 1
ATOM 3780 C C . LYS C 1 114 ? 16.088 71.840 26.846 1.00 7.17 114 LYS C C 1
ATOM 3781 O O . LYS C 1 114 ? 15.558 71.917 27.958 1.00 6.54 114 LYS C O 1
ATOM 3787 N N . GLY C 1 115 ? 17.408 71.835 26.662 1.00 6.62 115 GLY C N 1
ATOM 3788 C CA . GLY C 1 115 ? 18.318 71.950 27.788 1.00 6.10 115 GLY C CA 1
ATOM 3789 C C . GLY C 1 115 ? 19.764 71.849 27.319 1.00 5.14 115 GLY C C 1
ATOM 3790 O O . GLY C 1 115 ? 20.052 71.532 26.147 1.00 4.11 115 GLY C O 1
ATOM 3791 N N . THR C 1 116 ? 20.668 72.102 28.241 1.00 5.73 116 THR C N 1
ATOM 3792 C CA . THR C 1 116 ? 22.093 72.068 27.944 1.00 6.17 116 THR C CA 1
ATOM 3793 C C . THR C 1 116 ? 22.799 71.341 29.061 1.00 5.58 116 THR C C 1
ATOM 3794 O O . THR C 1 116 ? 22.592 71.656 30.240 1.00 6.62 116 THR C O 1
ATOM 3798 N N . VAL C 1 117 ? 23.630 70.382 28.666 1.00 4.42 117 VAL C N 1
ATOM 3799 C CA . VAL C 1 117 ? 24.415 69.556 29.588 1.00 4.75 117 VAL C CA 1
ATOM 3800 C C . VAL C 1 117 ? 25.869 69.914 29.299 1.00 4.61 117 VAL C C 1
ATOM 3801 O O . VAL C 1 117 ? 26.278 69.818 28.139 1.00 6.17 117 VAL C O 1
ATOM 3805 N N . ILE C 1 118 ? 26.656 70.260 30.328 1.00 5.15 118 ILE C N 1
ATOM 3806 C CA . ILE C 1 118 ? 28.033 70.735 30.122 1.00 5.52 118 ILE C CA 1
ATOM 3807 C C . ILE C 1 118 ? 29.075 70.012 30.955 1.00 4.44 118 ILE C C 1
ATOM 3808 O O . ILE C 1 118 ? 29.015 70.018 32.190 1.00 3.84 118 ILE C O 1
ATOM 3813 N N . ASP C 1 119 ? 30.031 69.415 30.243 1.00 5.26 119 ASP C N 1
ATOM 3814 C CA . ASP C 1 119 ? 31.244 68.864 30.853 1.00 6.02 119 ASP C CA 1
ATOM 3815 C C . ASP C 1 119 ? 32.194 70.064 30.920 1.00 5.66 119 ASP C C 1
ATOM 3816 O O . ASP C 1 119 ? 33.081 70.223 30.092 1.00 6.03 119 ASP C O 1
ATOM 3821 N N . GLY C 1 120 ? 31.981 70.900 31.932 1.00 5.72 120 GLY C N 1
ATOM 3822 C CA . GLY C 1 120 ? 32.518 72.236 31.966 1.00 5.67 120 GLY C CA 1
ATOM 3823 C C . GLY C 1 120 ? 31.570 73.116 32.754 1.00 5.50 120 GLY C C 1
ATOM 3824 O O . GLY C 1 120 ? 30.729 72.620 33.505 1.00 6.00 120 GLY C O 1
ATOM 3825 N N . VAL C 1 121 ? 31.713 74.422 32.598 1.00 4.53 121 VAL C N 1
ATOM 3826 C CA . VAL C 1 121 ? 30.914 75.376 33.384 1.00 4.99 121 VAL C CA 1
ATOM 3827 C C . VAL C 1 121 ? 30.181 76.398 32.513 1.00 5.52 121 VAL C C 1
ATOM 3828 O O . VAL C 1 121 ? 30.474 76.526 31.305 1.00 4.74 121 VAL C O 1
ATOM 3832 N N . ALA C 1 122 ? 29.206 77.081 33.116 1.00 5.07 122 ALA C N 1
ATOM 3833 C CA . ALA C 1 122 ? 28.381 78.073 32.410 1.00 6.29 122 ALA C CA 1
ATOM 3834 C C . ALA C 1 122 ? 28.389 79.417 33.120 1.00 5.64 122 ALA C C 1
ATOM 3835 O O . ALA C 1 122 ? 28.658 79.476 34.321 1.00 4.95 122 ALA C O 1
ATOM 3837 N N . ARG C 1 123 ? 28.060 80.479 32.388 1.00 6.41 123 ARG C N 1
ATOM 3838 C CA . ARG C 1 123 ? 27.908 81.818 32.981 1.00 7.18 123 ARG C CA 1
ATOM 3839 C C . ARG C 1 123 ? 26.477 82.305 32.853 1.00 7.61 123 ARG C C 1
ATOM 3840 O O . ARG C 1 123 ? 25.635 81.595 32.305 1.00 7.22 123 ARG C O 1
ATOM 3848 N N . ASP C 1 124 ? 26.215 83.516 33.349 1.00 8.54 124 ASP C N 1
ATOM 3849 C CA . ASP C 1 124 ? 24.880 84.107 33.272 1.00 9.60 124 ASP C CA 1
ATOM 3850 C C . ASP C 1 124 ? 23.835 83.228 33.939 1.00 9.89 124 ASP C C 1
ATOM 3851 O O . ASP C 1 124 ? 22.706 83.073 33.459 1.00 9.80 124 ASP C O 1
ATOM 3856 N N . ILE C 1 125 ? 24.232 82.672 35.073 1.00 9.62 125 ILE C N 1
ATOM 3857 C CA . ILE C 1 125 ? 23.406 81.789 35.864 1.00 9.85 125 ILE C CA 1
ATOM 3858 C C . ILE C 1 125 ? 22.087 82.454 36.272 1.00 9.39 125 ILE C C 1
ATOM 3859 O O . ILE C 1 125 ? 21.046 81.808 36.297 1.00 9.86 125 ILE C O 1
ATOM 3864 N N . ASP C 1 126 ? 22.129 83.753 36.556 1.00 8.93 126 ASP C N 1
ATOM 3865 C CA . ASP C 1 126 ? 20.916 84.460 36.944 1.00 9.66 126 ASP C CA 1
ATOM 3866 C C . ASP C 1 126 ? 19.871 84.504 35.832 1.00 9.15 126 ASP C C 1
ATOM 3867 O O . ASP C 1 126 ? 18.676 84.361 36.106 1.00 9.50 126 ASP C O 1
ATOM 3872 N N . THR C 1 127 ? 20.331 84.694 34.596 1.00 10.04 127 THR C N 1
ATOM 3873 C CA . THR C 1 127 ? 19.469 84.684 33.402 1.00 10.41 127 THR C CA 1
ATOM 3874 C C . THR C 1 127 ? 18.881 83.292 33.186 1.00 9.66 127 THR C C 1
ATOM 3875 O O . THR C 1 127 ? 17.676 83.122 32.921 1.00 9.86 127 THR C O 1
ATOM 3879 N N . VAL C 1 128 ? 19.738 82.295 33.320 1.00 9.52 128 VAL C N 1
ATOM 3880 C CA . VAL C 1 128 ? 19.338 80.905 33.154 1.00 9.21 128 VAL C CA 1
ATOM 3881 C C . VAL C 1 128 ? 18.241 80.541 34.165 1.00 8.38 128 VAL C C 1
ATOM 3882 O O . VAL C 1 128 ? 17.211 79.930 33.799 1.00 9.54 128 VAL C O 1
ATOM 3886 N N . ILE C 1 129 ? 18.446 80.937 35.419 1.00 7.87 129 ILE C N 1
ATOM 3887 C CA . ILE C 1 129 ? 17.439 80.753 36.465 1.00 8.21 129 ILE C CA 1
ATOM 3888 C C . ILE C 1 129 ? 16.161 81.533 36.151 1.00 8.95 129 ILE C C 1
ATOM 3889 O O . ILE C 1 129 ? 15.059 80.983 36.253 1.00 8.12 129 ILE C O 1
ATOM 3894 N N . ASN C 1 130 ? 16.316 82.802 35.765 1.00 10.44 130 ASN C N 1
ATOM 3895 C CA A ASN C 1 130 ? 15.164 83.659 35.484 0.50 11.51 130 ASN C CA 1
ATOM 3896 C CA B ASN C 1 130 ? 15.167 83.670 35.475 0.50 11.34 130 ASN C CA 1
ATOM 3897 C C . ASN C 1 130 ? 14.321 83.109 34.344 1.00 11.54 130 ASN C C 1
ATOM 3898 O O . ASN C 1 130 ? 13.086 83.225 34.365 1.00 12.62 130 ASN C O 1
ATOM 3907 N N . CYS C 1 131 ? 14.998 82.499 33.373 1.00 10.20 131 CYS C N 1
ATOM 3908 C CA . CYS C 1 131 ? 14.379 81.875 32.200 1.00 9.57 131 CYS C CA 1
ATOM 3909 C C . CYS C 1 131 ? 13.874 80.464 32.471 1.00 8.51 131 CYS C C 1
ATOM 3910 O O . CYS C 1 131 ? 13.251 79.856 31.594 1.00 8.92 131 CYS C O 1
ATOM 3913 N N . ASN C 1 132 ? 14.199 79.937 33.647 1.00 8.00 132 ASN C N 1
ATOM 3914 C CA . ASN C 1 132 ? 13.859 78.550 34.035 1.00 8.88 132 ASN C CA 1
ATOM 3915 C C . ASN C 1 132 ? 14.348 77.530 32.997 1.00 7.52 132 ASN C C 1
ATOM 3916 O O . ASN C 1 132 ? 13.631 76.582 32.651 1.00 7.94 132 ASN C O 1
ATOM 3921 N N . TYR C 1 133 ? 15.563 77.741 32.505 1.00 7.23 133 TYR C N 1
ATOM 3922 C CA . TYR C 1 133 ? 16.130 76.913 31.441 1.00 6.60 133 TYR C CA 1
ATOM 3923 C C . TYR C 1 133 ? 16.886 75.726 32.058 1.00 5.96 133 TYR C C 1
ATOM 3924 O O . TYR C 1 133 ? 17.685 75.909 32.976 1.00 5.49 133 TYR C O 1
ATOM 3933 N N . PRO C 1 134 ? 16.640 74.502 31.559 1.00 5.03 134 PRO C N 1
ATOM 3934 C CA . PRO C 1 134 ? 17.278 73.348 32.159 1.00 4.61 134 PRO C CA 1
ATOM 3935 C C . PRO C 1 134 ? 18.780 73.231 31.827 1.00 5.41 134 PRO C C 1
ATOM 3936 O O . PRO C 1 134 ? 19.162 72.724 30.774 1.00 6.05 134 PRO C O 1
ATOM 3940 N N . LEU C 1 135 ? 19.589 73.754 32.739 1.00 4.81 135 LEU C N 1
ATOM 3941 C CA . LEU C 1 135 ? 21.054 73.759 32.595 1.00 6.09 135 LEU C CA 1
ATOM 3942 C C . LEU C 1 135 ? 21.696 72.838 33.588 1.00 6.04 135 LEU C C 1
ATOM 3943 O O . LEU C 1 135 ? 21.432 72.923 34.801 1.00 7.44 135 LEU C O 1
ATOM 3948 N N . PHE C 1 136 ? 22.594 71.998 33.080 1.00 6.00 136 PHE C N 1
ATOM 3949 C CA . PHE C 1 136 ? 23.331 71.071 33.906 1.00 5.96 136 PHE C CA 1
ATOM 3950 C C . PHE C 1 136 ? 24.800 71.254 33.609 1.00 5.07 136 PHE C C 1
ATOM 3951 O O . PHE C 1 136 ? 25.190 71.294 32.436 1.00 5.82 136 PHE C O 1
ATOM 3959 N N . SER C 1 137 ? 25.625 71.389 34.645 1.00 5.91 137 SER C N 1
ATOM 3960 C CA . SER C 1 137 ? 27.034 71.653 34.423 1.00 5.24 137 SER C CA 1
ATOM 3961 C C . SER C 1 137 ? 27.836 71.307 35.657 1.00 5.69 137 SER C C 1
ATOM 3962 O O . SER C 1 137 ? 27.275 71.025 36.707 1.00 6.85 137 SER C O 1
ATOM 3965 N N . ARG C 1 138 ? 29.156 71.375 35.527 1.00 5.70 138 ARG C N 1
ATOM 3966 C CA . ARG C 1 138 ? 30.044 71.165 36.666 1.00 6.71 138 ARG C CA 1
ATOM 3967 C C . ARG C 1 138 ? 30.165 72.394 37.558 1.00 7.42 138 ARG C C 1
ATOM 3968 O O . ARG C 1 138 ? 30.954 72.419 38.519 1.00 9.66 138 ARG C O 1
ATOM 3976 N N . GLY C 1 139 ? 29.433 73.441 37.233 1.00 6.53 139 GLY C N 1
ATOM 3977 C CA . GLY C 1 139 ? 29.532 74.650 38.053 1.00 6.16 139 GLY C CA 1
ATOM 3978 C C . GLY C 1 139 ? 29.271 75.926 37.306 1.00 5.50 139 GLY C C 1
ATOM 3979 O O . GLY C 1 139 ? 28.808 75.908 36.144 1.00 5.18 139 GLY C O 1
ATOM 3980 N N . ARG C 1 140 ? 29.592 77.014 37.984 1.00 5.26 140 ARG C N 1
ATOM 3981 C CA . ARG C 1 140 ? 29.255 78.369 37.571 1.00 5.85 140 ARG C CA 1
ATOM 3982 C C . ARG C 1 140 ? 30.494 79.236 37.578 1.00 6.47 140 ARG C C 1
ATOM 3983 O O . ARG C 1 140 ? 31.264 79.203 38.546 1.00 7.78 140 ARG C O 1
ATOM 3991 N N . PHE C 1 141 ? 30.676 79.992 36.492 1.00 6.75 141 PHE C N 1
ATOM 3992 C CA . PHE C 1 141 ? 31.774 80.969 36.385 1.00 6.21 141 PHE C CA 1
ATOM 3993 C C . PHE C 1 141 ? 31.346 82.096 35.445 1.00 6.10 141 PHE C C 1
ATOM 3994 O O . PHE C 1 141 ? 30.224 82.092 34.978 1.00 5.31 141 PHE C O 1
ATOM 4010 N N . GLN C 1 143 ? 33.937 83.884 33.143 1.00 7.87 143 GLN C N 1
ATOM 4011 C CA . GLN C 1 143 ? 34.934 84.179 32.109 1.00 7.93 143 GLN C CA 1
ATOM 4012 C C . GLN C 1 143 ? 34.553 83.488 30.801 1.00 6.93 143 GLN C C 1
ATOM 4013 O O . GLN C 1 143 ? 34.174 82.311 30.785 1.00 7.95 143 GLN C O 1
ATOM 4019 N N . SER C 1 144 ? 34.631 84.263 29.732 1.00 6.90 144 SER C N 1
ATOM 4020 C CA . SER C 1 144 ? 34.217 83.888 28.384 1.00 7.69 144 SER C CA 1
ATOM 4021 C C . SER C 1 144 ? 35.104 82.795 27.815 1.00 7.48 144 SER C C 1
ATOM 4022 O O . SER C 1 144 ? 36.274 82.699 28.187 1.00 5.93 144 SER C O 1
ATOM 4025 N N . ALA C 1 145 ? 34.556 82.010 26.882 1.00 7.19 145 ALA C N 1
ATOM 4026 C CA . ALA C 1 145 ? 35.356 81.073 26.083 1.00 8.03 145 ALA C CA 1
ATOM 4027 C C . ALA C 1 145 ? 36.368 81.785 25.181 1.00 8.48 145 ALA C C 1
ATOM 4028 O O . ALA C 1 145 ? 37.379 81.192 24.795 1.00 8.23 145 ALA C O 1
ATOM 4030 N N . LYS C 1 146 ? 36.098 83.052 24.853 1.00 9.87 146 LYS C N 1
ATOM 4031 C CA . LYS C 1 146 ? 36.904 83.769 23.867 1.00 12.16 146 LYS C CA 1
ATOM 4032 C C . LYS C 1 146 ? 38.370 83.828 24.312 1.00 12.04 146 LYS C C 1
ATOM 4033 O O . LYS C 1 146 ? 38.688 84.218 25.444 1.00 12.50 146 LYS C O 1
ATOM 4039 N N . ASN C 1 147 ? 39.244 83.365 23.424 1.00 11.23 147 ASN C N 1
ATOM 4040 C CA . ASN C 1 147 ? 40.686 83.223 23.708 1.00 12.23 147 ASN C CA 1
ATOM 4041 C C . ASN C 1 147 ? 41.033 82.216 24.808 1.00 11.26 147 ASN C C 1
ATOM 4042 O O . ASN C 1 147 ? 42.180 82.182 25.263 1.00 13.26 147 ASN C O 1
ATOM 4047 N N . ARG C 1 148 ? 40.071 81.390 25.228 1.00 8.78 148 ARG C N 1
ATOM 4048 C CA . ARG C 1 148 ? 40.322 80.384 26.261 1.00 9.16 148 ARG C CA 1
ATOM 4049 C C . ARG C 1 148 ? 40.101 78.965 25.761 1.00 9.01 148 ARG C C 1
ATOM 4050 O O . ARG C 1 148 ? 40.858 78.042 26.064 1.00 9.12 148 ARG C O 1
ATOM 4058 N N . THR C 1 149 ? 39.043 78.798 24.985 1.00 7.78 149 THR C N 1
ATOM 4059 C CA . THR C 1 149 ? 38.721 77.509 24.382 1.00 8.23 149 THR C CA 1
ATOM 4060 C C . THR C 1 149 ? 38.051 77.820 23.052 1.00 7.88 149 THR C C 1
ATOM 4061 O O . THR C 1 149 ? 37.633 78.955 22.850 1.00 8.52 149 THR C O 1
ATOM 4065 N N . GLN C 1 150 ? 38.033 76.859 22.122 1.00 7.30 150 GLN C N 1
ATOM 4066 C CA . GLN C 1 150 ? 37.426 77.079 20.817 1.00 7.86 150 GLN C CA 1
ATOM 4067 C C . GLN C 1 150 ? 36.697 75.838 20.324 1.00 6.85 150 GLN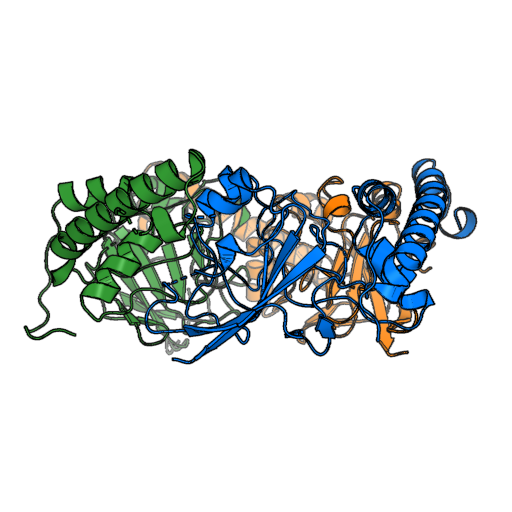 C C 1
ATOM 4068 O O . GLN C 1 150 ? 37.023 74.715 20.709 1.00 5.93 150 GLN C O 1
ATOM 4074 N N . LEU C 1 151 ? 35.664 76.050 19.512 1.00 7.44 151 LEU C N 1
ATOM 4075 C CA . LEU C 1 151 ? 34.943 74.921 18.935 1.00 7.42 151 LEU C CA 1
ATOM 4076 C C . LEU C 1 151 ? 35.831 74.086 18.026 1.00 5.93 151 LEU C C 1
ATOM 4077 O O . LEU C 1 151 ? 36.589 74.630 17.205 1.00 6.71 151 LEU C O 1
ATOM 4082 N N . LYS C 1 152 ? 35.736 72.771 18.180 1.00 5.22 152 LYS C N 1
ATOM 4083 C CA . LYS C 1 152 ? 36.450 71.833 17.326 1.00 5.80 152 LYS C CA 1
ATOM 4084 C C . LYS C 1 152 ? 35.455 71.275 16.312 1.00 5.66 152 LYS C C 1
ATOM 4085 O O . LYS C 1 152 ? 35.682 71.362 15.117 1.00 4.99 152 LYS C O 1
ATOM 4091 N N . ALA C 1 153 ? 34.355 70.741 16.817 1.00 6.65 153 ALA C N 1
ATOM 4092 C CA . ALA C 1 153 ? 33.390 70.045 15.967 1.00 5.35 153 ALA C CA 1
ATOM 4093 C C . ALA C 1 153 ? 32.059 69.899 16.688 1.00 5.64 153 ALA C C 1
ATOM 4094 O O . ALA C 1 153 ? 32.014 69.832 17.909 1.00 4.90 153 ALA C O 1
ATOM 4096 N N . VAL C 1 154 ? 30.981 69.863 15.913 1.00 5.84 154 VAL C N 1
ATOM 4097 C CA . VAL C 1 154 ? 29.683 69.456 16.473 1.00 5.80 154 VAL C CA 1
ATOM 4098 C C . VAL C 1 154 ? 29.184 68.174 15.800 1.00 5.23 154 VAL C C 1
ATOM 4099 O O . VAL C 1 154 ? 29.565 67.852 14.672 1.00 5.61 154 VAL C O 1
ATOM 4103 N N . GLN C 1 155 ? 28.343 67.437 16.522 1.00 6.22 155 GLN C N 1
ATOM 4104 C CA . GLN C 1 155 ? 27.752 66.176 16.054 1.00 6.22 155 GLN C CA 1
ATOM 4105 C C . GLN C 1 155 ? 28.793 65.066 15.869 1.00 6.03 155 GLN C C 1
ATOM 4106 O O . GLN C 1 155 ? 28.737 64.259 14.921 1.00 6.66 155 GLN C O 1
ATOM 4112 N N . VAL C 1 156 ? 29.748 65.059 16.798 1.00 6.63 156 VAL C N 1
ATOM 4113 C CA . VAL C 1 156 ? 30.729 63.999 16.903 1.00 6.40 156 VAL C CA 1
ATOM 4114 C C . VAL C 1 156 ? 30.537 63.256 18.234 1.00 5.86 156 VAL C C 1
ATOM 4115 O O . VAL C 1 156 ? 29.986 63.818 19.167 1.00 7.00 156 VAL C O 1
ATOM 4119 N N . PRO C 1 157 ? 31.002 61.998 18.330 1.00 6.06 157 PRO C N 1
ATOM 4120 C CA . PRO C 1 157 ? 30.937 61.308 19.623 1.00 7.56 157 PRO C CA 1
ATOM 4121 C C . PRO C 1 157 ? 31.699 62.073 20.707 1.00 8.37 157 PRO C C 1
ATOM 4122 O O . PRO C 1 157 ? 32.797 62.575 20.436 1.00 9.59 157 PRO C O 1
ATOM 4126 N N . LEU C 1 158 ? 31.117 62.168 21.909 1.00 8.28 158 LEU C N 1
ATOM 4127 C CA . LEU C 1 158 ? 31.826 62.704 23.078 1.00 7.76 158 LEU C CA 1
ATOM 4128 C C . LEU C 1 158 ? 32.103 61.583 24.068 1.00 9.12 158 LEU C C 1
ATOM 4129 O O . LEU C 1 158 ? 31.345 60.619 24.148 1.00 9.67 158 LEU C O 1
ATOM 4134 N N . VAL C 1 159 ? 33.186 61.709 24.829 1.00 9.28 159 VAL C N 1
ATOM 4135 C CA . VAL C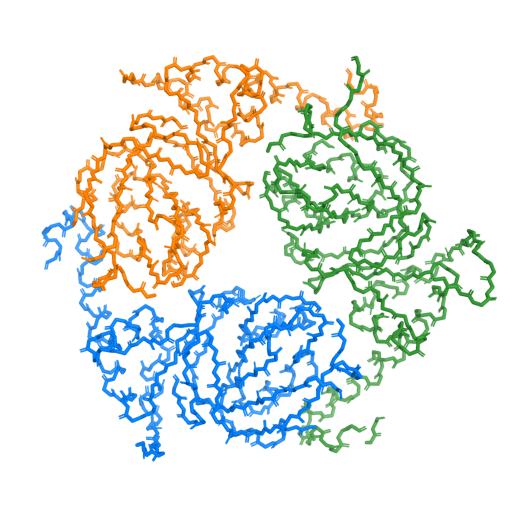 1 159 ? 33.358 60.774 25.916 1.00 10.42 159 VAL C CA 1
ATOM 4136 C C . VAL C 1 159 ? 33.532 61.586 27.203 1.00 12.32 159 VAL C C 1
ATOM 4137 O O . VAL C 1 159 ? 34.488 62.352 27.347 1.00 13.25 159 VAL C O 1
ATOM 4141 N N . ILE C 1 160 ? 32.576 61.448 28.114 1.00 12.21 160 ILE C N 1
ATOM 4142 C CA . ILE C 1 160 ? 32.581 62.228 29.369 1.00 13.18 160 ILE C CA 1
ATOM 4143 C C . ILE C 1 160 ? 32.671 61.228 30.513 1.00 15.96 160 ILE C C 1
ATOM 4144 O O . ILE C 1 160 ? 31.793 60.409 30.672 1.00 16.04 160 ILE C O 1
ATOM 4149 N N . ASP C 1 161 ? 33.741 61.298 31.299 1.00 19.14 161 ASP C N 1
ATOM 4150 C CA . ASP C 1 161 ? 33.935 60.341 32.404 1.00 21.08 161 ASP C CA 1
ATOM 4151 C C . ASP C 1 161 ? 33.793 58.865 31.920 1.00 19.88 161 ASP C C 1
ATOM 4152 O O . ASP C 1 161 ? 33.184 58.054 32.606 1.00 20.78 161 ASP C O 1
ATOM 4157 N N . GLY C 1 162 ? 34.292 58.540 30.723 1.00 17.45 162 GLY C N 1
ATOM 4158 C CA . GLY C 1 162 ? 34.161 57.183 30.166 1.00 14.67 162 GLY C CA 1
ATOM 4159 C C . GLY C 1 162 ? 32.822 56.797 29.547 1.00 13.21 162 GLY C C 1
ATOM 4160 O O . GLY C 1 162 ? 32.645 55.647 29.126 1.00 12.65 162 GLY C O 1
ATOM 4161 N N . ILE C 1 163 ? 31.884 57.748 29.506 1.00 10.54 163 ILE C N 1
ATOM 4162 C CA . ILE C 1 163 ? 30.556 57.534 28.917 1.00 10.83 163 ILE C CA 1
ATOM 4163 C C . ILE C 1 163 ? 30.524 58.197 27.559 1.00 8.54 163 ILE C C 1
ATOM 4164 O O . ILE C 1 163 ? 30.754 59.380 27.436 1.00 8.51 163 ILE C O 1
ATOM 4169 N N . THR C 1 164 ? 30.202 57.408 26.543 1.00 8.08 164 THR C N 1
ATOM 4170 C CA . THR C 1 164 ? 30.117 57.882 25.189 1.00 7.86 164 THR C CA 1
ATOM 4171 C C . THR C 1 164 ? 28.719 58.468 24.944 1.00 9.07 164 THR C C 1
ATOM 4172 O O . THR C 1 164 ? 27.729 57.857 25.349 1.00 9.87 164 THR C O 1
ATOM 4176 N N . ILE C 1 165 ? 28.674 59.650 24.325 1.00 7.67 165 ILE C N 1
ATOM 4177 C CA . ILE C 1 165 ? 27.423 60.300 23.866 1.00 7.53 165 ILE C CA 1
ATOM 4178 C C . ILE C 1 165 ? 27.571 60.444 22.357 1.00 7.56 165 ILE C C 1
ATOM 4179 O O . ILE C 1 165 ? 28.521 61.079 21.845 1.00 7.68 165 ILE C O 1
ATOM 4184 N N . GLN C 1 166 ? 26.665 59.796 21.639 1.00 8.87 166 GLN C N 1
ATOM 4185 C CA . GLN C 1 166 ? 26.566 59.943 20.199 1.00 8.28 166 GLN C CA 1
ATOM 4186 C C . GLN C 1 166 ? 25.440 60.929 19.878 1.00 7.73 166 GLN C C 1
ATOM 4187 O O . GLN C 1 166 ? 24.411 60.941 20.563 1.00 6.90 166 GLN C O 1
ATOM 4193 N N . PRO C 1 167 ? 25.644 61.761 18.838 1.00 7.40 167 PRO C N 1
ATOM 4194 C CA . PRO C 1 167 ? 24.542 62.582 18.325 1.00 6.62 167 PRO C CA 1
ATOM 4195 C C . PRO C 1 167 ? 23.325 61.690 18.115 1.00 6.95 167 PRO C C 1
ATOM 4196 O O . PRO C 1 167 ? 23.409 60.645 17.440 1.00 7.72 167 PRO C O 1
ATOM 4200 N N . GLY C 1 168 ? 22.202 62.113 18.675 1.00 6.79 168 GLY C N 1
ATOM 4201 C CA . GLY C 1 168 ? 20.951 61.345 18.507 1.00 6.53 168 GLY C CA 1
ATOM 4202 C C . GLY C 1 168 ? 20.578 60.522 19.733 1.00 6.37 168 GLY C C 1
ATOM 4203 O O . GLY C 1 168 ? 19.466 59.990 19.833 1.00 8.12 168 GLY C O 1
ATOM 4204 N N . ASP C 1 169 ? 21.503 60.411 20.684 1.00 5.46 169 ASP C N 1
ATOM 4205 C CA . ASP C 1 169 ? 21.209 59.675 21.927 1.00 5.36 169 ASP C CA 1
ATOM 4206 C C . ASP C 1 169 ? 20.086 60.367 22.735 1.00 4.56 169 ASP C C 1
ATOM 4207 O O . ASP C 1 169 ? 19.863 61.573 22.636 1.00 5.28 169 ASP C O 1
ATOM 4212 N N . LEU C 1 170 ? 19.387 59.592 23.535 1.00 5.00 170 LEU C N 1
ATOM 4213 C CA . LEU C 1 170 ? 18.333 60.150 24.353 1.00 5.94 170 LEU C CA 1
ATOM 4214 C C . LEU C 1 170 ? 18.904 60.699 25.671 1.00 5.15 170 LEU C C 1
ATOM 4215 O O . LEU C 1 170 ? 19.485 59.944 26.452 1.00 5.83 170 LEU C O 1
ATOM 4228 N N . VAL C 1 172 ? 18.196 62.511 29.353 1.00 6.76 172 VAL C N 1
ATOM 4229 C CA . VAL C 1 172 ? 17.164 62.813 30.362 1.00 7.85 172 VAL C CA 1
ATOM 4230 C C . VAL C 1 172 ? 17.908 63.334 31.582 1.00 7.88 172 VAL C C 1
ATOM 4231 O O . VAL C 1 172 ? 18.909 62.719 32.030 1.00 7.15 172 VAL C O 1
ATOM 4235 N N . CYS C 1 173 ? 17.489 64.517 32.031 1.00 6.70 173 CYS C N 1
ATOM 4236 C CA . CYS C 1 173 ? 18.173 65.205 33.117 1.00 5.83 173 CYS C CA 1
ATOM 4237 C C . CYS C 1 173 ? 17.161 65.760 34.085 1.00 5.68 173 CYS C C 1
ATOM 4238 O O . CYS C 1 173 ? 16.134 66.279 33.653 1.00 5.23 173 CYS C O 1
ATOM 4241 N N . ASP C 1 174 ? 17.478 65.674 35.379 1.00 6.60 174 ASP C N 1
ATOM 4242 C CA . ASP C 1 174 ? 16.656 66.264 36.436 1.00 7.09 174 ASP C CA 1
ATOM 4243 C C . ASP C 1 174 ? 17.508 66.641 37.645 1.00 6.95 174 ASP C C 1
ATOM 4244 O O . ASP C 1 174 ? 18.743 66.785 37.526 1.00 5.95 174 ASP C O 1
ATOM 4249 N N . GLY C 1 175 ? 16.874 66.820 38.800 1.00 6.30 175 GLY C N 1
ATOM 4250 C CA . GLY C 1 175 ? 17.622 67.212 40.015 1.00 7.27 175 GLY C CA 1
ATOM 4251 C C . GLY C 1 175 ? 18.740 66.262 40.421 1.00 7.89 175 GLY C C 1
ATOM 4252 O O . GLY C 1 175 ? 19.725 66.682 41.073 1.00 9.21 175 GLY C O 1
ATOM 4253 N N . SER C 1 176 ? 18.620 64.993 40.025 1.00 8.22 176 SER C N 1
ATOM 4254 C CA . SER C 1 176 ? 19.638 64.000 40.364 1.00 9.42 176 SER C CA 1
ATOM 4255 C C . SER C 1 176 ? 20.818 63.952 39.372 1.00 9.92 176 SER C C 1
ATOM 4256 O O . SER C 1 176 ? 21.795 63.235 39.605 1.00 10.79 176 SER C O 1
ATOM 4259 N N . GLY C 1 177 ? 20.735 64.731 38.294 1.00 7.85 177 GLY C N 1
ATOM 4260 C CA . GLY C 1 177 ? 21.776 64.761 37.271 1.00 6.62 177 GLY C CA 1
ATOM 4261 C C . GLY C 1 177 ? 21.319 64.338 35.887 1.00 6.82 177 GLY C C 1
ATOM 4262 O O . GLY C 1 177 ? 20.096 64.384 35.562 1.00 6.32 177 GLY C O 1
ATOM 4263 N N . CYS C 1 178 ? 22.270 63.891 35.083 1.00 5.52 178 CYS C N 1
ATOM 4264 C CA . CYS C 1 178 ? 22.010 63.583 33.657 1.00 5.36 178 CYS C CA 1
ATOM 4265 C C . CYS C 1 178 ? 22.338 62.116 33.315 1.00 5.78 178 CYS C C 1
ATOM 4266 O O . CYS C 1 178 ? 23.378 61.568 33.719 1.00 5.71 178 CYS C O 1
ATOM 4269 N N . VAL C 1 179 ? 21.471 61.516 32.513 1.00 5.27 179 VAL C N 1
ATOM 4270 C CA . VAL C 1 179 ? 21.625 60.122 32.039 1.00 4.68 179 VAL C CA 1
ATOM 4271 C C . VAL C 1 179 ? 21.650 60.091 30.506 1.00 5.60 179 VAL C C 1
ATOM 4272 O O . VAL C 1 179 ? 20.854 60.797 29.844 1.00 6.89 179 VAL C O 1
ATOM 4276 N N . VAL C 1 180 ? 22.578 59.311 29.945 1.00 4.98 180 VAL C N 1
ATOM 4277 C CA . VAL C 1 180 ? 22.706 59.130 28.480 1.00 4.67 180 VAL C CA 1
ATOM 4278 C C . VAL C 1 180 ? 22.146 57.758 28.124 1.00 6.81 180 VAL C C 1
ATOM 4279 O O . VAL C 1 180 ? 22.605 56.722 28.643 1.00 6.49 180 VAL C O 1
ATOM 4283 N N . VAL C 1 181 ? 21.137 57.739 27.257 1.00 7.35 181 VAL C N 1
ATOM 4284 C CA . VAL C 1 181 ? 20.543 56.498 26.812 1.00 6.93 181 VAL C CA 1
ATOM 4285 C C . VAL C 1 181 ? 20.922 56.281 25.347 1.00 6.82 181 VAL C C 1
ATOM 4286 O O . VAL C 1 181 ? 20.519 57.071 24.481 1.00 7.47 181 VAL C O 1
ATOM 4290 N N . PRO C 1 182 ? 21.660 55.193 25.038 1.00 6.58 182 PRO C N 1
ATOM 4291 C CA . PRO C 1 182 ? 22.021 54.992 23.632 1.00 6.42 182 PRO C CA 1
ATOM 4292 C C . PRO C 1 182 ? 20.789 54.912 22.724 1.00 6.02 182 PRO C C 1
ATOM 4293 O O . PRO C 1 182 ? 19.798 54.260 23.069 1.00 6.20 182 PRO C O 1
ATOM 4297 N N . GLN C 1 183 ? 20.866 55.592 21.593 1.00 6.09 183 GLN C N 1
ATOM 4298 C CA . GLN C 1 183 ? 19.710 55.684 20.697 1.00 5.70 183 GLN C CA 1
ATOM 4299 C C . GLN C 1 183 ? 19.207 54.307 20.240 1.00 6.56 183 GLN C C 1
ATOM 4300 O O . GLN C 1 183 ? 17.976 54.086 20.116 1.00 6.28 183 GLN C O 1
ATOM 4306 N N . GLN C 1 184 ? 20.117 53.381 19.988 1.00 5.76 184 GLN C N 1
ATOM 4307 C CA . GLN C 1 184 ? 19.664 52.059 19.538 1.00 7.35 184 GLN C CA 1
ATOM 4308 C C . GLN C 1 184 ? 18.901 51.288 20.620 1.00 8.13 184 GLN C C 1
ATOM 4309 O O . GLN C 1 184 ? 18.240 50.287 20.318 1.00 9.81 184 GLN C O 1
ATOM 4315 N N . LEU C 1 185 ? 18.995 51.732 21.870 1.00 7.65 185 LEU C N 1
ATOM 4316 C CA . LEU C 1 185 ? 18.340 51.060 22.978 1.00 7.55 185 LEU C CA 1
ATOM 4317 C C . LEU C 1 185 ? 17.187 51.858 23.579 1.00 7.98 185 LEU C C 1
ATOM 4318 O O . LEU C 1 185 ? 16.554 51.385 24.529 1.00 7.79 185 LEU C O 1
ATOM 4323 N N . ALA C 1 186 ? 16.895 53.034 23.015 1.00 7.41 186 ALA C N 1
ATOM 4324 C CA . ALA C 1 186 ? 16.057 54.002 23.704 1.00 7.50 186 ALA C CA 1
ATOM 4325 C C . ALA C 1 186 ? 14.658 53.478 24.011 1.00 7.32 186 ALA C C 1
ATOM 4326 O O . ALA C 1 186 ? 14.230 53.561 25.163 1.00 6.39 186 ALA C O 1
ATOM 4328 N N . ALA C 1 187 ? 13.988 52.907 23.014 1.00 9.03 187 ALA C N 1
ATOM 4329 C CA . ALA C 1 187 ? 12.641 52.332 23.209 1.00 9.43 187 ALA C CA 1
ATOM 4330 C C . ALA C 1 187 ? 12.627 51.245 24.295 1.00 9.02 187 ALA C C 1
ATOM 4331 O O . ALA C 1 187 ? 11.774 51.241 25.182 1.00 8.94 187 ALA C O 1
ATOM 4333 N N . GLU C 1 188 ? 13.607 50.350 24.251 1.00 9.56 188 GLU C N 1
ATOM 4334 C CA . GLU C 1 188 ? 13.686 49.269 25.217 1.00 9.38 188 GLU C CA 1
ATOM 4335 C C . GLU C 1 188 ? 13.972 49.808 26.632 1.00 8.26 188 GLU C C 1
ATOM 4336 O O . GLU C 1 188 ? 13.407 49.324 27.600 1.00 7.86 188 GLU C O 1
ATOM 4342 N N . VAL C 1 189 ? 14.857 50.800 26.753 1.00 8.14 189 VAL C N 1
ATOM 4343 C CA . VAL C 1 189 ? 15.179 51.379 28.063 1.00 7.48 189 VAL C CA 1
ATOM 4344 C C . VAL C 1 189 ? 13.957 52.090 28.668 1.00 7.30 189 VAL C C 1
ATOM 4345 O O . VAL C 1 189 ? 13.671 51.964 29.856 1.00 6.96 189 VAL C O 1
ATOM 4349 N N . VAL C 1 190 ? 13.213 52.788 27.828 1.00 7.44 190 VAL C N 1
ATOM 4350 C CA . VAL C 1 190 ? 12.043 53.505 28.300 1.00 8.04 190 VAL C CA 1
ATOM 4351 C C . VAL C 1 190 ? 10.964 52.523 28.793 1.00 7.96 190 VAL C C 1
ATOM 4352 O O . VAL C 1 190 ? 10.364 52.742 29.845 1.00 7.22 190 VAL C O 1
ATOM 4356 N N . LEU C 1 191 ? 10.757 51.439 28.053 1.00 8.58 191 LEU C N 1
ATOM 4357 C CA . LEU C 1 191 ? 9.879 50.356 28.479 1.00 9.52 191 LEU C CA 1
ATOM 4358 C C . LEU C 1 191 ? 10.309 49.757 29.832 1.00 9.09 191 LEU C C 1
ATOM 4359 O O . LEU C 1 191 ? 9.483 49.586 30.743 1.00 9.25 191 LEU C O 1
ATOM 4364 N N . ARG C 1 192 ? 11.607 49.480 29.984 1.00 8.05 192 ARG C N 1
ATOM 4365 C CA . ARG C 1 192 ? 12.084 48.929 31.242 1.00 7.86 192 ARG C CA 1
ATOM 4366 C C . ARG C 1 192 ? 11.951 49.926 32.409 1.00 7.22 192 ARG C C 1
ATOM 4367 O O . ARG C 1 192 ? 11.570 49.533 33.522 1.00 7.48 192 ARG C O 1
ATOM 4375 N N . ALA C 1 193 ? 12.211 51.208 32.136 1.00 6.83 193 ALA C N 1
ATOM 4376 C CA . ALA C 1 193 ? 12.144 52.248 33.151 1.00 4.63 193 ALA C CA 1
ATOM 4377 C C . ALA C 1 193 ? 10.718 52.389 33.663 1.00 6.19 193 ALA C C 1
ATOM 4378 O O . ALA C 1 193 ? 10.491 52.578 34.843 1.00 6.34 193 ALA C O 1
ATOM 4380 N N . ARG C 1 194 ? 9.756 52.291 32.753 1.00 6.66 194 ARG C N 1
ATOM 4381 C CA . ARG C 1 194 ? 8.372 52.389 33.177 1.00 9.33 194 ARG C CA 1
ATOM 4382 C C . ARG C 1 194 ? 7.983 51.260 34.152 1.00 9.88 194 ARG C C 1
ATOM 4383 O O . ARG C 1 194 ? 7.208 51.471 35.102 1.00 10.15 194 ARG C O 1
ATOM 4391 N N . ALA C 1 195 ? 8.468 50.054 33.871 1.00 9.40 195 ALA C N 1
ATOM 4392 C CA . ALA C 1 195 ? 8.244 48.887 34.698 1.00 9.06 195 ALA C CA 1
ATOM 4393 C C . ALA C 1 195 ? 8.922 49.034 36.066 1.00 7.88 195 ALA C C 1
ATOM 4394 O O . ALA C 1 195 ? 8.354 48.663 37.092 1.00 7.46 195 ALA C O 1
ATOM 4396 N N . VAL C 1 196 ? 10.154 49.563 36.084 1.00 6.77 196 VAL C N 1
ATOM 4397 C CA . VAL C 1 196 ? 10.821 49.881 37.345 1.00 7.32 196 VAL C CA 1
ATOM 4398 C C . VAL C 1 196 ? 10.000 50.861 38.212 1.00 8.52 196 VAL C C 1
ATOM 4399 O O . VAL C 1 196 ? 9.806 50.631 39.417 1.00 9.40 196 VAL C O 1
ATOM 4403 N N . GLU C 1 197 ? 9.483 51.915 37.588 1.00 8.49 197 GLU C N 1
ATOM 4404 C CA . GLU C 1 197 ? 8.689 52.917 38.297 1.00 10.64 197 GLU C CA 1
ATOM 4405 C C . GLU C 1 197 ? 7.427 52.288 38.860 1.00 10.52 197 GLU C C 1
ATOM 4406 O O . GLU C 1 197 ? 7.063 52.555 40.007 1.00 10.04 197 GLU C O 1
ATOM 4412 N N . GLN C 1 198 ? 6.782 51.430 38.067 1.00 11.21 198 GLN C N 1
ATOM 4413 C CA . GLN C 1 198 ? 5.561 50.764 38.538 1.00 12.21 198 GLN C CA 1
ATOM 4414 C C . GLN C 1 198 ? 5.798 49.890 39.766 1.00 11.90 198 GLN C C 1
ATOM 4415 O O . GLN C 1 198 ? 5.085 50.029 40.764 1.00 11.77 198 GLN C O 1
ATOM 4421 N N . THR C 1 199 ? 6.822 49.028 39.702 1.00 12.21 199 THR C N 1
ATOM 4422 C CA . THR C 1 199 ? 7.206 48.168 40.839 1.00 12.81 199 THR C CA 1
ATOM 4423 C C . THR C 1 199 ? 7.499 48.997 42.091 1.00 12.29 199 THR C C 1
ATOM 4424 O O . THR C 1 199 ? 7.042 48.669 43.198 1.00 11.16 199 THR C O 1
ATOM 4428 N N . GLU C 1 200 ? 8.240 50.084 41.908 1.00 13.04 200 GLU C N 1
ATOM 4429 C CA . GLU C 1 200 ? 8.636 50.946 43.017 1.00 13.77 200 GLU C CA 1
ATOM 4430 C C . GLU C 1 200 ? 7.470 51.689 43.642 1.00 12.43 200 GLU C C 1
ATOM 4431 O O . GLU C 1 200 ? 7.438 51.906 44.860 1.00 11.37 200 GLU C O 1
ATOM 4437 N N . ARG C 1 201 ? 6.529 52.109 42.802 1.00 12.48 201 ARG C N 1
ATOM 4438 C CA . ARG C 1 201 ? 5.355 52.812 43.299 1.00 12.12 201 ARG C CA 1
ATOM 4439 C C . ARG C 1 201 ? 4.564 51.903 44.240 1.00 9.50 201 ARG C C 1
ATOM 4440 O O . ARG C 1 201 ? 4.080 52.351 45.279 1.00 8.06 201 ARG C O 1
ATOM 4448 N N . ARG C 1 202 ? 4.468 50.625 43.901 1.00 8.90 202 ARG C N 1
ATOM 4449 C CA . ARG C 1 202 ? 3.747 49.684 44.764 1.00 9.55 202 ARG C CA 1
ATOM 4450 C C . ARG C 1 202 ? 4.531 49.483 46.060 1.00 8.25 202 ARG C C 1
ATOM 4451 O O . ARG C 1 202 ? 3.957 49.408 47.135 1.00 7.66 202 ARG C O 1
ATOM 4459 N N . ILE C 1 203 ? 5.861 49.443 45.959 1.00 6.99 203 ILE C N 1
ATOM 4460 C CA . ILE C 1 203 ? 6.651 49.286 47.164 1.00 6.19 203 ILE C CA 1
ATOM 4461 C C . ILE C 1 203 ? 6.453 50.480 48.113 1.00 5.12 203 ILE C C 1
ATOM 4462 O O . ILE C 1 203 ? 6.237 50.301 49.332 1.00 5.26 203 ILE C O 1
ATOM 4467 N N . ILE C 1 204 ? 6.505 51.681 47.544 1.00 4.62 204 ILE C N 1
ATOM 4468 C CA . ILE C 1 204 ? 6.267 52.906 48.297 1.00 5.25 204 ILE C CA 1
ATOM 4469 C C . ILE C 1 204 ? 4.867 52.903 48.911 1.00 5.99 204 ILE C C 1
ATOM 4470 O O . ILE C 1 204 ? 4.692 53.239 50.094 1.00 6.06 204 ILE C O 1
ATOM 4475 N N . GLU C 1 205 ? 3.887 52.535 48.101 1.00 5.96 205 GLU C N 1
ATOM 4476 C CA . GLU C 1 205 ? 2.511 52.450 48.621 1.00 7.62 205 GLU C CA 1
ATOM 4477 C C . GLU C 1 205 ? 2.419 51.488 49.814 1.00 6.34 205 GLU C C 1
ATOM 4478 O O . GLU C 1 205 ? 1.747 51.787 50.825 1.00 6.13 205 GLU C O 1
ATOM 4484 N N . ALA C 1 206 ? 3.132 50.365 49.714 1.00 3.89 206 ALA C N 1
ATOM 4485 C CA . ALA C 1 206 ? 3.147 49.395 50.783 1.00 5.50 206 ALA C CA 1
ATOM 4486 C C . ALA C 1 206 ? 3.784 49.918 52.078 1.00 5.36 206 ALA C C 1
ATOM 4487 O O . ALA C 1 206 ? 3.195 49.822 53.169 1.00 3.80 206 ALA C O 1
ATOM 4489 N N . ILE C 1 207 ? 5.002 50.444 51.975 1.00 6.71 207 ILE C N 1
ATOM 4490 C CA . ILE C 1 207 ? 5.634 51.005 53.155 1.00 7.74 207 ILE C CA 1
ATOM 4491 C C . ILE C 1 207 ? 4.880 52.207 53.736 1.00 8.04 207 ILE C C 1
ATOM 4492 O O . ILE C 1 207 ? 4.965 52.448 54.936 1.00 9.30 207 ILE C O 1
ATOM 4497 N N . SER C 1 208 ? 4.101 52.914 52.905 1.00 8.57 208 SER C N 1
ATOM 4498 C CA . SER C 1 208 ? 3.301 54.042 53.388 1.00 7.11 208 SER C CA 1
ATOM 4499 C C . SER C 1 208 ? 1.971 53.581 54.020 1.00 6.56 208 SER C C 1
ATOM 4500 O O . SER C 1 208 ? 1.190 54.392 54.551 1.00 6.68 208 SER C O 1
ATOM 4503 N N . SER C 1 209 ? 1.735 52.277 53.956 1.00 6.40 209 SER C N 1
ATOM 4504 C CA . SER C 1 209 ? 0.609 51.662 54.636 1.00 8.39 209 SER C CA 1
ATOM 4505 C C . SER C 1 209 ? 1.060 50.764 55.795 1.00 8.99 209 SER C C 1
ATOM 4506 O O . SER C 1 209 ? 0.283 49.958 56.305 1.00 9.41 209 SER C O 1
ATOM 4509 N N . GLY C 1 210 ? 2.327 50.924 56.206 1.00 8.23 210 GLY C N 1
ATOM 4510 C CA . GLY C 1 210 ? 2.850 50.240 57.390 1.00 9.39 210 GLY C CA 1
ATOM 4511 C C . GLY C 1 210 ? 3.513 48.897 57.155 1.00 9.53 210 GLY C C 1
ATOM 4512 O O . GLY C 1 210 ? 3.788 48.178 58.110 1.00 11.00 210 GLY C O 1
ATOM 4513 N N . SER C 1 211 ? 3.794 48.555 55.899 1.00 8.45 211 SER C N 1
ATOM 4514 C CA . SER C 1 211 ? 4.606 47.375 55.601 1.00 9.11 211 SER C CA 1
ATOM 4515 C C . SER C 1 211 ? 6.027 47.640 56.025 1.00 8.45 211 SER C C 1
ATOM 4516 O O . SER C 1 211 ? 6.505 48.763 55.877 1.00 7.28 211 SER C O 1
ATOM 4519 N N . THR C 1 212 ? 6.716 46.602 56.503 1.00 8.38 212 THR C N 1
ATOM 4520 C CA . THR C 1 212 ? 8.195 46.684 56.543 1.00 7.79 212 THR C CA 1
ATOM 4521 C C . THR C 1 212 ? 8.698 46.719 55.101 1.00 9.09 212 THR C C 1
ATOM 4522 O O . THR C 1 212 ? 8.002 46.290 54.163 1.00 8.34 212 THR C O 1
ATOM 4526 N N . LEU C 1 213 ? 9.913 47.239 54.909 1.00 9.12 213 LEU C N 1
ATOM 4527 C CA . LEU C 1 213 ? 10.515 47.240 53.597 1.00 11.40 213 LEU C CA 1
ATOM 4528 C C . LEU C 1 213 ? 10.743 45.794 53.143 1.00 12.57 213 LEU C C 1
ATOM 4529 O O . LEU C 1 213 ? 10.516 45.459 51.967 1.00 12.26 213 LEU C O 1
ATOM 4534 N N . GLU C 1 214 ? 11.156 44.941 54.087 1.00 14.53 214 GLU C N 1
ATOM 4535 C CA . GLU C 1 214 ? 11.368 43.518 53.813 1.00 17.74 214 GLU C CA 1
ATOM 4536 C C . GLU C 1 214 ? 10.131 42.917 53.153 1.00 19.18 214 GLU C C 1
ATOM 4537 O O . GLU C 1 214 ? 10.236 42.321 52.076 1.00 20.06 214 GLU C O 1
ATOM 4543 N N . GLN C 1 215 ? 8.978 43.106 53.799 1.00 19.76 215 GLN C N 1
ATOM 4544 C CA . GLN C 1 215 ? 7.674 42.598 53.316 1.00 21.71 215 GLN C CA 1
ATOM 4545 C C . GLN C 1 215 ? 7.354 43.096 51.915 1.00 22.18 215 GLN C C 1
ATOM 4546 O O . GLN C 1 215 ? 7.010 42.307 51.025 1.00 22.47 215 GLN C O 1
ATOM 4552 N N . ALA C 1 216 ? 7.446 44.417 51.743 1.00 21.67 216 ALA C N 1
ATOM 4553 C CA . ALA C 1 216 ? 7.126 45.076 50.480 1.00 22.08 216 ALA C CA 1
ATOM 4554 C C . ALA C 1 216 ? 7.971 44.560 49.317 1.00 24.23 216 ALA C C 1
ATOM 4555 O O . ALA C 1 216 ? 7.447 44.293 48.238 1.00 24.49 216 ALA C O 1
ATOM 4557 N N . ARG C 1 217 ? 9.270 44.402 49.553 1.00 26.69 217 ARG C N 1
ATOM 4558 C CA . ARG C 1 217 ? 10.224 44.019 48.497 1.00 30.04 217 ARG C CA 1
ATOM 4559 C C . ARG C 1 217 ? 10.011 42.626 47.888 1.00 32.88 217 ARG C C 1
ATOM 4560 O O . ARG C 1 217 ? 10.375 42.383 46.734 1.00 32.46 217 ARG C O 1
ATOM 4576 N N . THR C 1 219 ? 6.826 41.020 48.215 1.00 39.81 219 THR C N 1
ATOM 4577 C CA . THR C 1 219 ? 5.463 40.921 47.706 1.00 39.38 219 THR C CA 1
ATOM 4578 C C . THR C 1 219 ? 5.426 41.593 46.328 1.00 38.91 219 THR C C 1
ATOM 4579 O O . THR C 1 219 ? 4.507 41.351 45.536 1.00 38.82 219 THR C O 1
ATOM 4583 N N . TYR C 1 220 ? 6.451 42.413 46.053 1.00 38.20 220 TYR C N 1
ATOM 4584 C CA . TYR C 1 220 ? 6.640 43.103 44.764 1.00 37.64 220 TYR C CA 1
ATOM 4585 C C . TYR C 1 220 ? 8.096 43.018 44.306 1.00 37.96 220 TYR C C 1
ATOM 4586 O O . TYR C 1 220 ? 8.399 42.448 43.256 1.00 38.10 220 TYR C O 1
#

Solvent-accessible surface area: 25018 Å² total

B-factor: mean 14.08, std 8.2, range [2.13, 57.01]

Organism: Pseudomonas syringae pv. tomato (strain ATCC BAA-871 / DC3000) (NCBI:txid223283)

=== Feature glossary ===
Legend for the data blocks above and below:

— What the protein is —

The amino-acid sequence is the protein's primary structure: the linear order of residues from the N-terminus to the C-terminus, written in one-letter code. Everything else here — the 3D coordinates, the secondary structure, the domain annotations — is ultimately a consequence of this string.

Database cross-references. InterPro integrates a dozen domain/family signature databases into unified entries with residue-range hits. GO terms attach function/process/location labels with evidence codes. CATH codes position the fold in a four-level structural taxonomy. Organism is the NCBI-taxonomy species name.

— Where its atoms are —

The mmCIF block holds the 3D Cartesian coordinates of each backbone atom (N, Cα, C, O) in ångströms. mmCIF is the PDB's canonical archive format — a tagged-loop text representation of the atomic model.

The six renders are orthographic views along the three Cartesian axes in both directions. Representation (cartoon, sticks, or surface) and color scheme (sequence-rainbow or by-chain) vary across proteins so the training set covers all the common visualization conventions.

— Local backbone conformation —

Secondary structure is the local, repeating backbone conformation. DSSP classifies it into eight states by reading the hydrogen-bond network: three helix types (H, G, I), two β types (E, B), two non-regular types (T, S), and unstructured coil (-).

SS3 is a coarse helix/strand/coil call (letters a/b/c) made by the P-SEA algorithm from inter-Cα distances and dihedrals. It is less detailed than DSSP but needs only Cα positions.

Backbone dihedral angles. Every residue except chain termini has a φ (preceding-C → N → Cα → C) and a ψ (N → Cα → C → next-N). They are reported in degrees following the IUPAC sign convention. Secondary structure is essentially a statement about which (φ, ψ) basin each residue occupies.

— Global shape and packing —

The geometric summary reports three shape descriptors. Rg (radius of gyration) measures how spread out the Cα atoms are about their centre of mass; compact globular proteins have small Rg, elongated or unfolded ones large. Cα contacts (<8 Å, |i−j|>4) count long-range residue pairs in spatial proximity — high for tightly packed folds, near zero for rods or random coil. The bounding-box extents give the protein's footprint along x, y, z in Å.

Solvent accessibility: the surface area of each residue that a 1.4 Å water probe can touch, in Å². When only backbone atoms are present the absolute values are lower than full-atom SASA (side chains contribute most of the area) and are flagged as backbone-only.

Plot images: a contact map (which residues are close in 3D, as an N×N binary image), a Ramachandran scatter (backbone torsion angles, revealing secondary-structure composition at a glance), and — for AlphaFold structures — a PAE heatmap (pairwise prediction confidence).

— Structural neighborhood —

Foldseek's 3Di representation compresses backbone geometry into a per-residue letter drawn from a learned twenty-state alphabet. It captures the tertiary interaction pattern around each residue — which residues are packed against it in space, regardless of where they are in sequence.

Structural nearest neighbors (via Foldseek easy-search vs the PDB). Reported per hit: target PDB id, E-value, and alignment TM-score. A TM-score above ~0.5 is the conventional threshold for 'same fold'.

— Confidence and disorder —

pLDDT (predicted Local Distance Difference Test) is AlphaFold's per-residue confidence score, ranging from 0 to 100. Values above 90 indicate high confidence (typically well-packed cores); 70–90 is confident; 50–70 low confidence; below 50 usually means the region is disordered or the prediction is unreliable there. AlphaFold stores pLDDT in the mmCIF B-factor column.

For experimental (PDB) structures, the B-factor (temperature factor) quantifies the positional spread of each atom in the crystal — a combination of thermal vibration and static disorder — in units of Å². High B-factors mark flexible loops or poorly resolved regions; low B-factors mark the rigid, well-ordered core.

Predicted Aligned Error (PAE) is an AlphaFold confidence matrix: entry (i, j) is the expected error in the position of residue j, in ångströms, when the prediction is superimposed on the true structure at residue i. Low PAE within a block of residues means that block is internally rigid and well-predicted; high PAE between two blocks means their relative placement is uncertain even if each block individually is confident.